Protein AF-0000000076639654 (afdb_homodimer)

Secondary structure (DSSP, 8-state):
-HHHHHHHHH-HHHHHHHHHHHHHHHHHTT-HHHHHHHHHHHHHHHHHHHSSHHHHHHHHHHHTS--PPPGGG-S-TTS--EEEE----B---TTS-HHHHB-HHHHHHHHHHHHHHHH-TT-EEEEE---SSTTSPPHHHHHHHHHHHTT--GGGEEEE----SHHHHHHHHHHHHB-TTTS-BSS-EEEE-BGGGHHHHHHHHHHTT---EE--B--SS-GGGGG-------HHHHHHHHHHHHHHHHHHHHHHHHHHH--/-HHHHHHHHH-HHHHHHHHHHHHHHHHHTT-HHHHHHHHHHHHHHHHHHHSSHHHHHHHHHHHTS--PPPGGG-S-TTS--EEEE----B---TTS-HHHHB-HHHHHHHHHHHHHHHH-TT-EEEEE---SSTTSPPHHHHHHHHHHHTT--GGGEEEE----SHHHHHHHHHHHHB-TTTS-BSS-EEEE-BGGGHHHHHHHHHHTT---EE--B--SS-GGGGG-------HHHHHHHHHHHHHHHHHHHHHHHHHHH--

Sequence (526 aa):
MVKVLIKFLIDPFNIFWIFLLIAMGAWFFKKSRLFRGLVVFVMVWFLIISTPFVPNLILNSLEDQYAPVYERELADQKARYHIIVLGGGHGFDSRLPANSLLSQKALGRLNEAIRLHRQLPNSKLVLSGFSSTEGQTTQAEMLQETALLLGVEREAILLQKEPGNTFEEAKMYSEGYGSASENKPQHPVILVTNASHMSRAVMTFREFGFDPIPSPTNFRLKGSWKHRWVGLPAIENIENLKVGVYEYVGIAWYNLLLSDIAIMVKVLIKFLIDPFNIFWIFLLIAMGAWFFKKSRLFRGLVVFVMVWFLIISTPFVPNLILNSLEDQYAPVYERELADQKARYHIIVLGGGHGFDSRLPANSLLSQKALGRLNEAIRLHRQLPNSKLVLSGFSSTEGQTTQAEMLQETALLLGVEREAILLQKEPGNTFEEAKMYSEGYGSASENKPQHPVILVTNASHMSRAVMTFREFGFDPIPSPTNFRLKGSWKHRWVGLPAIENIENLKVGVYEYVGIAWYNLLLSDIAI

Nearest PDB structures (foldseek):
  7ji4-assembly1_A  TM=5.018E-01  e=7.328E-01  Staphylococcus aureus subsp. aureus MRSA252
  6sw4-assembly1_A  TM=4.355E-01  e=7.328E-01  Geobacillus stearothermophilus
  8hha-assembly1_G  TM=2.227E-01  e=1.478E+00  Bacillus sp. PS3
  3ca8-assembly2_B  TM=6.156E-01  e=1.082E-04  Escherichia coli K-12
  7ji4-assembly1_A  TM=5.019E-01  e=7.183E-01  Staphylococcus aureus subsp. aureus MRSA252

Foldseek 3Di:
DVVVVVLQCLQLVNVLVVLVVVLVVCVVVVVVVSNVVSVVVSVVSLCCQQWQANLLVLLLVQLVPAAADDCVPDPDLAFAEEEEQEFDDFADDPVDALCVGHDPQSNFLLVSSVVSCVSRVNYAYEFEFEDPDPPDQTRQRSSLRVVVVVPDDPVRYHYHHPDHDLLSVLVVCQVPQQDPPPLEGPGAYEYEGASNQQVVNQVSNVVSVHRHHYGHTPDPQDDPSSVDNGDDGDPSSSVSNSSSSVNVVSSVVVCVVVVVVVD/DVVVVVLQCLQLVNVLVVLVVVLVVCVVVVVVVSNVVSVVVSVVSLCCQQWQANLLVLLLVQLVPAAADDCVPDPDLAFAEEEEQEFDDFADDPVDALCVGHDPQSNFLLVSSVVSCVSRVNYAYEFEFEDPDPPDQTRQRSSLRVVVVVPDDNVRYHYHHPDHDLLSVLVVCQVPQQDPPPLEGPGAYEYEGASNQQVVNQVSNVVSVHRHHYGHTPDPQDDPSSVDNGDDGDPSSSVSNSSSSVNVVSSVVVCVVVVVVVD

Radius of gyration: 24.53 Å; Cα contacts (8 Å, |Δi|>4): 934; chains: 2; bounding box: 77×70×52 Å

Structure (mmCIF, N/CA/C/O backbone):
data_AF-0000000076639654-model_v1
#
loop_
_entity.id
_entity.type
_entity.pdbx_description
1 polymer 'Uncharacterized SAM-binding protein YcdF, DUF218 family'
#
loop_
_atom_site.group_PDB
_atom_site.id
_atom_site.type_symbol
_atom_site.label_atom_id
_atom_site.label_alt_id
_atom_site.label_comp_id
_atom_site.label_asym_id
_atom_site.label_entity_id
_atom_site.label_seq_id
_atom_site.pdbx_PDB_ins_code
_atom_site.Cartn_x
_atom_site.Cartn_y
_atom_site.Cartn_z
_atom_site.occupancy
_atom_site.B_iso_or_equiv
_atom_site.auth_seq_id
_atom_site.auth_comp_id
_atom_site.auth_asym_id
_atom_site.auth_atom_id
_atom_site.pdbx_PDB_model_num
ATOM 1 N N . MET A 1 1 ? -15.57 -18.156 12.039 1 70.25 1 MET A N 1
ATOM 2 C CA . MET A 1 1 ? -14.906 -19.312 11.469 1 70.25 1 MET A CA 1
ATOM 3 C C . MET A 1 1 ? -15.367 -19.562 10.039 1 70.25 1 MET A C 1
ATOM 5 O O . MET A 1 1 ? -14.547 -19.703 9.133 1 70.25 1 MET A O 1
ATOM 9 N N . VAL A 1 2 ? -16.719 -19.406 9.875 1 76.62 2 VAL A N 1
ATOM 10 C CA . VAL A 1 2 ? -17.266 -19.641 8.539 1 76.62 2 VAL A CA 1
ATOM 11 C C . VAL A 1 2 ? -16.781 -18.562 7.582 1 76.62 2 VAL A C 1
ATOM 13 O O . VAL A 1 2 ? -16.375 -18.844 6.453 1 76.62 2 VAL A O 1
ATOM 16 N N . LYS A 1 3 ? -16.656 -17.375 8.039 1 80.12 3 LYS A N 1
ATOM 17 C CA . LYS A 1 3 ? -16.219 -16.25 7.207 1 80.12 3 LYS A CA 1
ATOM 18 C C . LYS A 1 3 ? -14.766 -16.438 6.758 1 80.12 3 LYS A C 1
ATOM 20 O O . LYS A 1 3 ? -14.43 -16.156 5.602 1 80.12 3 LYS A O 1
ATOM 25 N N . VAL A 1 4 ? -13.93 -16.984 7.57 1 82.81 4 VAL A N 1
ATOM 26 C CA . VAL A 1 4 ? -12.516 -17.172 7.277 1 82.81 4 VAL A CA 1
ATOM 27 C C . VAL A 1 4 ? -12.344 -18.25 6.215 1 82.81 4 VAL A C 1
ATOM 29 O O . VAL A 1 4 ? -11.539 -18.109 5.293 1 82.81 4 VAL A O 1
ATOM 32 N N . LEU A 1 5 ? -13.117 -19.25 6.371 1 87.81 5 LEU A N 1
ATOM 33 C CA . LEU A 1 5 ? -13.047 -20.344 5.418 1 87.81 5 LEU A CA 1
ATOM 34 C C . LEU A 1 5 ? -13.531 -19.906 4.043 1 87.81 5 LEU A C 1
ATOM 36 O O . LEU A 1 5 ? -12.922 -20.25 3.027 1 87.81 5 LEU A O 1
ATOM 40 N N . ILE A 1 6 ? -14.633 -19.156 4.043 1 88.75 6 ILE A N 1
ATOM 41 C CA . ILE A 1 6 ? -15.172 -18.656 2.781 1 88.75 6 ILE A CA 1
ATOM 42 C C . ILE A 1 6 ? -14.148 -17.75 2.105 1 88.75 6 ILE A C 1
ATOM 44 O O . ILE A 1 6 ? -13.883 -17.891 0.908 1 88.75 6 ILE A O 1
ATOM 48 N N . LYS A 1 7 ? -13.586 -16.922 2.9 1 89.75 7 LYS A N 1
ATOM 49 C CA . LYS A 1 7 ? -12.578 -16 2.373 1 89.75 7 LYS A CA 1
ATOM 50 C C . LYS A 1 7 ? -11.398 -16.766 1.783 1 89.75 7 LYS A C 1
ATOM 52 O O . LYS A 1 7 ? -10.875 -16.406 0.729 1 89.75 7 LYS A O 1
ATOM 57 N N . PHE A 1 8 ? -11.047 -17.844 2.428 1 93.44 8 PHE A N 1
ATOM 58 C CA . PHE A 1 8 ? -9.93 -18.656 1.972 1 93.44 8 PHE A CA 1
ATOM 59 C C . PHE A 1 8 ? -10.258 -19.328 0.646 1 93.44 8 PHE A C 1
ATOM 61 O O . PHE A 1 8 ? -9.445 -19.328 -0.276 1 93.44 8 PHE A O 1
ATOM 68 N N . LEU A 1 9 ? -11.469 -19.781 0.495 1 93.62 9 LEU A N 1
ATOM 69 C CA . LEU A 1 9 ? -11.859 -20.609 -0.65 1 93.62 9 LEU A CA 1
ATOM 70 C C . LEU A 1 9 ? -12.148 -19.734 -1.866 1 93.62 9 LEU A C 1
ATOM 72 O O . LEU A 1 9 ? -11.984 -20.172 -3.006 1 93.62 9 LEU A O 1
ATOM 76 N N . ILE A 1 10 ? -12.516 -18.484 -1.608 1 95.25 10 ILE A N 1
ATOM 77 C CA . ILE A 1 10 ? -12.898 -17.641 -2.738 1 95.25 10 ILE A CA 1
ATOM 78 C C . ILE A 1 10 ? -11.68 -16.875 -3.254 1 95.25 10 ILE A C 1
ATOM 80 O O . ILE A 1 10 ? -11.734 -16.25 -4.316 1 95.25 10 ILE A O 1
ATOM 84 N N . ASP A 1 11 ? -10.602 -16.906 -2.492 1 97.25 11 ASP A N 1
ATOM 85 C CA . ASP A 1 11 ? -9.375 -16.234 -2.891 1 97.25 11 ASP A CA 1
ATOM 86 C C . ASP A 1 11 ? -8.812 -16.828 -4.18 1 97.25 11 ASP A C 1
ATOM 88 O O . ASP A 1 11 ? -8.453 -18.016 -4.215 1 97.25 11 ASP A O 1
ATOM 92 N N . PRO A 1 12 ? -8.711 -15.984 -5.246 1 98 12 PRO A N 1
ATOM 93 C CA . PRO A 1 12 ? -8.258 -16.516 -6.535 1 98 12 PRO A CA 1
ATOM 94 C C . PRO A 1 12 ? -6.883 -17.172 -6.457 1 98 12 PRO A C 1
ATOM 96 O O . PRO A 1 12 ? -6.625 -18.156 -7.156 1 98 12 PRO A O 1
ATOM 99 N N . PHE A 1 13 ? -6.043 -16.656 -5.656 1 97.88 13 PHE A N 1
ATOM 100 C CA . PHE A 1 13 ? -4.707 -17.219 -5.504 1 97.88 13 PHE A CA 1
ATOM 101 C C . PHE A 1 13 ? -4.77 -18.594 -4.824 1 97.88 13 PHE A C 1
ATOM 103 O O . PHE A 1 13 ? -4.035 -19.516 -5.195 1 97.88 13 PHE A O 1
ATOM 110 N N . ASN A 1 14 ? -5.656 -18.734 -3.834 1 97.19 14 ASN A N 1
ATOM 111 C CA . ASN A 1 14 ? -5.797 -20 -3.143 1 97.19 14 ASN A CA 1
ATOM 112 C C . ASN A 1 14 ? -6.379 -21.078 -4.059 1 97.19 14 ASN A C 1
ATOM 114 O O . ASN A 1 14 ? -5.969 -22.234 -4 1 97.19 14 ASN A O 1
ATOM 118 N N . ILE A 1 15 ? -7.367 -20.688 -4.891 1 97.56 15 ILE A N 1
ATOM 119 C CA . ILE A 1 15 ? -7.918 -21.625 -5.859 1 97.56 15 ILE A CA 1
ATOM 120 C C . ILE A 1 15 ? -6.809 -22.156 -6.762 1 97.56 15 ILE A C 1
ATOM 122 O O . ILE A 1 15 ? -6.719 -23.359 -7.008 1 97.56 15 ILE A O 1
ATOM 126 N N . PHE A 1 16 ? -5.961 -21.25 -7.164 1 96.25 16 PHE A N 1
ATOM 127 C CA . PHE A 1 16 ? -4.859 -21.609 -8.047 1 96.25 16 PHE A CA 1
ATOM 128 C C . PHE A 1 16 ? -3.959 -22.656 -7.398 1 96.25 16 PHE A C 1
ATOM 130 O O . PHE A 1 16 ? -3.736 -23.734 -7.957 1 96.25 16 PHE A O 1
ATOM 137 N N . TRP A 1 17 ? -3.424 -22.375 -6.156 1 93.69 17 TRP A N 1
ATOM 138 C CA . TRP A 1 17 ? -2.404 -23.266 -5.617 1 93.69 17 TRP A CA 1
ATOM 139 C C . TRP A 1 17 ? -3.031 -24.547 -5.09 1 93.69 17 TRP A C 1
ATOM 141 O O . TRP A 1 17 ? -2.4 -25.609 -5.109 1 93.69 17 TRP A O 1
ATOM 151 N N . ILE A 1 18 ? -4.316 -24.547 -4.664 1 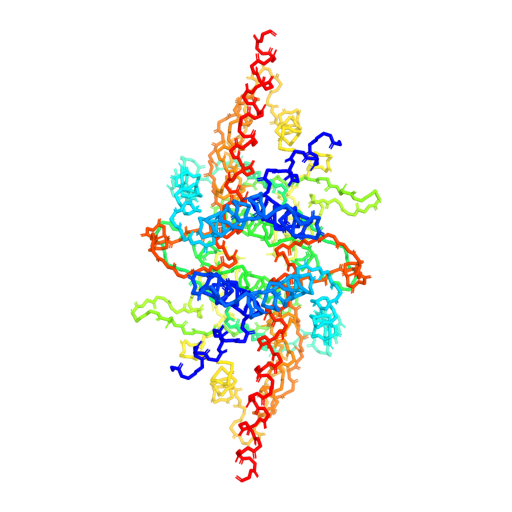95.75 18 ILE A N 1
ATOM 152 C CA . ILE A 1 18 ? -5.012 -25.75 -4.223 1 95.75 18 ILE A CA 1
ATOM 153 C C . ILE A 1 18 ? -5.137 -26.719 -5.387 1 95.75 18 ILE A C 1
ATOM 155 O O . ILE A 1 18 ? -4.809 -27.906 -5.254 1 95.75 18 ILE A O 1
ATOM 159 N N . PHE A 1 19 ? -5.535 -26.25 -6.57 1 95.81 19 PHE A N 1
ATOM 160 C CA . PHE A 1 19 ? -5.703 -27.125 -7.727 1 95.81 19 PHE A CA 1
ATOM 161 C C . PHE A 1 19 ? -4.352 -27.562 -8.281 1 95.81 19 PHE A C 1
ATOM 163 O O . PHE A 1 19 ? -4.227 -28.641 -8.852 1 95.81 19 PHE A O 1
ATOM 170 N N . LEU A 1 20 ? -3.379 -26.688 -8.102 1 93.25 20 LEU A N 1
ATOM 171 C CA . LEU A 1 20 ? -2.023 -27.094 -8.453 1 93.25 20 LEU A CA 1
ATOM 172 C C . LEU A 1 20 ? -1.572 -28.266 -7.605 1 93.25 20 LEU A C 1
ATOM 174 O O . LEU A 1 20 ? -1.014 -29.234 -8.133 1 93.25 20 LEU A O 1
ATOM 178 N N . LEU A 1 21 ? -1.871 -28.234 -6.316 1 92.12 21 LEU A N 1
ATOM 179 C CA . LEU A 1 21 ? -1.499 -29.312 -5.406 1 92.12 21 LEU A CA 1
ATOM 180 C C . LEU A 1 21 ? -2.297 -30.578 -5.707 1 92.12 21 LEU A C 1
ATOM 182 O O . LEU A 1 21 ? -1.758 -31.688 -5.656 1 92.12 21 LEU A O 1
ATOM 186 N N . ILE A 1 22 ? -3.588 -30.422 -6.016 1 95.19 22 ILE A N 1
ATOM 187 C CA . ILE A 1 22 ? -4.422 -31.547 -6.383 1 95.19 22 ILE A CA 1
ATOM 188 C C . ILE A 1 22 ? -3.877 -32.219 -7.648 1 95.19 22 ILE A C 1
ATOM 190 O O . ILE A 1 22 ? -3.848 -33.438 -7.758 1 95.19 22 ILE A O 1
ATOM 194 N N . ALA A 1 23 ? -3.449 -31.359 -8.555 1 93.12 23 ALA A N 1
ATOM 195 C CA . ALA A 1 23 ? -2.863 -31.891 -9.789 1 93.12 23 ALA A CA 1
ATOM 196 C C . ALA A 1 23 ? -1.609 -32.719 -9.492 1 93.12 23 ALA A C 1
ATOM 198 O O . ALA A 1 23 ? -1.413 -33.781 -10.07 1 93.12 23 ALA A O 1
ATOM 199 N N . MET A 1 24 ? -0.859 -32.219 -8.602 1 89.5 24 MET A N 1
ATOM 200 C CA . MET A 1 24 ? 0.346 -32.938 -8.219 1 89.5 24 MET A CA 1
ATOM 201 C C . MET A 1 24 ? -0.008 -34.281 -7.559 1 89.5 24 MET A C 1
ATOM 203 O O . MET A 1 24 ? 0.657 -35.281 -7.789 1 89.5 24 MET A O 1
ATOM 207 N N . GLY A 1 25 ? -0.989 -34.219 -6.742 1 91.94 25 GLY A N 1
ATOM 208 C CA . GLY A 1 25 ? -1.476 -35.469 -6.145 1 91.94 25 GLY A CA 1
ATOM 209 C C . GLY A 1 25 ? -1.945 -36.469 -7.172 1 91.94 25 GLY A C 1
ATOM 210 O O . GLY A 1 25 ? -1.617 -37.656 -7.078 1 91.94 25 GLY A O 1
ATOM 211 N N . ALA A 1 26 ? -2.684 -36 -8.141 1 92.94 26 ALA A N 1
ATOM 212 C CA . ALA A 1 26 ? -3.166 -36.875 -9.211 1 92.94 26 ALA A CA 1
ATOM 213 C C . ALA A 1 26 ? -2.006 -37.469 -9.984 1 92.94 26 ALA A C 1
ATOM 215 O O . ALA A 1 26 ? -2.072 -38.625 -10.398 1 92.94 26 ALA A O 1
ATOM 216 N N . TRP A 1 27 ? -1.043 -36.656 -10.156 1 87.06 27 TRP A N 1
ATOM 217 C CA . TRP A 1 27 ? 0.156 -37.156 -10.82 1 87.06 27 TRP A CA 1
ATOM 218 C C . TRP A 1 27 ? 0.809 -38.25 -9.992 1 87.06 27 TRP A C 1
ATOM 220 O O . TRP A 1 27 ? 1.211 -39.281 -10.539 1 87.06 27 TRP A O 1
ATOM 230 N N . PHE A 1 28 ? 0.884 -38.062 -8.711 1 87.56 28 PHE A N 1
ATOM 231 C CA . PHE A 1 28 ? 1.518 -39 -7.789 1 87.56 28 PHE A CA 1
ATOM 232 C C . PHE A 1 28 ? 0.763 -40.312 -7.766 1 87.56 28 PHE A C 1
ATOM 234 O O . PHE A 1 28 ? 1.373 -41.375 -7.676 1 87.56 28 PHE A O 1
ATOM 241 N N . PHE A 1 29 ? -0.495 -40.25 -7.902 1 92.31 29 PHE A N 1
ATOM 242 C CA . PHE A 1 29 ? -1.327 -41.469 -7.828 1 92.31 29 PHE A CA 1
ATOM 243 C C . PHE A 1 29 ? -1.58 -42.031 -9.219 1 92.31 29 PHE A C 1
ATOM 245 O O . PHE A 1 29 ? -2.432 -42.906 -9.391 1 92.31 29 PHE A O 1
ATOM 252 N N . LYS A 1 30 ? -0.958 -41.5 -10.195 1 90.06 30 LYS A N 1
ATOM 253 C CA . LYS A 1 30 ? -0.939 -42 -11.562 1 90.06 30 LYS A CA 1
ATOM 254 C C . LYS A 1 30 ? -2.318 -41.906 -12.211 1 90.06 30 LYS A C 1
ATOM 256 O O . LYS A 1 30 ? -2.738 -42.781 -12.945 1 90.06 30 LYS A O 1
ATOM 261 N N . LYS A 1 31 ? -3.041 -40.906 -11.75 1 92.38 31 LYS A N 1
ATOM 262 C CA . LYS A 1 31 ? -4.301 -40.562 -12.406 1 92.38 31 LYS A CA 1
ATOM 263 C C . LYS A 1 31 ? -4.082 -39.562 -13.547 1 92.38 31 LYS A C 1
ATOM 265 O O . LYS A 1 31 ? -4.426 -38.375 -13.422 1 92.38 31 LYS A O 1
ATOM 270 N N . SER A 1 32 ? -3.691 -40.094 -14.695 1 86.62 32 SER A N 1
ATOM 271 C CA . SER A 1 32 ? -3.121 -39.312 -15.773 1 86.62 32 SER A CA 1
ATOM 272 C C . SER A 1 32 ? -4.172 -38.375 -16.406 1 86.62 32 SER A C 1
ATOM 274 O O . SER A 1 32 ? -3.887 -37.219 -16.719 1 86.62 32 SER A O 1
ATOM 276 N N . ARG A 1 33 ? -5.402 -38.875 -16.594 1 90.5 33 ARG A N 1
ATOM 277 C CA . ARG A 1 33 ? -6.445 -38.062 -17.203 1 90.5 33 ARG A CA 1
ATOM 278 C C . ARG A 1 33 ? -6.832 -36.875 -16.297 1 90.5 33 ARG A C 1
ATOM 280 O O . ARG A 1 33 ? -6.988 -35.75 -16.766 1 90.5 33 ARG A O 1
ATOM 287 N N . LEU A 1 34 ? -6.965 -37.188 -15.031 1 93.5 34 LEU A N 1
ATOM 288 C CA . LEU A 1 34 ? -7.277 -36.156 -14.055 1 93.5 34 LEU A CA 1
ATOM 289 C C . LEU A 1 34 ? -6.145 -35.125 -13.961 1 93.5 34 LEU A C 1
ATOM 291 O O . LEU A 1 34 ? -6.395 -33.938 -13.898 1 93.5 34 LEU A O 1
ATOM 295 N N . PHE A 1 35 ? -4.953 -35.625 -13.961 1 91.75 35 PHE A N 1
ATOM 296 C CA . PHE A 1 35 ? -3.773 -34.781 -13.898 1 91.75 35 PHE A CA 1
ATOM 297 C C . PHE A 1 35 ? -3.754 -33.781 -15.062 1 91.75 35 PHE A C 1
ATOM 299 O O . PHE A 1 35 ? -3.619 -32.594 -14.859 1 91.75 35 PHE A O 1
ATOM 306 N N . ARG A 1 36 ? -3.928 -34.25 -16.219 1 87.75 36 ARG A N 1
ATOM 307 C CA . ARG A 1 36 ? -3.896 -33.406 -17.422 1 87.75 36 ARG A CA 1
ATOM 308 C C . ARG A 1 36 ? -4.996 -32.344 -17.375 1 87.75 36 ARG A C 1
ATOM 310 O O . ARG A 1 36 ? -4.754 -31.188 -17.703 1 87.75 36 ARG A O 1
ATOM 317 N N . GLY A 1 37 ? -6.199 -32.844 -17.031 1 92.88 37 GLY A N 1
ATOM 318 C CA . GLY A 1 37 ? -7.305 -31.891 -16.922 1 92.88 37 GLY A CA 1
ATOM 319 C C . GLY A 1 37 ? -7.055 -30.797 -15.898 1 92.88 37 GLY A C 1
ATOM 320 O O . GLY A 1 37 ? -7.352 -29.625 -16.156 1 92.88 37 GLY A O 1
ATOM 321 N N . LEU A 1 38 ? -6.504 -31.141 -14.773 1 94.62 38 LEU A N 1
ATOM 322 C CA . LEU A 1 38 ? -6.234 -30.203 -13.695 1 94.62 38 LEU A CA 1
ATOM 323 C C . LEU A 1 38 ? -5.133 -29.219 -14.094 1 94.62 38 LEU A C 1
ATOM 325 O O . LEU A 1 38 ? -5.195 -28.047 -13.742 1 94.62 38 LEU A O 1
ATOM 329 N N . VAL A 1 39 ? -4.156 -29.688 -14.758 1 89.75 39 VAL A N 1
ATOM 330 C CA . VAL A 1 39 ? -3.066 -28.828 -15.219 1 89.75 39 VAL A CA 1
ATOM 331 C C . VAL A 1 39 ? -3.609 -27.766 -16.188 1 89.75 39 VAL A C 1
ATOM 333 O O . VAL A 1 39 ? -3.254 -26.594 -16.094 1 89.75 39 VAL A O 1
ATOM 336 N N . VAL A 1 40 ? -4.449 -28.219 -17.125 1 91.38 40 VAL A N 1
ATOM 337 C CA . VAL A 1 40 ? -5.062 -27.281 -18.062 1 91.38 40 VAL A CA 1
ATOM 338 C C . VAL A 1 40 ? -5.887 -26.25 -17.281 1 91.38 40 VAL A C 1
ATOM 340 O O . VAL A 1 40 ? -5.809 -25.047 -17.562 1 91.38 40 VAL A O 1
ATOM 343 N N . PHE A 1 41 ? -6.617 -26.688 -16.312 1 95.44 41 PHE A N 1
ATOM 344 C CA . PHE A 1 41 ? -7.422 -25.797 -15.5 1 95.44 41 PHE A CA 1
ATOM 345 C C . PHE A 1 41 ? -6.539 -24.766 -14.789 1 95.44 41 PHE A C 1
ATOM 347 O O . PHE A 1 41 ? -6.832 -23.578 -14.805 1 95.44 41 PHE A O 1
ATOM 354 N N . VAL A 1 42 ? -5.477 -25.281 -14.18 1 94.38 42 VAL A N 1
ATOM 355 C CA . VAL A 1 42 ? -4.566 -24.438 -13.414 1 94.38 42 VAL A CA 1
ATOM 356 C C . VAL A 1 42 ? -3.922 -23.406 -14.336 1 94.38 42 VAL A C 1
ATOM 358 O O . VAL A 1 42 ? -3.799 -22.234 -13.969 1 94.38 42 VAL A O 1
ATOM 361 N N . MET A 1 43 ? -3.58 -23.766 -15.477 1 92.5 43 MET A N 1
ATOM 362 C CA . MET A 1 43 ? -2.938 -22.859 -16.422 1 92.5 43 MET A CA 1
ATOM 363 C C . MET A 1 43 ? -3.91 -21.781 -16.906 1 92.5 43 MET A C 1
ATOM 365 O O . MET A 1 43 ? -3.561 -20.609 -16.953 1 92.5 43 MET A O 1
ATOM 369 N N . VAL A 1 44 ? -5.086 -22.188 -17.266 1 96.25 44 VAL A N 1
ATOM 370 C CA . VAL A 1 44 ? -6.098 -21.25 -17.75 1 96.25 44 VAL A CA 1
ATOM 371 C C . VAL A 1 44 ? -6.48 -20.297 -16.609 1 96.25 44 VAL A C 1
ATOM 373 O O . VAL A 1 44 ? -6.57 -19.078 -16.828 1 96.25 44 VAL A O 1
ATOM 376 N N . TRP A 1 45 ? -6.684 -20.844 -15.422 1 97.62 45 TRP A N 1
ATOM 377 C CA . TRP A 1 45 ? -7.023 -20.047 -14.258 1 97.62 45 TRP A CA 1
ATOM 378 C C . TRP A 1 45 ? -5.914 -19.047 -13.945 1 97.62 45 TRP A C 1
ATOM 380 O O . TRP A 1 45 ? -6.18 -17.875 -13.68 1 97.62 45 TRP A O 1
ATOM 390 N N . PHE A 1 46 ? -4.715 -19.5 -14.055 1 96.12 46 PHE A N 1
ATOM 391 C CA . PHE A 1 46 ? -3.562 -18.641 -13.828 1 96.12 46 PHE A CA 1
ATOM 392 C C . PHE A 1 46 ? -3.572 -17.453 -14.789 1 96.12 46 PHE A C 1
ATOM 394 O O . PHE A 1 46 ? -3.383 -16.312 -14.367 1 96.12 46 PHE A O 1
ATOM 401 N N . LEU A 1 47 ? -3.783 -17.734 -16.031 1 96.56 47 LEU A N 1
ATOM 402 C CA . LEU A 1 47 ? -3.768 -16.688 -17.031 1 96.56 47 LEU A CA 1
ATOM 403 C C . LEU A 1 47 ? -4.898 -15.688 -16.797 1 96.56 47 LEU A C 1
ATOM 405 O O . LEU A 1 47 ? -4.707 -14.477 -16.938 1 96.56 47 LEU A O 1
ATOM 409 N N . ILE A 1 48 ? -5.988 -16.156 -16.375 1 97.88 48 ILE A N 1
ATOM 410 C CA . ILE A 1 48 ? -7.156 -15.312 -16.156 1 97.88 48 ILE A CA 1
ATOM 411 C C . ILE A 1 48 ? -6.898 -14.375 -14.977 1 97.88 48 ILE A C 1
ATOM 413 O O . ILE A 1 48 ? -7.148 -13.172 -15.07 1 97.88 48 ILE A O 1
ATOM 417 N N . ILE A 1 49 ? -6.301 -14.875 -13.898 1 98 49 ILE A N 1
ATOM 418 C CA . ILE A 1 49 ? -6.234 -14.086 -12.672 1 98 49 ILE A CA 1
ATOM 419 C C . ILE A 1 49 ? -4.98 -13.219 -12.688 1 98 49 ILE A C 1
ATOM 421 O O . ILE A 1 49 ? -4.895 -12.234 -11.945 1 98 49 ILE A O 1
ATOM 425 N N . SER A 1 50 ? -4.004 -13.555 -13.523 1 97.88 50 SER A N 1
ATOM 426 C CA . SER A 1 50 ? -2.721 -12.859 -13.453 1 97.88 50 SER A CA 1
ATOM 427 C C . SER A 1 50 ? -2.566 -11.859 -14.594 1 97.88 50 SER A C 1
ATOM 429 O O . SER A 1 50 ? -1.582 -11.125 -14.656 1 97.88 50 SER A O 1
ATOM 431 N N . THR A 1 51 ? -3.525 -11.797 -15.555 1 97.81 51 THR A N 1
ATOM 432 C CA . THR A 1 51 ? -3.521 -10.812 -16.625 1 97.81 51 THR A CA 1
ATOM 433 C C . THR A 1 51 ? -4.625 -9.773 -16.406 1 97.81 51 THR A C 1
ATOM 435 O O . THR A 1 51 ? -5.574 -10.023 -15.656 1 97.81 51 THR A O 1
ATOM 438 N N . PRO A 1 52 ? -4.559 -8.602 -16.969 1 97.31 52 PRO A N 1
ATOM 439 C CA . PRO A 1 52 ? -5.344 -7.441 -16.547 1 97.31 52 PRO A CA 1
ATOM 440 C C . PRO A 1 52 ? -6.824 -7.562 -16.906 1 97.31 52 PRO A C 1
ATOM 442 O O . PRO A 1 52 ? -7.672 -6.965 -16.234 1 97.31 52 PRO A O 1
ATOM 445 N N . PHE A 1 53 ? -7.238 -8.359 -17.828 1 97.31 53 PHE A N 1
ATOM 446 C CA . PHE A 1 53 ? -8.586 -8.273 -18.375 1 97.31 53 PHE A CA 1
ATOM 447 C C . PHE A 1 53 ? -9.633 -8.492 -17.297 1 97.31 53 PHE A C 1
ATOM 449 O O . PHE A 1 53 ? -10.344 -7.562 -16.922 1 97.31 53 PHE A O 1
ATOM 456 N N . VAL A 1 54 ? -9.695 -9.648 -16.703 1 98.12 54 VAL A N 1
ATOM 457 C CA . VAL A 1 54 ? -10.734 -9.984 -15.742 1 98.12 54 VAL A CA 1
ATOM 458 C C . VAL A 1 54 ? -10.523 -9.188 -14.461 1 98.12 54 VAL A C 1
ATOM 460 O O . VAL A 1 54 ? -11.445 -8.539 -13.961 1 98.12 54 VAL A O 1
ATOM 463 N N . PRO A 1 55 ? -9.297 -9.094 -13.906 1 98.19 55 PRO A N 1
ATOM 464 C CA . PRO A 1 55 ? -9.07 -8.312 -12.688 1 98.19 55 PRO A CA 1
ATOM 465 C C . PRO A 1 55 ? -9.484 -6.855 -12.844 1 98.19 55 PRO A C 1
ATOM 467 O O . PRO A 1 55 ? -10.18 -6.312 -11.977 1 98.19 55 PRO A O 1
ATOM 470 N N . ASN A 1 56 ? -9.109 -6.254 -13.922 1 97.56 56 ASN A N 1
ATOM 471 C CA . ASN A 1 56 ? -9.414 -4.836 -14.102 1 97.56 56 ASN A CA 1
ATOM 472 C C . ASN A 1 56 ? -10.906 -4.609 -14.344 1 97.56 56 ASN A C 1
ATOM 474 O O . ASN A 1 56 ? -11.461 -3.605 -13.898 1 97.56 56 ASN A O 1
ATOM 478 N N . LEU A 1 57 ? -11.492 -5.523 -15.07 1 97.19 57 LEU A N 1
ATOM 479 C CA . LEU A 1 57 ? -12.93 -5.418 -15.305 1 97.19 57 LEU A CA 1
ATOM 480 C C . LEU A 1 57 ? -13.703 -5.43 -13.984 1 97.19 57 LEU A C 1
ATOM 482 O O . LEU A 1 57 ? -14.555 -4.566 -13.75 1 97.19 57 LEU A O 1
ATOM 486 N N . ILE A 1 58 ? -13.352 -6.348 -13.148 1 97.81 58 ILE A N 1
ATOM 487 C CA . ILE A 1 58 ? -14.047 -6.516 -11.875 1 97.81 58 ILE A CA 1
ATOM 488 C C . ILE A 1 58 ? -13.727 -5.34 -10.961 1 97.81 58 ILE A C 1
ATOM 490 O O . ILE A 1 58 ? -14.625 -4.727 -10.383 1 97.81 58 ILE A O 1
ATOM 494 N N . LEU A 1 59 ? -12.5 -4.941 -10.82 1 98.12 59 LEU A N 1
ATOM 495 C CA . LEU A 1 59 ? -12.094 -3.881 -9.906 1 98.12 59 LEU A CA 1
ATOM 496 C C . LEU A 1 59 ? -12.617 -2.527 -10.375 1 98.12 59 LEU A C 1
ATOM 498 O O . LEU A 1 59 ? -13.062 -1.717 -9.562 1 98.12 59 LEU A O 1
ATOM 502 N N . ASN A 1 60 ? -12.562 -2.299 -11.648 1 96.94 60 ASN A N 1
ATOM 503 C CA . ASN A 1 60 ? -13.039 -1.034 -12.195 1 96.94 60 ASN A CA 1
ATOM 504 C C . ASN A 1 60 ? -14.523 -0.823 -11.914 1 96.94 60 ASN A C 1
ATOM 506 O O . ASN A 1 60 ? -14.961 0.304 -11.68 1 96.94 60 ASN A O 1
ATOM 510 N N . SER A 1 61 ? -15.273 -1.859 -11.992 1 97.19 61 SER A N 1
ATOM 511 C CA . SER A 1 61 ? -16.703 -1.76 -11.742 1 97.19 61 SER A CA 1
ATOM 512 C C . SER A 1 61 ? -16.984 -1.293 -10.312 1 97.19 61 SER A C 1
ATOM 514 O O . SER A 1 61 ? -18.062 -0.759 -10.031 1 97.19 61 SER A O 1
ATOM 516 N N . LEU A 1 62 ? -16.047 -1.465 -9.438 1 97.94 62 LEU A N 1
ATOM 517 C CA . LEU A 1 62 ? -16.172 -1.018 -8.055 1 97.94 62 LEU A CA 1
ATOM 518 C C . LEU A 1 62 ? -15.602 0.389 -7.879 1 97.94 62 LEU A C 1
ATOM 520 O O . LEU A 1 62 ? -16.266 1.261 -7.309 1 97.94 62 LEU A O 1
ATOM 524 N N . GLU A 1 63 ? -14.438 0.676 -8.477 1 97.88 63 GLU A N 1
ATOM 525 C CA . GLU A 1 63 ? -13.695 1.899 -8.195 1 97.88 63 GLU A CA 1
ATOM 526 C C . GLU A 1 63 ? -14.242 3.076 -9 1 97.88 63 GLU A C 1
ATOM 528 O O . GLU A 1 63 ? -13.945 4.234 -8.695 1 97.88 63 GLU A O 1
ATOM 533 N N . ASP A 1 64 ? -15.117 2.768 -9.969 1 95.38 64 ASP A N 1
ATOM 534 C CA . ASP A 1 64 ? -15.648 3.834 -10.82 1 95.38 64 ASP A CA 1
ATOM 535 C C . ASP A 1 64 ? -16.984 4.336 -10.305 1 95.38 64 ASP A C 1
ATOM 537 O O . ASP A 1 64 ? -17.578 5.254 -10.875 1 95.38 64 ASP A O 1
ATOM 541 N N . GLN A 1 65 ? -17.438 3.85 -9.25 1 96 65 GLN A N 1
ATOM 542 C CA . GLN A 1 65 ? -18.781 4.16 -8.766 1 96 65 GLN A CA 1
ATOM 543 C C . GLN A 1 65 ? -18.828 5.555 -8.141 1 96 65 GLN A C 1
ATOM 545 O O . GLN A 1 65 ? -19.828 6.262 -8.273 1 96 65 GLN A O 1
ATOM 550 N N . TYR A 1 66 ? -17.766 5.953 -7.449 1 96.12 66 TYR A N 1
ATOM 551 C CA . TYR A 1 66 ? -17.719 7.227 -6.738 1 96.12 66 TYR A CA 1
ATOM 552 C C . TYR A 1 66 ? -16.391 7.934 -6.969 1 96.12 66 TYR A C 1
ATOM 554 O O . TYR A 1 66 ? -15.359 7.289 -7.129 1 96.12 66 TYR A O 1
ATOM 562 N N . ALA A 1 67 ? -16.422 9.195 -6.992 1 93.5 67 ALA A N 1
ATOM 563 C CA . ALA A 1 67 ? -15.227 10.039 -7.059 1 93.5 67 ALA A CA 1
ATOM 564 C C . ALA A 1 67 ? -14.984 10.75 -5.73 1 93.5 67 ALA A C 1
ATOM 566 O O . ALA A 1 67 ? -15.922 10.977 -4.961 1 93.5 67 ALA A O 1
ATOM 567 N N . PRO A 1 68 ? -13.68 10.992 -5.48 1 94.19 68 PRO A N 1
ATOM 568 C CA . PRO A 1 68 ? -13.43 11.781 -4.273 1 94.19 68 PRO A CA 1
ATOM 569 C C . PRO A 1 68 ? -14.117 13.148 -4.312 1 94.19 68 PRO A C 1
ATOM 571 O O . PRO A 1 68 ? -14.211 13.766 -5.375 1 94.19 68 PRO A O 1
ATOM 574 N N . VAL A 1 69 ? -14.5 13.578 -3.104 1 91.62 69 VAL A N 1
ATOM 575 C CA . VAL A 1 69 ? -15.227 14.844 -3.039 1 91.62 69 VAL A CA 1
ATOM 576 C C . VAL A 1 69 ? -14.242 15.992 -2.844 1 91.62 69 VAL A C 1
ATOM 578 O O . VAL A 1 69 ? -13.25 15.859 -2.125 1 91.62 69 VAL A O 1
ATOM 581 N N . TYR A 1 70 ? -14.586 17.031 -3.592 1 87.31 70 TYR A N 1
ATOM 582 C CA . TYR A 1 70 ? -13.875 18.297 -3.4 1 87.31 70 TYR A CA 1
ATOM 583 C C . TYR A 1 70 ? -14.727 19.281 -2.613 1 87.31 70 TYR A C 1
ATOM 585 O O . TYR A 1 70 ? -15.961 19.266 -2.713 1 87.31 70 TYR A O 1
ATOM 593 N N . GLU A 1 71 ? -13.992 20.047 -1.812 1 83.12 71 GLU A N 1
ATOM 594 C CA . GLU A 1 71 ? -14.688 20.984 -0.933 1 83.12 71 GLU A CA 1
ATOM 595 C C . GLU A 1 71 ? -15.633 21.891 -1.722 1 83.12 71 GLU A C 1
ATOM 597 O O . GLU A 1 71 ? -16.719 22.219 -1.25 1 83.12 71 GLU A O 1
ATOM 602 N N . ARG A 1 72 ? -15.25 22.203 -2.906 1 81.06 72 ARG A N 1
ATOM 603 C CA . ARG A 1 72 ? -16.031 23.125 -3.727 1 81.06 72 ARG A CA 1
ATOM 604 C C . ARG A 1 72 ? -17.375 22.5 -4.129 1 81.06 72 ARG A C 1
ATOM 606 O O . ARG A 1 72 ? -18.297 23.219 -4.539 1 81.06 72 ARG A O 1
ATOM 613 N N . GLU A 1 73 ? -17.469 21.219 -3.951 1 84.62 73 GLU A N 1
ATOM 614 C CA . GLU A 1 73 ? -18.672 20.5 -4.371 1 84.62 73 GLU A CA 1
ATOM 615 C C . GLU A 1 73 ? -19.672 20.391 -3.223 1 84.62 73 GLU A C 1
ATOM 617 O O . GLU A 1 73 ? -20.812 20 -3.432 1 84.62 73 GLU A O 1
ATOM 622 N N . LEU A 1 74 ? -19.141 20.844 -2.053 1 86 74 LEU A N 1
ATOM 623 C CA . LEU A 1 74 ? -19.984 20.703 -0.873 1 86 74 LEU A CA 1
ATOM 624 C C . LEU A 1 74 ? -20.969 21.859 -0.774 1 86 74 LEU A C 1
ATOM 626 O O . LEU A 1 74 ? -20.625 23 -1.087 1 86 74 LEU A O 1
ATOM 630 N N . ALA A 1 75 ? -22.156 21.609 -0.4 1 82 75 ALA A N 1
ATOM 631 C CA . ALA A 1 75 ? -23.25 22.594 -0.357 1 82 75 ALA A CA 1
ATOM 632 C C . ALA A 1 75 ? -22.922 23.719 0.624 1 82 75 ALA A C 1
ATOM 634 O O . ALA A 1 75 ? -23.172 24.891 0.336 1 82 75 ALA A O 1
ATOM 635 N N . ASP A 1 76 ? -22.531 23.375 1.779 1 87.12 76 ASP A N 1
ATOM 636 C CA . ASP A 1 76 ? -22.188 24.328 2.838 1 87.12 76 ASP A CA 1
ATOM 637 C C . ASP A 1 76 ? -20.812 24.016 3.434 1 87.12 76 ASP A C 1
ATOM 639 O O . ASP A 1 76 ? -20.688 23.109 4.258 1 87.12 76 ASP A O 1
ATOM 643 N N . GLN A 1 77 ? -19.906 24.828 3.08 1 86.12 77 GLN A N 1
ATOM 644 C CA . GLN A 1 77 ? -18.531 24.594 3.506 1 86.12 77 GLN A CA 1
ATOM 645 C C . GLN A 1 77 ? -18.328 24.969 4.973 1 86.12 77 GLN A C 1
ATOM 647 O O . GLN A 1 77 ? -17.328 24.609 5.586 1 86.12 77 GLN A O 1
ATOM 652 N N . LYS A 1 78 ? -19.359 25.625 5.523 1 87.94 78 LYS A N 1
ATOM 653 C CA . LYS A 1 78 ? -19.25 26.062 6.91 1 87.94 78 LYS A CA 1
ATOM 654 C C . LYS A 1 78 ? -19.953 25.094 7.852 1 87.94 78 LYS A C 1
ATOM 656 O O . LYS A 1 78 ? -19.844 25.219 9.07 1 87.94 78 LYS A O 1
ATOM 661 N N . ALA A 1 79 ? -20.625 24.172 7.223 1 89.62 79 ALA A N 1
ATOM 662 C CA . ALA A 1 79 ? -21.328 23.188 8.039 1 89.62 79 ALA A CA 1
ATOM 663 C C . ALA A 1 79 ? -20.344 22.328 8.844 1 89.62 79 ALA A C 1
ATOM 665 O O . ALA A 1 79 ? -19.172 22.203 8.469 1 89.62 79 ALA A O 1
ATOM 666 N N . ARG A 1 80 ? -20.859 21.781 9.906 1 92.94 80 ARG A N 1
ATOM 667 C CA . ARG A 1 80 ? -20.047 20.891 10.742 1 92.94 80 ARG A CA 1
ATOM 668 C C . ARG A 1 80 ? -20.109 19.453 10.227 1 92.94 80 ARG A C 1
ATOM 670 O O . ARG A 1 80 ? -20.828 18.625 10.789 1 92.94 80 ARG A O 1
ATOM 677 N N . TYR A 1 81 ? -19.25 19.219 9.305 1 94.69 81 TYR A N 1
ATOM 678 C CA . TYR A 1 81 ? -19.219 17.875 8.719 1 94.69 81 TYR A CA 1
ATOM 679 C C . TYR A 1 81 ? -18.547 16.891 9.672 1 94.69 81 TYR A C 1
ATOM 681 O O . TYR A 1 81 ? -17.578 17.234 10.359 1 94.69 81 TYR A O 1
ATOM 689 N N . HIS A 1 82 ? -19.109 15.742 9.727 1 96.5 82 HIS A N 1
ATOM 690 C CA . HIS A 1 82 ? -18.391 14.594 10.266 1 96.5 82 HIS A CA 1
ATOM 691 C C . HIS A 1 82 ? -17.734 13.781 9.148 1 96.5 82 HIS A C 1
ATOM 693 O O . HIS A 1 82 ? -18.438 13.25 8.273 1 96.5 82 HIS A O 1
ATOM 699 N N . ILE A 1 83 ? -16.453 13.766 9.156 1 97.75 83 ILE A N 1
ATOM 700 C CA . ILE A 1 83 ? -15.695 12.961 8.211 1 97.75 83 ILE A CA 1
ATOM 701 C C . ILE A 1 83 ? -15.383 11.602 8.828 1 97.75 83 ILE A C 1
ATOM 703 O O . ILE A 1 83 ? -14.5 11.484 9.68 1 97.75 83 ILE A O 1
ATOM 707 N N . ILE A 1 84 ? -16.094 10.586 8.406 1 98.06 84 ILE A N 1
ATOM 708 C CA . ILE A 1 84 ? -15.953 9.242 8.969 1 98.06 84 ILE A CA 1
ATOM 709 C C . ILE A 1 84 ? -14.859 8.492 8.219 1 98.06 84 ILE A C 1
ATOM 711 O O . ILE A 1 84 ? -14.938 8.32 6.996 1 98.06 84 ILE A O 1
ATOM 715 N N . VAL A 1 85 ? -13.859 8.055 8.93 1 98.75 85 VAL A N 1
ATOM 716 C CA . VAL A 1 85 ? -12.766 7.254 8.391 1 98.75 85 VAL A CA 1
ATOM 717 C C . VAL A 1 85 ? -12.922 5.801 8.828 1 98.75 85 VAL A C 1
ATOM 719 O O . VAL A 1 85 ? -12.742 5.477 10 1 98.75 85 VAL A O 1
ATOM 722 N N . LEU A 1 86 ? -13.219 4.984 7.871 1 98 86 LEU A N 1
ATOM 723 C CA . LEU A 1 86 ? -13.367 3.572 8.203 1 98 86 LEU A CA 1
ATOM 724 C C . LEU A 1 86 ? -12.016 2.924 8.461 1 98 86 LEU A C 1
ATOM 726 O O . LEU A 1 86 ? -11 3.342 7.895 1 98 86 LEU A O 1
ATOM 730 N N . GLY A 1 87 ? -12.016 1.884 9.281 1 95.44 87 GLY A N 1
ATOM 731 C CA . GLY A 1 87 ? -10.781 1.188 9.617 1 95.44 87 GLY A CA 1
ATOM 732 C C . GLY A 1 87 ? -10.094 0.57 8.414 1 95.44 87 GLY A C 1
ATOM 733 O O . GLY A 1 87 ? -10.727 0.353 7.379 1 95.44 87 GLY A O 1
ATOM 734 N N . GLY A 1 88 ? -8.836 0.282 8.547 1 94.75 88 GLY A N 1
ATOM 735 C CA . GLY A 1 88 ? -8.062 -0.286 7.453 1 94.75 88 GLY A CA 1
ATOM 736 C C . GLY A 1 88 ? -6.926 -1.175 7.926 1 94.75 88 GLY A C 1
ATOM 737 O O . GLY A 1 88 ? -6.141 -1.673 7.117 1 94.75 88 GLY A O 1
ATOM 738 N N . GLY A 1 89 ? -6.777 -1.299 9.18 1 94.44 89 GLY A N 1
ATOM 739 C CA . GLY A 1 89 ? -5.785 -2.203 9.742 1 94.44 89 GLY A CA 1
ATOM 740 C C . GLY A 1 89 ? -4.527 -1.496 10.203 1 94.44 89 GLY A C 1
ATOM 741 O O . GLY A 1 89 ? -4.207 -0.407 9.727 1 94.44 89 GLY A O 1
ATOM 742 N N . HIS A 1 90 ? -3.842 -2.098 11.141 1 95.25 90 HIS A N 1
ATOM 743 C CA . HIS A 1 90 ? -2.549 -1.633 11.633 1 95.25 90 HIS A CA 1
ATOM 744 C C . HIS A 1 90 ? -1.741 -2.781 12.227 1 95.25 90 HIS A C 1
ATOM 746 O O . HIS A 1 90 ? -2.289 -3.85 12.516 1 95.25 90 HIS A O 1
ATOM 752 N N . GLY A 1 91 ? -0.429 -2.562 12.289 1 93 91 GLY A N 1
ATOM 753 C CA . GLY A 1 91 ? 0.454 -3.512 12.945 1 93 91 GLY A CA 1
ATOM 754 C C . GLY A 1 91 ? 0.877 -3.07 14.336 1 93 91 GLY A C 1
ATOM 755 O O . GLY A 1 91 ? 0.474 -2.004 14.805 1 93 91 GLY A O 1
ATOM 756 N N . PHE A 1 92 ? 1.605 -3.988 14.945 1 92.62 92 PHE A N 1
ATOM 757 C CA . PHE A 1 92 ? 2.176 -3.707 16.25 1 92.62 92 PHE A CA 1
ATOM 758 C C . PHE A 1 92 ? 3.689 -3.896 16.234 1 92.62 92 PHE A C 1
ATOM 760 O O . PHE A 1 92 ? 4.184 -4.93 15.789 1 92.62 92 PHE A O 1
ATOM 767 N N . ASP A 1 93 ? 4.336 -2.908 16.625 1 93.69 93 ASP A N 1
ATOM 768 C CA . ASP A 1 93 ? 5.789 -2.861 16.719 1 93.69 93 ASP A CA 1
ATOM 769 C C . ASP A 1 93 ? 6.25 -1.662 17.547 1 93.69 93 ASP A C 1
ATOM 771 O O . ASP A 1 93 ? 6.078 -0.513 17.125 1 93.69 93 ASP A O 1
ATOM 775 N N . SER A 1 94 ? 6.875 -1.907 18.672 1 90.81 94 SER A N 1
ATOM 776 C CA . SER A 1 94 ? 7.215 -0.84 19.609 1 90.81 94 SER A CA 1
ATOM 777 C C . SER A 1 94 ? 8.289 0.079 19.031 1 90.81 94 SER A C 1
ATOM 779 O O . SER A 1 94 ? 8.484 1.195 19.516 1 90.81 94 SER A O 1
ATOM 781 N N . ARG A 1 95 ? 8.922 -0.369 18.031 1 91.88 95 ARG A N 1
ATOM 782 C CA . ARG A 1 95 ? 10.016 0.408 17.469 1 91.88 95 ARG A CA 1
ATOM 783 C C . ARG A 1 95 ? 9.492 1.441 16.469 1 91.88 95 ARG A C 1
ATOM 785 O O . ARG A 1 95 ? 10.219 2.363 16.094 1 91.88 95 ARG A O 1
ATOM 792 N N . LEU A 1 96 ? 8.297 1.368 16.031 1 96.62 96 LEU A N 1
ATOM 793 C CA . LEU A 1 96 ? 7.793 2.16 14.914 1 96.62 96 LEU A CA 1
ATOM 794 C C . LEU A 1 96 ? 6.793 3.207 15.391 1 96.62 96 LEU A C 1
ATOM 796 O O . LEU A 1 96 ? 5.988 2.938 16.281 1 96.62 96 LEU A O 1
ATOM 800 N N . PRO A 1 97 ? 6.871 4.391 14.82 1 96.44 97 PRO A N 1
ATOM 801 C CA . PRO A 1 97 ? 5.844 5.391 15.117 1 96.44 97 PRO A CA 1
ATOM 802 C C . PRO A 1 97 ? 4.477 5.023 14.547 1 96.44 97 PRO A C 1
ATOM 804 O O . PRO A 1 97 ? 4.383 4.152 13.68 1 96.44 97 PRO A O 1
ATOM 807 N N . ALA A 1 98 ? 3.445 5.703 14.977 1 96.81 98 ALA A N 1
ATOM 808 C CA . ALA A 1 98 ? 2.059 5.371 14.656 1 96.81 98 ALA A CA 1
ATOM 809 C C . ALA A 1 98 ? 1.818 5.383 13.156 1 96.81 98 ALA A C 1
ATOM 811 O O . ALA A 1 98 ? 1.132 4.512 12.617 1 96.81 98 ALA A O 1
ATOM 812 N N . ASN A 1 99 ? 2.367 6.383 12.461 1 96.81 99 ASN A N 1
ATOM 813 C CA . ASN A 1 99 ? 2.158 6.488 11.023 1 96.81 99 ASN A CA 1
ATOM 814 C C . ASN A 1 99 ? 2.744 5.289 10.281 1 96.81 99 ASN A C 1
ATOM 816 O O . ASN A 1 99 ? 2.25 4.906 9.219 1 96.81 99 ASN A O 1
ATOM 820 N N . SER A 1 100 ? 3.752 4.648 10.867 1 96.81 100 SER A N 1
ATOM 821 C CA . SER A 1 100 ? 4.383 3.488 10.25 1 96.81 100 SER A CA 1
ATOM 822 C C . SER A 1 100 ? 3.686 2.195 10.656 1 96.81 100 SER A C 1
ATOM 824 O O . SER A 1 100 ? 3.947 1.136 10.086 1 96.81 100 SER A O 1
ATOM 826 N N . LEU A 1 101 ? 2.873 2.32 11.641 1 96.75 101 LEU A N 1
ATOM 827 C CA . LEU A 1 101 ? 2.154 1.137 12.102 1 96.75 101 LEU A CA 1
ATOM 828 C C . LEU A 1 101 ? 0.837 0.975 11.352 1 96.75 101 LEU A C 1
ATOM 830 O O . LEU A 1 101 ? 0.312 -0.136 11.242 1 96.75 101 LEU A O 1
ATOM 834 N N . LEU A 1 102 ? 0.297 2.076 10.805 1 97.31 102 LEU A N 1
ATOM 835 C CA . LEU A 1 102 ? -0.907 1.986 9.992 1 97.31 102 LEU A CA 1
ATOM 836 C C . LEU A 1 102 ? -0.641 1.191 8.719 1 97.31 102 LEU A C 1
ATOM 838 O O . LEU A 1 102 ? 0.43 1.313 8.117 1 97.31 102 LEU A O 1
ATOM 842 N N . SER A 1 103 ? -1.65 0.372 8.352 1 96.75 103 SER A N 1
ATOM 843 C CA . SER A 1 103 ? -1.581 -0.199 7.008 1 96.75 103 SER A CA 1
ATOM 844 C C . SER A 1 103 ? -1.583 0.892 5.941 1 96.75 103 SER A C 1
ATOM 846 O O . SER A 1 103 ? -1.968 2.031 6.211 1 96.75 103 SER A O 1
ATOM 848 N N . GLN A 1 104 ? -1.19 0.528 4.824 1 96.56 104 GLN A N 1
ATOM 849 C CA . GLN A 1 104 ? -1.213 1.478 3.717 1 96.56 104 GLN A CA 1
ATOM 850 C C . GLN A 1 104 ? -2.635 1.944 3.422 1 96.56 104 GLN A C 1
ATOM 852 O O . GLN A 1 104 ? -2.854 3.105 3.072 1 96.56 104 GLN A O 1
ATOM 857 N N . LYS A 1 105 ? -3.564 1.036 3.555 1 97 105 LYS A N 1
ATOM 858 C CA . LYS A 1 105 ? -4.973 1.38 3.371 1 97 105 LYS A CA 1
ATOM 859 C C . LYS A 1 105 ? -5.418 2.424 4.391 1 97 105 LYS A C 1
ATOM 861 O O . LYS A 1 105 ? -6.008 3.443 4.023 1 97 105 LYS A O 1
ATOM 866 N N . ALA A 1 106 ? -5.074 2.139 5.602 1 98.12 106 ALA A N 1
ATOM 867 C CA . ALA A 1 106 ? -5.484 3.031 6.684 1 98.12 106 ALA A CA 1
ATOM 868 C C . ALA A 1 106 ? -4.82 4.398 6.543 1 98.12 106 ALA A C 1
ATOM 870 O O . ALA A 1 106 ? -5.457 5.43 6.785 1 98.12 106 ALA A O 1
ATOM 871 N N . LEU A 1 107 ? -3.609 4.379 6.18 1 98.5 107 LEU A N 1
ATOM 872 C CA . LEU A 1 107 ? -2.885 5.633 6.016 1 98.5 107 LEU A CA 1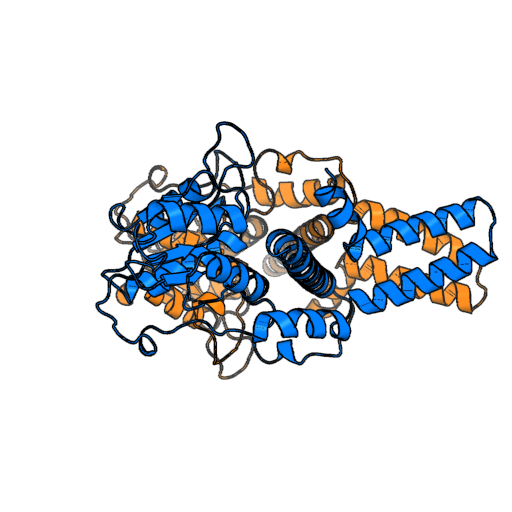
ATOM 873 C C . LEU A 1 107 ? -3.49 6.469 4.895 1 98.5 107 LEU A C 1
ATOM 875 O O . LEU A 1 107 ? -3.643 7.684 5.031 1 98.5 107 LEU A O 1
ATOM 879 N N . GLY A 1 108 ? -3.789 5.824 3.801 1 98.5 108 GLY A N 1
ATOM 880 C CA . GLY A 1 108 ? -4.438 6.527 2.705 1 98.5 108 GLY A CA 1
ATOM 881 C C . GLY A 1 108 ? -5.781 7.117 3.086 1 98.5 108 GLY A C 1
ATOM 882 O O . GLY A 1 108 ? -6.105 8.242 2.695 1 98.5 108 GLY A O 1
ATOM 883 N N . ARG A 1 109 ? -6.539 6.379 3.824 1 98.62 109 ARG A N 1
ATOM 884 C CA . ARG A 1 109 ? -7.84 6.863 4.285 1 98.62 109 ARG A CA 1
ATOM 885 C C . ARG A 1 109 ? -7.68 8.078 5.188 1 98.62 109 ARG A C 1
ATOM 887 O O . ARG A 1 109 ? -8.398 9.07 5.031 1 98.62 109 ARG A O 1
ATOM 894 N N . LEU A 1 110 ? -6.719 7.965 6.07 1 98.75 110 LEU A N 1
ATOM 895 C CA . LEU A 1 110 ? -6.492 9.07 6.988 1 98.75 110 LEU A CA 1
ATOM 896 C C . LEU A 1 110 ? -6.027 10.312 6.238 1 98.75 110 LEU A C 1
ATOM 898 O O . LEU A 1 110 ? -6.465 11.43 6.539 1 98.75 110 LEU A O 1
ATOM 902 N N . ASN A 1 111 ? -5.164 10.133 5.301 1 98.56 111 ASN A N 1
ATOM 903 C CA . ASN A 1 111 ? -4.672 11.258 4.512 1 98.56 111 ASN A CA 1
ATOM 904 C C . ASN A 1 111 ? -5.805 11.945 3.76 1 98.56 111 ASN A C 1
ATOM 906 O O . ASN A 1 111 ? -5.855 13.18 3.699 1 98.56 111 ASN A O 1
ATOM 910 N N . GLU A 1 112 ? -6.676 11.18 3.201 1 98.5 112 GLU A N 1
ATOM 911 C CA . GLU A 1 112 ? -7.84 11.75 2.529 1 98.5 112 GLU A CA 1
ATOM 912 C C . GLU A 1 112 ? -8.711 12.539 3.504 1 98.5 112 GLU A C 1
ATOM 914 O O . GLU A 1 112 ? -9.18 13.633 3.176 1 98.5 112 GLU A O 1
ATOM 919 N N . ALA A 1 113 ? -8.898 12.055 4.645 1 98.62 113 ALA A N 1
ATOM 920 C CA . ALA A 1 113 ? -9.688 12.727 5.668 1 98.62 113 ALA A CA 1
ATOM 921 C C . ALA A 1 113 ? -9.039 14.039 6.094 1 98.62 113 ALA A C 1
ATOM 923 O O . ALA A 1 113 ? -9.719 15.047 6.285 1 98.62 113 ALA A O 1
ATOM 924 N N . ILE A 1 114 ? -7.727 14.016 6.238 1 98.38 114 ILE A N 1
ATOM 925 C CA . ILE A 1 114 ? -7 15.211 6.656 1 98.38 114 ILE A CA 1
ATOM 926 C C . ILE A 1 114 ? -7.07 16.266 5.555 1 98.38 114 ILE A C 1
ATOM 928 O O . ILE A 1 114 ? -7.25 17.453 5.836 1 98.38 114 ILE A O 1
ATOM 932 N N . ARG A 1 115 ? -6.91 15.812 4.301 1 97.5 115 ARG A N 1
ATOM 933 C CA . ARG A 1 115 ? -7.082 16.734 3.182 1 97.5 115 ARG A CA 1
ATOM 934 C C . ARG A 1 115 ? -8.422 17.469 3.277 1 97.5 115 ARG A C 1
ATOM 936 O O . ARG A 1 115 ? -8.469 18.688 3.191 1 97.5 115 ARG A O 1
ATOM 943 N N . LEU A 1 116 ? -9.492 16.734 3.506 1 97.69 116 LEU A N 1
ATOM 944 C CA . LEU A 1 116 ? -10.836 17.297 3.592 1 97.69 116 LEU A CA 1
ATOM 945 C C . LEU A 1 116 ? -10.977 18.188 4.824 1 97.69 116 LEU A C 1
ATOM 947 O O . LEU A 1 116 ? -11.523 19.297 4.742 1 97.69 116 LEU A O 1
ATOM 951 N N . HIS A 1 117 ? -10.469 17.75 5.922 1 97.5 117 HIS A N 1
ATOM 952 C CA . HIS A 1 117 ? -10.562 18.469 7.188 1 97.5 117 HIS A CA 1
ATOM 953 C C . HIS A 1 117 ? -9.906 19.844 7.086 1 97.5 117 HIS A C 1
ATOM 955 O O . HIS A 1 117 ? -10.422 20.812 7.637 1 97.5 117 HIS A O 1
ATOM 961 N N . ARG A 1 118 ? -8.836 19.906 6.41 1 96 118 ARG A N 1
ATOM 962 C CA . ARG A 1 118 ? -8.109 21.156 6.27 1 96 118 ARG A CA 1
ATOM 963 C C . ARG A 1 118 ? -8.883 22.156 5.41 1 96 118 ARG A C 1
ATOM 965 O O . ARG A 1 118 ? -8.703 23.359 5.539 1 96 118 ARG A O 1
ATOM 972 N N . GLN A 1 119 ? -9.734 21.625 4.562 1 94.25 119 GLN A N 1
ATOM 973 C CA . GLN A 1 119 ? -10.555 22.469 3.701 1 94.25 119 GLN A CA 1
ATOM 974 C C . GLN A 1 119 ? -11.914 22.766 4.34 1 94.25 119 GLN A C 1
ATOM 976 O O . GLN A 1 119 ? -12.656 23.625 3.865 1 94.25 119 GLN A O 1
ATOM 981 N N . LEU A 1 120 ? -12.242 22.016 5.406 1 95.56 120 LEU A N 1
ATOM 982 C CA . LEU A 1 120 ? -13.477 22.156 6.172 1 95.56 120 LEU A CA 1
ATOM 983 C C . LEU A 1 120 ? -13.172 22.375 7.652 1 95.56 120 LEU A C 1
ATOM 985 O O . LEU A 1 120 ? -13.367 21.484 8.469 1 95.56 120 LEU A O 1
ATOM 989 N N . PRO A 1 121 ? -12.859 23.594 8.031 1 90.06 121 PRO A N 1
ATOM 990 C CA . PRO A 1 121 ? -12.266 23.844 9.352 1 90.06 121 PRO A CA 1
ATOM 991 C C . PRO A 1 121 ? -13.211 23.484 10.5 1 90.06 121 PRO A C 1
ATOM 993 O O . PRO A 1 121 ? -12.75 23.219 11.617 1 90.06 121 PRO A O 1
ATOM 996 N N . ASN A 1 122 ? -14.539 23.438 10.258 1 94.44 122 ASN A N 1
ATOM 997 C CA . ASN A 1 122 ? -15.477 23.125 11.336 1 94.44 122 ASN A CA 1
ATOM 998 C C . ASN A 1 122 ? -15.766 21.625 11.414 1 94.44 122 ASN A C 1
ATOM 1000 O O . ASN A 1 122 ? -16.547 21.188 12.258 1 94.44 122 ASN A O 1
ATOM 1004 N N . SER A 1 123 ? -15.055 20.891 10.602 1 96.44 123 SER A N 1
ATOM 1005 C CA . SER A 1 123 ? -15.344 19.453 10.531 1 96.44 123 SER A CA 1
ATOM 1006 C C . SER A 1 123 ? -14.703 18.703 11.695 1 96.44 123 SER A C 1
ATOM 1008 O O . SER A 1 123 ? -13.805 19.234 12.359 1 96.44 123 SER A O 1
ATOM 1010 N N . LYS A 1 124 ? -15.242 17.531 11.961 1 97.19 124 LYS A N 1
ATOM 1011 C CA . LYS A 1 124 ? -14.664 16.562 12.891 1 97.19 124 LYS A CA 1
ATOM 1012 C C . LYS A 1 124 ? -14.312 15.258 12.18 1 97.19 124 LYS A C 1
ATOM 1014 O O . LYS A 1 124 ? -15.062 14.789 11.328 1 97.19 124 LYS A O 1
ATOM 1019 N N . LEU A 1 125 ? -13.164 14.742 12.562 1 98.19 125 LEU A N 1
ATOM 1020 C CA . LEU A 1 125 ? -12.805 13.406 12.109 1 98.19 125 LEU A CA 1
ATOM 1021 C C . LEU A 1 125 ? -13.391 12.344 13.031 1 98.19 125 LEU A C 1
ATOM 1023 O O . LEU A 1 125 ? -13.188 12.383 14.242 1 98.19 125 LEU A O 1
ATOM 1027 N N . VAL A 1 126 ? -14.156 11.453 12.5 1 97.94 126 VAL A N 1
ATOM 1028 C CA . VAL A 1 126 ? -14.648 10.297 13.234 1 97.94 126 VAL A CA 1
ATOM 1029 C C . VAL A 1 126 ? -13.844 9.062 12.852 1 97.94 126 VAL A C 1
ATOM 1031 O O . VAL A 1 126 ? -14.062 8.477 11.789 1 97.94 126 VAL A O 1
ATOM 1034 N N . LEU A 1 127 ? -12.922 8.695 13.711 1 98.5 127 LEU A N 1
ATOM 1035 C CA . LEU A 1 127 ? -12.008 7.594 13.445 1 98.5 127 LEU A CA 1
ATOM 1036 C C . LEU A 1 127 ? -12.516 6.305 14.078 1 98.5 127 LEU A C 1
ATOM 1038 O O . LEU A 1 127 ? -12.93 6.297 15.242 1 98.5 127 LEU A O 1
ATOM 1042 N N . SER A 1 128 ? -12.445 5.234 13.258 1 96.44 128 SER A N 1
ATOM 1043 C CA . SER A 1 128 ? -13.148 4.039 13.711 1 96.44 128 SER A CA 1
ATOM 1044 C C . SER A 1 128 ? -12.281 2.797 13.562 1 96.44 128 SER A C 1
ATOM 1046 O O . SER A 1 128 ? -11.391 2.754 12.703 1 96.44 128 SER A O 1
ATOM 1048 N N . GLY A 1 129 ? -12.586 1.796 14.445 1 93.62 129 GLY A N 1
ATOM 1049 C CA . GLY A 1 129 ? -11.992 0.473 14.32 1 93.62 129 GLY A CA 1
ATOM 1050 C C . GLY A 1 129 ? -11.453 -0.068 15.625 1 93.62 129 GLY A C 1
ATOM 1051 O O . GLY A 1 129 ? -10.898 0.683 16.438 1 93.62 129 GLY A O 1
ATOM 1052 N N . PHE A 1 130 ? -11.539 -1.318 15.727 1 89.06 130 PHE A N 1
ATOM 1053 C CA . PHE A 1 130 ? -11.117 -1.991 16.953 1 89.06 130 PHE A CA 1
ATOM 1054 C C . PHE A 1 130 ? -9.703 -2.541 16.797 1 89.06 130 PHE A C 1
ATOM 1056 O O . PHE A 1 130 ? -9.047 -2.307 15.781 1 89.06 130 PHE A O 1
ATOM 1063 N N . SER A 1 131 ? -9.258 -3.166 17.891 1 85.19 131 SER A N 1
ATOM 1064 C CA . SER A 1 131 ? -8.008 -3.912 17.859 1 85.19 131 SER A CA 1
ATOM 1065 C C . SER A 1 131 ? -8.258 -5.406 17.672 1 85.19 131 SER A C 1
ATOM 1067 O O . SER A 1 131 ? -9.125 -5.977 18.344 1 85.19 131 SER A O 1
ATOM 1069 N N . SER A 1 132 ? -7.527 -5.938 16.75 1 78.94 132 SER A N 1
ATOM 1070 C CA . SER A 1 132 ? -7.645 -7.383 16.594 1 78.94 132 SER A CA 1
ATOM 1071 C C . SER A 1 132 ? -6.926 -8.125 17.719 1 78.94 132 SER A C 1
ATOM 1073 O O . SER A 1 132 ? -7.094 -9.336 17.875 1 78.94 132 SER A O 1
ATOM 1075 N N . THR A 1 133 ? -6.102 -7.449 18.438 1 79.38 133 THR A N 1
ATOM 1076 C CA . THR A 1 133 ? -5.367 -8.016 19.562 1 79.38 133 THR A CA 1
ATOM 1077 C C . THR A 1 133 ? -5.828 -7.391 20.875 1 79.38 133 THR A C 1
ATOM 1079 O O . THR A 1 133 ? -5.766 -6.172 21.047 1 79.38 133 THR A O 1
ATOM 1082 N N . GLU A 1 134 ? -6.184 -8.258 21.734 1 76.44 134 GLU A N 1
ATOM 1083 C CA . GLU A 1 134 ? -6.715 -7.797 23.016 1 76.44 134 GLU A CA 1
ATOM 1084 C C . GLU A 1 134 ? -5.676 -6.973 23.766 1 76.44 134 GLU A C 1
ATOM 1086 O O . GLU A 1 134 ? -4.504 -7.352 23.844 1 76.44 134 GLU A O 1
ATOM 1091 N N . GLY A 1 135 ? -6.129 -5.84 24.312 1 74.56 135 GLY A N 1
ATOM 1092 C CA . GLY A 1 135 ? -5.281 -5.023 25.172 1 74.56 135 GLY A CA 1
ATOM 1093 C C . GLY A 1 135 ? -4.352 -4.113 24.391 1 74.56 135 GLY A C 1
ATOM 1094 O O . GLY A 1 135 ? -3.592 -3.34 24.984 1 74.56 135 GLY A O 1
ATOM 1095 N N . GLN A 1 136 ? -4.457 -4.199 23.156 1 86.5 136 GLN A N 1
ATOM 1096 C CA . GLN A 1 136 ? -3.572 -3.371 22.344 1 86.5 136 GLN A CA 1
ATOM 1097 C C . GLN A 1 136 ? -4.312 -2.154 21.781 1 86.5 136 GLN A C 1
ATOM 1099 O O . GLN A 1 136 ? -5.539 -2.088 21.844 1 86.5 136 GLN A O 1
ATOM 1104 N N . THR A 1 137 ? -3.545 -1.208 21.359 1 93.5 137 THR A N 1
ATOM 1105 C CA . THR A 1 137 ? -4.074 0.015 20.766 1 93.5 137 THR A CA 1
ATOM 1106 C C . THR A 1 137 ? -5.059 -0.309 19.641 1 93.5 137 THR A C 1
ATOM 1108 O O . THR A 1 137 ? -4.789 -1.178 18.812 1 93.5 137 THR A O 1
ATOM 1111 N N . THR A 1 138 ? -6.234 0.282 19.688 1 96.25 138 THR A N 1
ATOM 1112 C CA . THR A 1 138 ? -7.25 0.054 18.672 1 96.25 138 THR A CA 1
ATOM 1113 C C . THR A 1 138 ? -6.895 0.787 17.375 1 96.25 138 THR A C 1
ATOM 1115 O O . THR A 1 138 ? -6.012 1.647 17.375 1 96.25 138 THR A O 1
ATOM 1118 N N . GLN A 1 139 ? -7.559 0.365 16.328 1 96.44 139 GLN A N 1
ATOM 1119 C CA . GLN A 1 139 ? -7.41 1.052 15.047 1 96.44 139 GLN A CA 1
ATOM 1120 C C . GLN A 1 139 ? -7.762 2.531 15.172 1 96.44 139 GLN A C 1
ATOM 1122 O O . GLN A 1 139 ? -7.047 3.391 14.656 1 96.44 139 GLN A O 1
ATOM 1127 N N . ALA A 1 140 ? -8.867 2.834 15.844 1 97.88 140 ALA A N 1
ATOM 1128 C CA . ALA A 1 140 ? -9.297 4.215 16.047 1 97.88 140 ALA A CA 1
ATOM 1129 C C . ALA A 1 140 ? -8.219 5.027 16.766 1 97.88 140 ALA A C 1
ATOM 1131 O O . ALA A 1 140 ? -7.906 6.148 16.344 1 97.88 140 ALA A O 1
ATOM 1132 N N . GLU A 1 141 ? -7.641 4.488 17.75 1 97.69 141 GLU A N 1
ATOM 1133 C CA . GLU A 1 141 ? -6.598 5.164 18.516 1 97.69 141 GLU A CA 1
ATOM 1134 C C . GLU A 1 141 ? -5.332 5.352 17.672 1 97.69 141 GLU A C 1
ATOM 1136 O O . GLU A 1 141 ? -4.664 6.379 17.781 1 97.69 141 GLU A O 1
ATOM 1141 N N . MET A 1 142 ? -4.984 4.34 16.922 1 97.62 142 MET A N 1
ATOM 1142 C CA . MET A 1 142 ? -3.814 4.434 16.062 1 97.62 142 MET A CA 1
ATOM 1143 C C . MET A 1 142 ? -4 5.535 15.016 1 97.62 142 MET A C 1
ATOM 1145 O O . MET A 1 142 ? -3.066 6.289 14.734 1 97.62 142 MET A O 1
ATOM 1149 N N . LEU A 1 143 ? -5.18 5.57 14.469 1 98.62 143 LEU A N 1
ATOM 1150 C CA . LEU A 1 143 ? -5.508 6.645 13.539 1 98.62 143 LEU A CA 1
ATOM 1151 C C . LEU A 1 143 ? -5.395 8.008 14.219 1 98.62 143 LEU A C 1
ATOM 1153 O O . LEU A 1 143 ? -4.852 8.953 13.641 1 98.62 143 LEU A O 1
ATOM 1157 N N . GLN A 1 144 ? -5.891 8.109 15.422 1 98.56 144 GLN A N 1
ATOM 1158 C CA . GLN A 1 144 ? -5.812 9.359 16.172 1 98.56 144 GLN A CA 1
ATOM 1159 C C . GLN A 1 144 ? -4.359 9.773 16.391 1 98.56 144 GLN A C 1
ATOM 1161 O O . GLN A 1 144 ? -3.996 10.93 16.141 1 98.56 144 GLN A O 1
ATOM 1166 N N . GLU A 1 145 ? -3.576 8.836 16.875 1 98.12 145 GLU A N 1
ATOM 1167 C CA . GLU A 1 145 ? -2.172 9.141 17.125 1 98.12 145 GLU A CA 1
ATOM 1168 C C . GLU A 1 145 ? -1.481 9.641 15.859 1 98.12 145 GLU A C 1
ATOM 1170 O O . GLU A 1 145 ? -0.703 10.594 15.906 1 98.12 145 GLU A O 1
ATOM 1175 N N . THR A 1 146 ? -1.767 8.992 14.797 1 98.44 146 THR A N 1
ATOM 1176 C CA . THR A 1 146 ? -1.173 9.391 13.531 1 98.44 146 THR A CA 1
ATOM 1177 C C . THR A 1 146 ? -1.674 10.766 13.109 1 98.44 146 THR A C 1
ATOM 1179 O O . THR A 1 146 ? -0.891 11.609 12.664 1 98.44 146 THR A O 1
ATOM 1182 N N . ALA A 1 147 ? -2.965 10.992 13.219 1 98.62 147 ALA A N 1
ATOM 1183 C CA . ALA A 1 147 ? -3.539 12.289 12.883 1 98.62 147 ALA A CA 1
ATOM 1184 C C . ALA A 1 147 ? -2.883 13.406 13.695 1 98.62 147 ALA A C 1
ATOM 1186 O O . ALA A 1 147 ? -2.576 14.469 13.156 1 98.62 147 ALA A O 1
ATOM 1187 N N . LEU A 1 148 ? -2.672 13.164 14.945 1 98.12 148 LEU A N 1
ATOM 1188 C CA . LEU A 1 148 ? -2.018 14.141 15.812 1 98.12 148 LEU A CA 1
ATOM 1189 C C . LEU A 1 148 ? -0.597 14.422 15.336 1 98.12 148 LEU A C 1
ATOM 1191 O O . LEU A 1 148 ? -0.176 15.578 15.281 1 98.12 148 LEU A O 1
ATOM 1195 N N . LEU A 1 149 ? 0.085 13.352 14.961 1 95.94 149 LEU A N 1
ATOM 1196 C CA . LEU A 1 149 ? 1.445 13.492 14.445 1 95.94 149 LEU A CA 1
ATOM 1197 C C . LEU A 1 149 ? 1.467 14.336 13.18 1 95.94 149 LEU A C 1
ATOM 1199 O O . LEU A 1 149 ? 2.461 15.008 12.891 1 95.94 149 LEU A O 1
ATOM 1203 N N . LEU A 1 150 ? 0.349 14.32 12.508 1 96.75 150 LEU A N 1
ATOM 1204 C CA . LEU A 1 150 ? 0.289 15.023 11.234 1 96.75 150 LEU A CA 1
ATOM 1205 C C . LEU A 1 150 ? -0.369 16.391 11.398 1 96.75 150 LEU A C 1
ATOM 1207 O O . LEU A 1 150 ? -0.622 17.094 10.406 1 96.75 150 LEU A O 1
ATOM 1211 N N . GLY A 1 151 ? -0.79 16.766 12.57 1 95.56 151 GLY A N 1
ATOM 1212 C CA . GLY A 1 151 ? -1.124 18.156 12.836 1 95.56 151 GLY A CA 1
ATOM 1213 C C . GLY A 1 151 ? -2.604 18.375 13.086 1 95.56 151 GLY A C 1
ATOM 1214 O O . GLY A 1 151 ? -3.055 19.516 13.211 1 95.56 151 GLY A O 1
ATOM 1215 N N . VAL A 1 152 ? -3.367 17.344 13.172 1 97.94 152 VAL A N 1
ATOM 1216 C CA . VAL A 1 152 ? -4.781 17.484 13.5 1 97.94 152 VAL A CA 1
ATOM 1217 C C . VAL A 1 152 ? -4.941 17.734 14.992 1 97.94 152 VAL A C 1
ATOM 1219 O O . VAL A 1 152 ? -4.281 17.094 15.812 1 97.94 152 VAL A O 1
ATOM 1222 N N . GLU A 1 153 ? -5.762 18.672 15.367 1 97.69 153 GLU A N 1
ATOM 1223 C CA . GLU A 1 153 ? -5.996 18.984 16.781 1 97.69 153 GLU A CA 1
ATOM 1224 C C . GLU A 1 153 ? -6.836 17.906 17.438 1 97.69 153 GLU A C 1
ATOM 1226 O O . GLU A 1 153 ? -7.777 17.375 16.844 1 97.69 153 GLU A O 1
ATOM 1231 N N . ARG A 1 154 ? -6.547 17.625 18.625 1 97.88 154 ARG A N 1
ATOM 1232 C CA . ARG A 1 154 ? -7.219 16.578 19.375 1 97.88 154 ARG A CA 1
ATOM 1233 C C . ARG A 1 154 ? -8.719 16.828 19.469 1 97.88 154 ARG A C 1
ATOM 1235 O O . ARG A 1 154 ? -9.523 15.898 19.375 1 97.88 154 ARG A O 1
ATOM 1242 N N . GLU A 1 155 ? -9.133 18.078 19.594 1 97.38 155 GLU A N 1
ATOM 1243 C CA . GLU A 1 155 ? -10.531 18.453 19.766 1 97.38 155 GLU A CA 1
ATOM 1244 C C . GLU A 1 155 ? -11.336 18.188 18.5 1 97.38 155 GLU A C 1
ATOM 1246 O O . GLU A 1 155 ? -12.562 18.141 18.531 1 97.38 155 GLU A O 1
ATOM 1251 N N . ALA A 1 156 ? -10.648 18.016 17.391 1 97.94 156 ALA A N 1
ATOM 1252 C CA . ALA A 1 156 ? -11.32 17.797 16.125 1 97.94 156 ALA A CA 1
ATOM 1253 C C . ALA A 1 156 ? -11.531 16.312 15.867 1 97.94 156 ALA A C 1
ATOM 1255 O O . ALA A 1 156 ? -12.023 15.914 14.805 1 97.94 156 ALA A O 1
ATOM 1256 N N . ILE A 1 157 ? -11.242 15.445 16.859 1 98.19 157 ILE A N 1
ATOM 1257 C CA . ILE A 1 157 ? -11.258 14.008 16.609 1 98.19 157 ILE A CA 1
ATOM 1258 C C . ILE A 1 157 ? -12.266 13.328 17.531 1 98.19 157 ILE A C 1
ATOM 1260 O O . ILE A 1 157 ? -12.289 13.594 18.734 1 98.19 157 ILE A O 1
ATOM 1264 N N . LEU A 1 158 ? -13.102 12.578 16.984 1 97.38 158 LEU A N 1
ATOM 1265 C CA . LEU A 1 158 ? -14.008 11.672 17.688 1 97.38 158 LEU A CA 1
ATOM 1266 C C . LEU A 1 158 ? -13.617 10.219 17.438 1 97.38 158 LEU A C 1
ATOM 1268 O O . LEU A 1 158 ? -13.227 9.859 16.312 1 97.38 158 LEU A O 1
ATOM 1272 N N . LEU A 1 159 ? -13.789 9.344 18.469 1 97.31 159 LEU A N 1
ATOM 1273 C CA . LEU A 1 159 ? -13.312 7.973 18.344 1 97.31 159 LEU A CA 1
ATOM 1274 C C . LEU A 1 159 ? -14.461 6.98 18.5 1 97.31 159 LEU A C 1
ATOM 1276 O O . LEU A 1 159 ? -15.336 7.168 19.359 1 97.31 159 LEU A O 1
ATOM 1280 N N . GLN A 1 160 ? -14.453 6.008 17.641 1 96.5 160 GLN A N 1
ATOM 1281 C CA . GLN A 1 160 ? -15.234 4.785 17.781 1 96.5 160 GLN A CA 1
ATOM 1282 C C . GLN A 1 160 ? -14.336 3.561 17.859 1 96.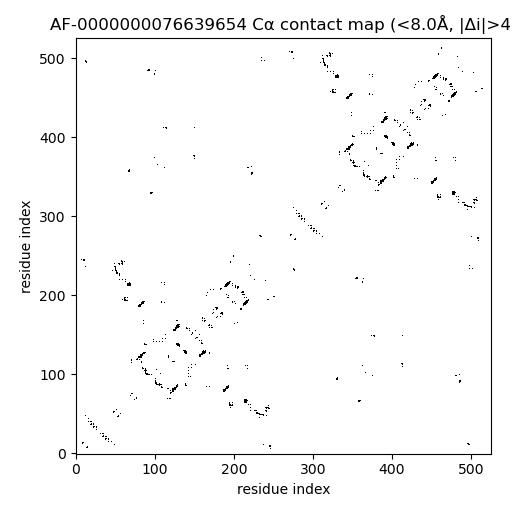5 160 GLN A C 1
ATOM 1284 O O . GLN A 1 160 ? -13.984 2.965 16.844 1 96.5 160 GLN A O 1
ATOM 1289 N N . LYS A 1 161 ? -14.133 3.002 19.047 1 95.88 161 LYS A N 1
ATOM 1290 C CA . LYS A 1 161 ? -13.031 2.074 19.297 1 95.88 161 LYS A CA 1
ATOM 1291 C C . LYS A 1 161 ? -13.508 0.627 19.219 1 95.88 161 LYS A C 1
ATOM 1293 O O . LYS A 1 161 ? -12.695 -0.293 19.109 1 95.88 161 LYS A O 1
ATOM 1298 N N . GLU A 1 162 ? -14.766 0.356 19.156 1 93.75 162 GLU A N 1
ATOM 1299 C CA . GLU A 1 162 ? -15.273 -0.987 19.422 1 93.75 162 GLU A CA 1
ATOM 1300 C C . GLU A 1 162 ? -15.562 -1.728 18.109 1 93.75 162 GLU A C 1
ATOM 1302 O O . GLU A 1 162 ? -15.445 -2.953 18.047 1 93.75 162 GLU A O 1
ATOM 1307 N N . PRO A 1 163 ? -15.969 -0.989 17.078 1 94.75 163 PRO A N 1
ATOM 1308 C CA . PRO A 1 163 ? -16.453 -1.699 15.898 1 94.75 163 PRO A CA 1
ATOM 1309 C C . PRO A 1 163 ? -15.391 -2.584 15.258 1 94.75 163 PRO A C 1
ATOM 1311 O O . PRO A 1 163 ? -14.25 -2.148 15.07 1 94.75 163 PRO A O 1
ATOM 1314 N N . GLY A 1 164 ? -15.836 -3.832 14.898 1 92.62 164 GLY A N 1
ATOM 1315 C CA . GLY A 1 164 ? -14.938 -4.785 14.266 1 92.62 164 GLY A CA 1
ATOM 1316 C C . GLY A 1 164 ? -15.234 -5 12.797 1 92.62 164 GLY A C 1
ATOM 1317 O O . GLY A 1 164 ? -14.57 -5.797 12.133 1 92.62 164 GLY A O 1
ATOM 1318 N N . ASN A 1 165 ? -16.312 -4.418 12.312 1 91.94 165 ASN A N 1
ATOM 1319 C CA . ASN A 1 165 ? -16.688 -4.461 10.898 1 91.94 165 ASN A CA 1
ATOM 1320 C C . ASN A 1 165 ? -17.484 -3.23 10.492 1 91.94 165 ASN A C 1
ATOM 1322 O O . ASN A 1 165 ? -17.797 -2.383 11.336 1 91.94 165 ASN A O 1
ATOM 1326 N N . THR A 1 166 ? -17.766 -3.092 9.242 1 93.38 166 THR A N 1
ATOM 1327 C CA . THR A 1 166 ? -18.375 -1.886 8.703 1 93.38 166 THR A CA 1
ATOM 1328 C C . THR A 1 166 ? -19.781 -1.704 9.25 1 93.38 166 THR A C 1
ATOM 1330 O O . THR A 1 166 ? -20.219 -0.58 9.508 1 93.38 166 THR A O 1
ATOM 1333 N N . PHE A 1 167 ? -20.469 -2.762 9.406 1 91.94 167 PHE A N 1
ATOM 1334 C CA . PHE A 1 167 ? -21.828 -2.705 9.961 1 91.94 167 PHE A CA 1
ATOM 1335 C C . PHE A 1 167 ? -21.797 -2.123 11.367 1 91.94 167 PHE A C 1
ATOM 1337 O O . PHE A 1 167 ? -22.578 -1.213 11.68 1 91.94 167 PHE A O 1
ATOM 1344 N N . GLU A 1 168 ? -20.922 -2.625 12.172 1 93.81 168 GLU A N 1
ATOM 1345 C CA . GLU A 1 168 ? -20.781 -2.141 13.539 1 93.81 168 GLU A CA 1
ATOM 1346 C C . GLU A 1 168 ? -20.328 -0.684 13.562 1 93.81 168 GLU A C 1
ATOM 1348 O O . GLU A 1 168 ? -20.719 0.075 14.453 1 93.81 168 GLU A O 1
ATOM 1353 N N . GLU A 1 169 ? -19.516 -0.289 12.625 1 94.81 169 GLU A N 1
ATOM 1354 C CA . GLU A 1 169 ? -19.078 1.104 12.523 1 94.81 169 GLU A CA 1
ATOM 1355 C C . GLU A 1 169 ? -20.266 2.027 12.266 1 94.81 169 GLU A C 1
ATOM 1357 O O . GLU A 1 169 ? -20.422 3.047 12.945 1 94.81 169 GLU A O 1
ATOM 1362 N N . ALA A 1 170 ? -21.094 1.645 11.328 1 93.69 170 ALA A N 1
ATOM 1363 C CA . ALA A 1 170 ? -22.266 2.432 11 1 93.69 170 ALA A CA 1
ATOM 1364 C C . ALA A 1 170 ? -23.25 2.469 12.172 1 93.69 170 ALA A C 1
ATOM 1366 O O . ALA A 1 170 ? -23.797 3.523 12.5 1 93.69 170 ALA A O 1
ATOM 1367 N N . LYS A 1 171 ? -23.406 1.363 12.781 1 93 171 LYS A N 1
ATOM 1368 C CA . LYS A 1 171 ? -24.312 1.261 13.922 1 93 171 LYS A CA 1
ATOM 1369 C C . LYS A 1 171 ? -23.859 2.158 15.062 1 93 171 LYS A C 1
ATOM 1371 O O . LYS A 1 171 ? -24.656 2.924 15.617 1 93 171 LYS A O 1
ATOM 1376 N N . MET A 1 172 ? -22.609 2.055 15.375 1 93.94 172 MET A N 1
ATOM 1377 C CA . MET A 1 172 ? -22.094 2.854 16.484 1 93.94 172 MET A CA 1
ATOM 1378 C C . MET A 1 172 ? -22.188 4.344 16.172 1 93.94 172 MET A C 1
ATOM 1380 O O . MET A 1 172 ? -22.516 5.141 17.062 1 93.94 172 MET A O 1
ATOM 1384 N N . TYR A 1 173 ? -21.906 4.66 14.953 1 93.88 173 TYR A N 1
ATOM 1385 C CA . TYR A 1 173 ? -22.047 6.059 14.57 1 93.88 173 TYR A CA 1
ATOM 1386 C C . TYR A 1 173 ? -23.484 6.52 14.734 1 93.88 173 TYR A C 1
ATOM 1388 O O . TYR A 1 173 ? -23.75 7.594 15.281 1 93.88 173 TYR A O 1
ATOM 1396 N N . SER A 1 174 ? -24.375 5.754 14.281 1 90.62 174 SER A N 1
ATOM 1397 C CA . SER A 1 174 ? -25.797 6.082 14.375 1 90.62 174 SER A CA 1
ATOM 1398 C C . SER A 1 174 ? -26.234 6.254 15.828 1 90.62 174 SER A C 1
ATOM 1400 O O . SER A 1 174 ? -26.984 7.176 16.156 1 90.62 174 SER A O 1
ATOM 1402 N N . GLU A 1 175 ? -25.766 5.477 16.672 1 89.62 175 GLU A N 1
ATOM 1403 C CA . GLU A 1 175 ? -26.141 5.496 18.078 1 89.62 175 GLU A CA 1
ATOM 1404 C C . GLU A 1 175 ? -25.516 6.691 18.797 1 89.62 175 GLU A C 1
ATOM 1406 O O . GLU A 1 175 ? -26.125 7.254 19.719 1 89.62 175 GLU A O 1
ATOM 1411 N N . GLY A 1 176 ? -24.344 7.043 18.359 1 86.69 176 GLY A N 1
ATOM 1412 C CA . GLY A 1 176 ? -23.609 8.094 19.047 1 86.69 176 GLY A CA 1
ATOM 1413 C C . GLY A 1 176 ? -23.891 9.477 18.5 1 86.69 176 GLY A C 1
ATOM 1414 O O . GLY A 1 176 ? -23.906 10.461 19.25 1 86.69 176 GLY A O 1
ATOM 1415 N N . TYR A 1 177 ? -24.016 9.531 17.25 1 80.5 177 TYR A N 1
ATOM 1416 C CA . TYR A 1 177 ? -24.047 10.859 16.641 1 80.5 177 TYR A CA 1
ATOM 1417 C C . TYR A 1 177 ? -25.281 11.031 15.766 1 80.5 177 TYR A C 1
ATOM 1419 O O . TYR A 1 177 ? -25.438 12.055 15.102 1 80.5 177 TYR A O 1
ATOM 1427 N N . GLY A 1 178 ? -26.078 9.969 15.688 1 66.62 178 GLY A N 1
ATOM 1428 C CA . GLY A 1 178 ? -27.344 10.039 14.977 1 66.62 178 GLY A CA 1
ATOM 1429 C C . GLY A 1 178 ? -28.438 10.688 15.797 1 66.62 178 GLY A C 1
ATOM 1430 O O . GLY A 1 178 ? -28.328 10.82 17.016 1 66.62 178 GLY A O 1
ATOM 1431 N N . SER A 1 179 ? -29.219 11.695 15.227 1 59.75 179 SER A N 1
ATOM 1432 C CA . SER A 1 179 ? -30.328 12.32 15.945 1 59.75 179 SER A CA 1
ATOM 1433 C C . SER A 1 179 ? -31.312 11.273 16.453 1 59.75 179 SER A C 1
ATOM 1435 O O . SER A 1 179 ? -31.5 10.227 15.836 1 59.75 179 SER A O 1
ATOM 1437 N N . ALA A 1 180 ? -31.531 11.25 17.859 1 49.84 180 ALA A N 1
ATOM 1438 C CA . ALA A 1 180 ? -32.469 10.422 18.609 1 49.84 180 ALA A CA 1
ATOM 1439 C C . ALA A 1 180 ? -33.75 10.164 17.797 1 49.84 180 ALA A C 1
ATOM 1441 O O . ALA A 1 180 ? -34.25 9.039 17.766 1 49.84 180 ALA A O 1
ATOM 1442 N N . SER A 1 181 ? -34.5 11.266 17.453 1 48.28 181 SER A N 1
ATOM 1443 C CA . SER A 1 181 ? -35.906 11.141 17.094 1 48.28 181 SER A CA 1
ATOM 1444 C C . SER A 1 181 ? -36.062 10.555 15.695 1 48.28 181 SER A C 1
ATOM 1446 O O . SER A 1 181 ? -37.094 9.898 15.398 1 48.28 181 SER A O 1
ATOM 1448 N N . GLU A 1 182 ? -35.219 11.094 14.648 1 49.59 182 GLU A N 1
ATOM 1449 C CA . GLU A 1 182 ? -35.594 10.773 13.273 1 49.59 182 GLU A CA 1
ATOM 1450 C C . GLU A 1 182 ? -34.438 10.078 12.531 1 49.59 182 GLU A C 1
ATOM 1452 O O . GLU A 1 182 ? -34.531 9.852 11.328 1 49.59 182 GLU A O 1
ATOM 1457 N N . ASN A 1 183 ? -33.625 9.367 13.156 1 49.34 183 ASN A N 1
ATOM 1458 C CA . ASN A 1 183 ? -32.562 8.617 12.477 1 49.34 183 ASN A CA 1
ATOM 1459 C C . ASN A 1 183 ? -31.812 9.492 11.477 1 49.34 183 ASN A C 1
ATOM 1461 O O . ASN A 1 183 ? -31.484 9.039 10.375 1 49.34 183 ASN A O 1
ATOM 1465 N N . LYS A 1 184 ? -31.969 10.82 11.523 1 57.97 184 LYS A N 1
ATOM 1466 C CA . LYS A 1 184 ? -31.25 11.68 10.594 1 57.97 184 LYS A CA 1
ATOM 1467 C C . LYS A 1 184 ? -29.969 12.242 11.234 1 57.97 184 LYS A C 1
ATOM 1469 O O . LYS A 1 184 ? -29.938 12.477 12.438 1 57.97 184 LYS A O 1
ATOM 1474 N N . PRO A 1 185 ? -28.875 12.266 10.406 1 60.38 185 PRO A N 1
ATOM 1475 C CA . PRO A 1 185 ? -27.625 12.805 10.977 1 60.38 185 PRO A CA 1
ATOM 1476 C C . PRO A 1 185 ? -27.75 14.266 11.406 1 60.38 185 PRO A C 1
ATOM 1478 O O . PRO A 1 185 ? -28.453 15.039 10.742 1 60.38 185 PRO A O 1
ATOM 1481 N N . GLN A 1 186 ? -27.328 14.562 12.594 1 73.12 186 GLN A N 1
ATOM 1482 C CA . GLN A 1 186 ? -27.266 15.938 13.078 1 73.12 186 GLN A CA 1
ATOM 1483 C C . GLN A 1 186 ? -26.297 16.766 12.234 1 73.12 186 GLN A C 1
ATOM 1485 O O . GLN A 1 186 ? -26.422 18 12.18 1 73.12 186 GLN A O 1
ATOM 1490 N N . HIS A 1 187 ? -25.438 16.047 11.523 1 85.25 187 HIS A N 1
ATOM 1491 C CA . HIS A 1 187 ? -24.391 16.672 10.719 1 85.25 187 HIS A CA 1
ATOM 1492 C C . HIS A 1 187 ? -24.281 16 9.352 1 85.25 187 HIS A C 1
ATOM 1494 O O . HIS A 1 187 ? -24.531 14.805 9.219 1 85.25 187 HIS A O 1
ATOM 1500 N N . PRO A 1 188 ? -24.047 16.828 8.398 1 90.94 188 PRO A N 1
ATOM 1501 C CA . PRO A 1 188 ? -23.703 16.141 7.148 1 90.94 188 PRO A CA 1
ATOM 1502 C C . PRO A 1 188 ? -22.469 15.242 7.281 1 90.94 188 PRO A C 1
ATOM 1504 O O . PRO A 1 188 ? -21.547 15.57 8.016 1 90.94 188 PRO A O 1
ATOM 1507 N N . VAL A 1 189 ? -22.516 14.141 6.531 1 94.25 189 VAL A N 1
ATOM 1508 C CA . VAL A 1 189 ? -21.5 13.102 6.734 1 94.25 189 VAL A CA 1
ATOM 1509 C C . VAL A 1 189 ? -20.719 12.891 5.441 1 94.25 189 VAL A C 1
ATOM 1511 O O . VAL A 1 189 ? -21.297 12.758 4.363 1 94.25 189 VAL A O 1
ATOM 1514 N N . ILE A 1 190 ? -19.391 12.922 5.547 1 97.19 190 ILE A N 1
ATOM 1515 C CA . ILE A 1 190 ? -18.5 12.477 4.488 1 97.19 190 ILE A CA 1
ATOM 1516 C C . ILE A 1 190 ? -17.891 11.125 4.863 1 97.19 190 ILE A C 1
ATOM 1518 O O . ILE A 1 190 ? -17.375 10.953 5.977 1 97.19 190 ILE A O 1
ATOM 1522 N N . LEU A 1 191 ? -17.984 10.164 3.988 1 98.19 191 LEU A N 1
ATOM 1523 C CA . LEU A 1 191 ? -17.484 8.812 4.234 1 98.19 191 LEU A CA 1
ATOM 1524 C C . LEU A 1 191 ? -16.188 8.562 3.477 1 98.19 191 LEU A C 1
ATOM 1526 O O . LEU A 1 191 ? -16.141 8.688 2.25 1 98.19 191 LEU A O 1
ATOM 1530 N N . VAL A 1 192 ? -15.141 8.211 4.242 1 98.75 192 VAL A N 1
ATOM 1531 C CA . VAL A 1 192 ? -13.828 8 3.639 1 98.75 192 VAL A CA 1
ATOM 1532 C C . VAL A 1 192 ? -13.414 6.543 3.795 1 98.75 192 VAL A C 1
ATOM 1534 O O . VAL A 1 192 ? -13.297 6.039 4.914 1 98.75 192 VAL A O 1
ATOM 1537 N N . THR A 1 193 ? -13.141 5.883 2.736 1 98.62 193 THR A N 1
ATOM 1538 C CA . THR A 1 193 ? -12.602 4.527 2.676 1 98.62 193 THR A CA 1
ATOM 1539 C C . THR A 1 193 ? -12.016 4.242 1.299 1 98.62 193 THR A C 1
ATOM 1541 O O . THR A 1 193 ? -11.938 5.133 0.452 1 98.62 193 THR A O 1
ATOM 1544 N N . ASN A 1 194 ? -11.516 3.047 1.099 1 98.56 194 ASN A N 1
ATOM 1545 C CA . ASN A 1 194 ? -10.977 2.674 -0.204 1 98.56 194 ASN A CA 1
ATOM 1546 C C . ASN A 1 194 ? -12.039 2.738 -1.293 1 98.56 194 ASN A C 1
ATOM 1548 O O . ASN A 1 194 ? -13.195 2.389 -1.054 1 98.56 194 ASN A O 1
ATOM 1552 N N . ALA A 1 195 ? -11.602 3.059 -2.484 1 98.56 195 ALA A N 1
ATOM 1553 C CA . ALA A 1 195 ? -12.508 3.156 -3.625 1 98.56 195 ALA A CA 1
ATOM 1554 C C . ALA A 1 195 ? -13.242 1.837 -3.859 1 98.56 195 ALA A C 1
ATOM 1556 O O . ALA A 1 195 ? -14.438 1.826 -4.133 1 98.56 195 ALA A O 1
ATOM 1557 N N . SER A 1 196 ? -12.57 0.738 -3.701 1 98.44 196 SER A N 1
ATOM 1558 C CA . SER A 1 196 ? -13.156 -0.577 -3.943 1 98.44 196 SER A CA 1
ATOM 1559 C C . SER A 1 196 ? -14.211 -0.917 -2.891 1 98.44 196 SER A C 1
ATOM 1561 O O . SER A 1 196 ? -15.117 -1.704 -3.148 1 98.44 196 SER A O 1
ATOM 1563 N N . HIS A 1 197 ? -14.07 -0.343 -1.708 1 98.31 197 HIS A N 1
ATOM 1564 C CA . HIS A 1 197 ? -14.922 -0.662 -0.563 1 98.31 197 HIS A CA 1
ATOM 1565 C C . HIS A 1 197 ? -16.094 0.306 -0.458 1 98.31 197 HIS A C 1
ATOM 1567 O O . HIS A 1 197 ? -17.016 0.08 0.319 1 98.31 197 HIS A O 1
ATOM 1573 N N . MET A 1 198 ? -16.125 1.378 -1.215 1 98.5 198 MET A N 1
ATOM 1574 C CA . MET A 1 198 ? -17 2.518 -1.001 1 98.5 198 MET A CA 1
ATOM 1575 C C . MET A 1 198 ? -18.453 2.127 -1.245 1 98.5 198 MET A C 1
ATOM 1577 O O . MET A 1 198 ? -19.344 2.541 -0.501 1 98.5 198 MET A O 1
ATOM 1581 N N . SER A 1 199 ? -18.703 1.294 -2.273 1 97.25 199 SER A N 1
ATOM 1582 C CA . SER A 1 199 ? -20.078 0.897 -2.58 1 97.25 199 SER A CA 1
ATOM 1583 C C . SER A 1 199 ? -20.719 0.163 -1.405 1 97.25 199 SER A C 1
ATOM 1585 O O . SER A 1 199 ? -21.828 0.488 -0.996 1 97.25 199 SER A O 1
ATOM 1587 N N . ARG A 1 200 ? -20.031 -0.75 -0.866 1 96.31 200 ARG A N 1
ATOM 1588 C CA . ARG A 1 200 ? -20.547 -1.521 0.259 1 96.31 200 ARG A CA 1
ATOM 1589 C C . ARG A 1 200 ? -20.688 -0.646 1.5 1 96.31 200 ARG A C 1
ATOM 1591 O O . ARG A 1 200 ? -21.656 -0.797 2.262 1 96.31 200 ARG A O 1
ATOM 1598 N N . ALA A 1 201 ? -19.734 0.234 1.694 1 97.12 201 ALA A N 1
ATOM 1599 C CA . ALA A 1 201 ? -19.781 1.136 2.842 1 97.12 201 ALA A CA 1
ATOM 1600 C C . ALA A 1 201 ? -21 2.053 2.771 1 97.12 201 ALA A C 1
ATOM 1602 O O . ALA A 1 201 ? -21.734 2.199 3.752 1 97.12 201 ALA A O 1
ATOM 1603 N N . VAL A 1 202 ? -21.203 2.67 1.616 1 96.5 202 VAL A N 1
ATOM 1604 C CA . VAL A 1 202 ? -22.344 3.559 1.418 1 96.5 202 VAL A CA 1
ATOM 1605 C C . VAL A 1 202 ? -23.641 2.789 1.65 1 96.5 202 VAL A C 1
ATOM 1607 O O . VAL A 1 202 ? -24.531 3.264 2.359 1 96.5 202 VAL A O 1
ATOM 1610 N N . MET A 1 203 ? -23.734 1.61 1.098 1 94.56 203 MET A N 1
ATOM 1611 C CA . MET A 1 203 ? -24.906 0.76 1.282 1 94.56 203 MET A CA 1
ATOM 1612 C C . MET A 1 203 ? -25.156 0.505 2.764 1 94.56 203 MET A C 1
ATOM 1614 O O . MET A 1 203 ? -26.297 0.58 3.221 1 94.56 203 MET A O 1
ATOM 1618 N N . THR A 1 204 ? -24.156 0.248 3.518 1 93.75 204 THR A N 1
ATOM 1619 C CA . THR A 1 204 ? -24.281 -0.066 4.938 1 93.75 204 THR A CA 1
ATOM 1620 C C . THR A 1 204 ? -24.766 1.148 5.723 1 93.75 204 THR A C 1
ATOM 1622 O O . THR A 1 204 ? -25.688 1.041 6.535 1 93.75 204 THR A O 1
ATOM 1625 N N . PHE A 1 205 ? -24.188 2.303 5.48 1 93.69 205 PHE A N 1
ATOM 1626 C CA . PHE A 1 205 ? -24.562 3.51 6.207 1 93.69 205 PHE A CA 1
ATOM 1627 C C . PHE A 1 205 ? -25.984 3.936 5.863 1 93.69 205 PHE A C 1
ATOM 1629 O O . PHE A 1 205 ? -26.688 4.484 6.707 1 93.69 205 PHE A O 1
ATOM 1636 N N . ARG A 1 206 ? -26.375 3.709 4.652 1 91.62 206 ARG A N 1
ATOM 1637 C CA . ARG A 1 206 ? -27.734 4.031 4.238 1 91.62 206 ARG A CA 1
ATOM 1638 C C . ARG A 1 206 ? -28.75 3.174 4.988 1 91.62 206 ARG A C 1
ATOM 1640 O O . ARG A 1 206 ? -29.875 3.621 5.258 1 91.62 206 ARG A O 1
ATOM 1647 N N . GLU A 1 207 ? -28.391 2.018 5.352 1 88.75 207 GLU A N 1
ATOM 1648 C CA . GLU A 1 207 ? -29.25 1.136 6.125 1 88.75 207 GLU A CA 1
ATOM 1649 C C . GLU A 1 207 ? -29.562 1.729 7.496 1 88.75 207 GLU A C 1
ATOM 1651 O O . GLU A 1 207 ? -30.594 1.402 8.102 1 88.75 207 GLU A O 1
ATOM 1656 N N . PHE A 1 208 ? -28.75 2.555 7.949 1 88.75 208 PHE A N 1
ATOM 1657 C CA . PHE A 1 208 ? -28.938 3.176 9.25 1 88.75 208 PHE A CA 1
ATOM 1658 C C . PHE A 1 208 ? -29.5 4.586 9.102 1 88.75 208 PHE A C 1
ATOM 1660 O O . PHE A 1 208 ? -29.469 5.375 10.047 1 88.75 208 PHE A O 1
ATOM 1667 N N . GLY A 1 209 ? -29.922 4.973 7.855 1 86.25 209 GLY A N 1
ATOM 1668 C CA . GLY A 1 209 ? -30.641 6.211 7.613 1 86.25 209 GLY A CA 1
ATOM 1669 C C . GLY A 1 209 ? -29.734 7.355 7.199 1 86.25 209 GLY A C 1
ATOM 1670 O O . GLY A 1 209 ? -30.188 8.5 7.086 1 86.25 209 GLY A O 1
ATOM 1671 N N . PHE A 1 210 ? -28.5 6.992 6.934 1 89.19 210 PHE A N 1
ATOM 1672 C CA . PHE A 1 210 ? -27.562 8.039 6.523 1 89.19 210 PHE A CA 1
ATOM 1673 C C . PHE A 1 210 ? -27.422 8.078 5.008 1 89.19 210 PHE A C 1
ATOM 1675 O O . PHE A 1 210 ? -27.672 7.074 4.332 1 89.19 210 PHE A O 1
ATOM 1682 N N . ASP A 1 211 ? -27.172 9.25 4.496 1 90.25 211 ASP A N 1
ATOM 1683 C CA . ASP A 1 211 ? -26.812 9.43 3.094 1 90.25 211 ASP A CA 1
ATOM 1684 C C . ASP A 1 211 ? -25.469 10.133 2.961 1 90.25 211 ASP A C 1
ATOM 1686 O O . ASP A 1 211 ? -25.406 11.297 2.555 1 90.25 211 ASP A O 1
ATOM 1690 N N . PRO A 1 212 ? -24.469 9.406 3.266 1 95.06 212 PRO A N 1
ATOM 1691 C CA . PRO A 1 212 ? -23.156 10.047 3.326 1 95.06 212 PRO A CA 1
ATOM 1692 C C . PRO A 1 212 ? -22.656 10.5 1.957 1 95.06 212 PRO A C 1
ATOM 1694 O O . PRO A 1 212 ? -23.031 9.93 0.934 1 95.06 212 PRO A O 1
ATOM 1697 N N . ILE A 1 213 ? -21.906 11.562 1.9 1 96.56 213 ILE A N 1
ATOM 1698 C CA . ILE A 1 213 ? -21.141 11.977 0.735 1 96.56 213 ILE A CA 1
ATOM 1699 C C . ILE A 1 213 ? -19.859 11.141 0.634 1 96.56 213 ILE A C 1
ATOM 1701 O O . ILE A 1 213 ? -18.969 11.266 1.467 1 96.56 213 ILE A O 1
ATOM 1705 N N . PRO A 1 214 ? -19.781 10.273 -0.352 1 98 214 PRO A N 1
ATOM 1706 C CA . PRO A 1 214 ? -18.609 9.406 -0.463 1 98 214 PRO A CA 1
ATOM 1707 C C . PRO A 1 214 ? -17.359 10.172 -0.877 1 98 214 PRO A C 1
ATOM 1709 O O . PRO A 1 214 ? -17.422 11.078 -1.71 1 98 214 PRO A O 1
ATOM 1712 N N . SER A 1 215 ? -16.25 9.898 -0.321 1 98.44 215 SER A N 1
ATOM 1713 C CA . SER A 1 215 ? -14.922 10.359 -0.738 1 98.44 215 SER A CA 1
ATOM 1714 C C . SER A 1 215 ? -13.922 9.211 -0.754 1 98.44 215 SER A C 1
ATOM 1716 O O . SER A 1 215 ? -13.078 9.102 0.143 1 98.44 215 SER A O 1
ATOM 1718 N N . PRO A 1 216 ? -13.93 8.445 -1.825 1 98.56 216 PRO A N 1
ATOM 1719 C CA . PRO A 1 216 ? -13.047 7.285 -1.934 1 98.56 216 PRO A CA 1
ATOM 1720 C C . PRO A 1 216 ? -11.578 7.672 -2.09 1 98.56 216 PRO A C 1
ATOM 1722 O O . PRO A 1 216 ? -11.273 8.758 -2.588 1 98.56 216 PRO A O 1
ATOM 1725 N N . THR A 1 217 ? -10.68 6.797 -1.619 1 98.25 217 THR A N 1
ATOM 1726 C CA . THR A 1 217 ? -9.234 6.918 -1.774 1 98.25 217 THR A CA 1
ATOM 1727 C C . THR A 1 217 ? -8.609 5.562 -2.088 1 98.25 217 THR A C 1
ATOM 1729 O O . THR A 1 217 ? -9.32 4.598 -2.383 1 98.25 217 THR A O 1
ATOM 1732 N N . ASN A 1 218 ? -7.262 5.508 -2.172 1 98 218 ASN A N 1
ATOM 1733 C CA . ASN A 1 218 ? -6.52 4.277 -2.432 1 98 218 ASN A CA 1
ATOM 1734 C C . ASN A 1 218 ? -7.008 3.588 -3.701 1 98 218 ASN A C 1
ATOM 1736 O O . ASN A 1 218 ? -7.227 2.375 -3.711 1 98 218 ASN A O 1
ATOM 1740 N N . PHE A 1 219 ? -7.234 4.379 -4.715 1 97.88 219 PHE A N 1
ATOM 1741 C CA . PHE A 1 219 ? -7.527 3.777 -6.012 1 97.88 219 PHE A CA 1
ATOM 1742 C C . PHE A 1 219 ? -6.367 2.91 -6.484 1 97.88 219 PHE A C 1
ATOM 1744 O O . PHE A 1 219 ? -5.215 3.344 -6.469 1 97.88 219 PHE A O 1
ATOM 1751 N N . ARG A 1 220 ? -6.672 1.715 -6.922 1 96.75 220 ARG A N 1
ATOM 1752 C CA . ARG A 1 220 ? -5.656 0.828 -7.473 1 96.75 220 ARG A CA 1
ATOM 1753 C C . ARG A 1 220 ? -5.488 1.052 -8.969 1 96.75 220 ARG A C 1
ATOM 1755 O O . ARG A 1 220 ? -4.375 0.975 -9.492 1 96.75 220 ARG A O 1
ATOM 1762 N N . LEU A 1 221 ? -6.613 1.303 -9.625 1 96 221 LEU A N 1
ATOM 1763 C CA . LEU A 1 221 ? -6.598 1.603 -11.047 1 96 221 LEU A CA 1
ATOM 1764 C C . LEU A 1 221 ? -6.758 3.1 -11.289 1 96 221 LEU A C 1
ATOM 1766 O O . LEU A 1 221 ? -7.789 3.684 -10.945 1 96 221 LEU A O 1
ATOM 1770 N N . LYS A 1 222 ? -5.742 3.691 -11.891 1 93.19 222 LYS A N 1
ATOM 1771 C CA . LYS A 1 222 ? -5.746 5.129 -12.133 1 93.19 222 LY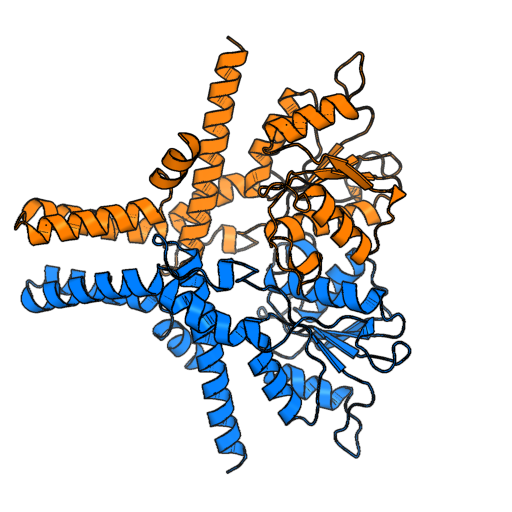S A CA 1
ATOM 1772 C C . LYS A 1 222 ? -5.547 5.438 -13.617 1 93.19 222 LYS A C 1
ATOM 1774 O O . LYS A 1 222 ? -4.742 4.785 -14.289 1 93.19 222 LYS A O 1
ATOM 1779 N N . GLY A 1 223 ? -6.277 6.359 -14.094 1 90.56 223 GLY A N 1
ATOM 1780 C CA . GLY A 1 223 ? -6.09 6.855 -15.453 1 90.56 223 GLY A CA 1
ATOM 1781 C C . GLY A 1 223 ? -6.184 5.766 -16.5 1 90.56 223 GLY A C 1
ATOM 1782 O O . GLY A 1 223 ? -7.16 5.016 -16.547 1 90.56 223 GLY A O 1
ATOM 1783 N N . SER A 1 224 ? -5.047 5.641 -17.266 1 82.38 224 SER A N 1
ATOM 1784 C CA . SER A 1 224 ? -5.027 4.73 -18.406 1 82.38 224 SER A CA 1
ATOM 1785 C C . SER A 1 224 ? -5.039 3.273 -17.953 1 82.38 224 SER A C 1
ATOM 1787 O O . SER A 1 224 ? -5.398 2.381 -18.719 1 82.38 224 SER A O 1
ATOM 1789 N N . TRP A 1 225 ? -4.727 3.08 -16.781 1 84.81 225 TRP A N 1
ATOM 1790 C CA . TRP A 1 225 ? -4.66 1.713 -16.281 1 84.81 225 TRP A CA 1
ATOM 1791 C C . TRP A 1 225 ? -6.059 1.121 -16.125 1 84.81 225 TRP A C 1
ATOM 1793 O O . TRP A 1 225 ? -6.223 -0.1 -16.078 1 84.81 225 TRP A O 1
ATOM 1803 N N . LYS A 1 226 ? -7.02 1.972 -16.078 1 84.75 226 LYS A N 1
ATOM 1804 C CA . LYS A 1 226 ? -8.406 1.538 -15.953 1 84.75 226 LYS A CA 1
ATOM 1805 C C . LYS A 1 226 ? -8.859 0.779 -17.203 1 84.75 226 LYS A C 1
ATOM 1807 O O . LYS A 1 226 ? -9.742 -0.078 -17.125 1 84.75 226 LYS A O 1
ATOM 1812 N N . HIS A 1 227 ? -8.125 1.131 -18.297 1 84.19 227 HIS A N 1
ATOM 1813 C CA . HIS A 1 227 ? -8.57 0.54 -19.547 1 84.19 227 HIS A CA 1
ATOM 1814 C C . HIS A 1 227 ? -7.484 -0.335 -20.172 1 84.19 227 HIS A C 1
ATOM 1816 O O . HIS A 1 227 ? -7.48 -0.573 -21.375 1 84.19 227 HIS A O 1
ATOM 1822 N N . ARG A 1 228 ? -6.59 -0.688 -19.312 1 87.44 228 ARG A N 1
ATOM 1823 C CA . ARG A 1 228 ? -5.598 -1.654 -19.766 1 87.44 228 ARG A CA 1
ATOM 1824 C C . ARG A 1 228 ? -6.145 -3.076 -19.703 1 87.44 228 ARG A C 1
ATOM 1826 O O . ARG A 1 228 ? -6.336 -3.621 -18.609 1 87.44 228 ARG A O 1
ATOM 1833 N N . TRP A 1 229 ? -6.289 -3.666 -20.906 1 91.38 229 TRP A N 1
ATOM 1834 C CA . TRP A 1 229 ? -6.965 -4.957 -20.938 1 91.38 229 TRP A CA 1
ATOM 1835 C C . TRP A 1 229 ? -5.992 -6.066 -21.328 1 91.38 229 TRP A C 1
ATOM 1837 O O . TRP A 1 229 ? -6.289 -7.25 -21.156 1 91.38 229 TRP A O 1
ATOM 1847 N N . VAL A 1 230 ? -4.879 -5.625 -21.859 1 93.88 230 VAL A N 1
ATOM 1848 C CA . VAL A 1 230 ? -3.881 -6.594 -22.297 1 93.88 230 VAL A CA 1
ATOM 1849 C C . VAL A 1 230 ? -2.566 -6.355 -21.562 1 93.88 230 VAL A C 1
ATOM 1851 O O . VAL A 1 230 ? -2.186 -5.211 -21.312 1 93.88 230 VAL A O 1
ATOM 1854 N N . GLY A 1 231 ? -1.899 -7.422 -21.172 1 94.31 231 GLY A N 1
ATOM 1855 C CA . GLY A 1 231 ? -0.616 -7.332 -20.5 1 94.31 231 GLY A CA 1
ATOM 1856 C C . GLY A 1 231 ? -0.075 -8.68 -20.062 1 94.31 231 GLY A C 1
ATOM 1857 O O . GLY A 1 231 ? -0.791 -9.68 -20.094 1 94.31 231 GLY A O 1
ATOM 1858 N N . LEU A 1 232 ? 1.152 -8.711 -19.625 1 94.94 232 LEU A N 1
ATOM 1859 C CA . LEU A 1 232 ? 1.791 -9.922 -19.109 1 94.94 232 LEU A CA 1
ATOM 1860 C C . LEU A 1 232 ? 1.3 -10.25 -17.719 1 94.94 232 LEU A C 1
ATOM 1862 O O . LEU A 1 232 ? 0.788 -9.375 -17 1 94.94 232 LEU A O 1
ATOM 1866 N N . PRO A 1 233 ? 1.424 -11.492 -17.312 1 96.88 233 PRO A N 1
ATOM 1867 C CA . PRO A 1 233 ? 1.068 -11.867 -15.938 1 96.88 233 PRO A CA 1
ATOM 1868 C C . PRO A 1 233 ? 1.814 -11.047 -14.891 1 96.88 233 PRO A C 1
ATOM 1870 O O . PRO A 1 233 ? 3.006 -10.773 -15.047 1 96.88 233 PRO A O 1
ATOM 1873 N N . ALA A 1 234 ? 1.046 -10.625 -13.906 1 96.5 234 ALA A N 1
ATOM 1874 C CA . ALA A 1 234 ? 1.628 -9.836 -12.82 1 96.5 234 ALA A CA 1
ATOM 1875 C C . ALA A 1 234 ? 0.909 -10.109 -11.5 1 96.5 234 ALA A C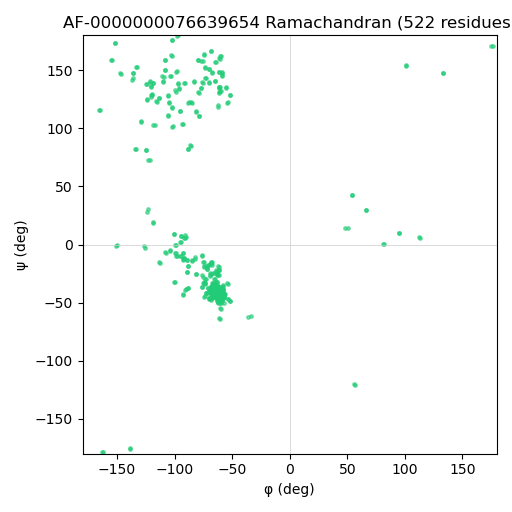 1
ATOM 1877 O O . ALA A 1 234 ? -0.302 -10.344 -11.484 1 96.5 234 ALA A O 1
ATOM 1878 N N . ILE A 1 235 ? 1.661 -10.031 -10.469 1 96.56 235 ILE A N 1
ATOM 1879 C CA . ILE A 1 235 ? 1.119 -10.297 -9.141 1 96.56 235 ILE A CA 1
ATOM 1880 C C . ILE A 1 235 ? 0.039 -9.273 -8.805 1 96.56 235 ILE A C 1
ATOM 1882 O O . ILE A 1 235 ? -0.946 -9.594 -8.141 1 96.56 235 ILE A O 1
ATOM 1886 N N . GLU A 1 236 ? 0.205 -8.055 -9.25 1 95.94 236 GLU A N 1
ATOM 1887 C CA . GLU A 1 236 ? -0.734 -6.969 -8.992 1 95.94 236 GLU A CA 1
ATOM 1888 C C . GLU A 1 236 ? -2.133 -7.312 -9.492 1 95.94 236 GLU A C 1
ATOM 1890 O O . GLU A 1 236 ? -3.131 -6.938 -8.875 1 95.94 236 GLU A O 1
ATOM 1895 N N . ASN A 1 237 ? -2.168 -7.957 -10.609 1 97.88 237 ASN A N 1
ATOM 1896 C CA . ASN A 1 237 ? -3.459 -8.352 -11.164 1 97.88 237 ASN A CA 1
ATOM 1897 C C . ASN A 1 237 ? -4.18 -9.344 -10.258 1 97.88 237 ASN A C 1
ATOM 1899 O O . ASN A 1 237 ? -5.398 -9.273 -10.094 1 97.88 237 ASN A O 1
ATOM 1903 N N . ILE A 1 238 ? -3.43 -10.242 -9.703 1 98.19 238 ILE A N 1
ATOM 1904 C CA . ILE A 1 238 ? -4.02 -11.219 -8.797 1 98.19 238 ILE A CA 1
ATOM 1905 C C . ILE A 1 238 ? -4.586 -10.508 -7.566 1 98.19 238 ILE A C 1
ATOM 1907 O O . ILE A 1 238 ? -5.699 -10.812 -7.125 1 98.19 238 ILE A O 1
ATOM 1911 N N . GLU A 1 239 ? -3.891 -9.555 -7.09 1 97.5 239 GLU A N 1
ATOM 1912 C CA . GLU A 1 239 ? -4.348 -8.773 -5.945 1 97.5 239 GLU A CA 1
ATOM 1913 C C . GLU A 1 239 ? -5.598 -7.969 -6.285 1 97.5 239 GLU A C 1
ATOM 1915 O O . GLU A 1 239 ? -6.523 -7.875 -5.477 1 97.5 239 GLU A O 1
ATOM 1920 N N . ASN A 1 240 ? -5.551 -7.371 -7.449 1 98.06 240 ASN A N 1
ATOM 1921 C CA . ASN A 1 240 ? -6.711 -6.609 -7.891 1 98.06 240 ASN A CA 1
ATOM 1922 C C . ASN A 1 240 ? -7.969 -7.473 -7.922 1 98.06 240 ASN A C 1
ATOM 1924 O O . ASN A 1 240 ? -9.031 -7.047 -7.457 1 98.06 240 ASN A O 1
ATOM 1928 N N . LEU A 1 241 ? -7.797 -8.617 -8.445 1 98.38 241 LEU A N 1
ATOM 1929 C CA . LEU A 1 241 ? -8.938 -9.523 -8.508 1 98.38 241 LEU A CA 1
ATOM 1930 C C . LEU A 1 241 ? -9.383 -9.93 -7.105 1 98.38 241 LEU A C 1
ATOM 1932 O O . LEU A 1 241 ? -10.578 -9.992 -6.824 1 98.38 241 LEU A O 1
ATOM 1936 N N . LYS A 1 242 ? -8.445 -10.242 -6.277 1 98 242 LYS A N 1
ATOM 1937 C CA . LYS A 1 242 ? -8.758 -10.617 -4.902 1 98 242 LYS A CA 1
ATOM 1938 C C . LYS A 1 242 ? -9.609 -9.547 -4.219 1 98 242 LYS A C 1
ATOM 1940 O O . LYS A 1 242 ? -10.633 -9.852 -3.611 1 98 242 LYS A O 1
ATOM 1945 N N . VAL A 1 243 ? -9.219 -8.305 -4.355 1 97.75 243 VAL A N 1
ATOM 1946 C CA . VAL A 1 243 ? -9.93 -7.18 -3.76 1 97.75 243 VAL A CA 1
ATOM 1947 C C . VAL A 1 243 ? -11.352 -7.121 -4.316 1 97.75 243 VAL A C 1
ATOM 1949 O O . VAL A 1 243 ? -12.32 -6.996 -3.557 1 97.75 243 VAL A O 1
ATOM 1952 N N . GLY A 1 244 ? -11.438 -7.223 -5.602 1 98.12 244 GLY A N 1
ATOM 1953 C CA . GLY A 1 244 ? -12.742 -7.172 -6.234 1 98.12 244 GLY A CA 1
ATOM 1954 C C . GLY A 1 244 ? -13.672 -8.289 -5.781 1 98.12 244 GLY A C 1
ATOM 1955 O O . GLY A 1 244 ? -14.828 -8.039 -5.434 1 98.12 244 GLY A O 1
ATOM 1956 N N . VAL A 1 245 ? -13.18 -9.492 -5.801 1 97.69 245 VAL A N 1
ATOM 1957 C CA . VAL A 1 245 ? -13.969 -10.656 -5.422 1 97.69 245 VAL A CA 1
ATOM 1958 C C . VAL A 1 245 ? -14.438 -10.523 -3.973 1 97.69 245 VAL A C 1
ATOM 1960 O O . VAL A 1 245 ? -15.609 -10.758 -3.668 1 97.69 245 VAL A O 1
ATOM 1963 N N . TYR A 1 246 ? -13.594 -10.102 -3.111 1 96 246 TYR A N 1
ATOM 1964 C CA . TYR A 1 246 ? -13.938 -9.945 -1.702 1 96 246 TYR A CA 1
ATOM 1965 C C . TYR A 1 246 ? -15.047 -8.914 -1.522 1 96 246 TYR A C 1
ATOM 1967 O O . TYR A 1 246 ? -15.961 -9.117 -0.723 1 96 246 TYR A O 1
ATOM 1975 N N . GLU A 1 247 ? -14.961 -7.848 -2.227 1 96.81 247 GLU A N 1
ATOM 1976 C CA . GLU A 1 247 ? -15.969 -6.797 -2.092 1 96.81 247 GLU A CA 1
ATOM 1977 C C . GLU A 1 247 ? -17.312 -7.25 -2.646 1 96.81 247 GLU A C 1
ATOM 1979 O O . GLU A 1 247 ? -18.359 -6.984 -2.047 1 96.81 247 GLU A O 1
ATOM 1984 N N . TYR A 1 248 ? -17.281 -7.945 -3.764 1 96.81 248 TYR A N 1
ATOM 1985 C CA . TYR A 1 248 ? -18.547 -8.414 -4.324 1 96.81 248 TYR A CA 1
ATOM 1986 C C . TYR A 1 248 ? -19.172 -9.477 -3.439 1 96.81 248 TYR A C 1
ATOM 1988 O O . TYR A 1 248 ? -20.406 -9.523 -3.289 1 96.81 248 TYR A O 1
ATOM 1996 N N . VAL A 1 249 ? -18.406 -10.32 -2.891 1 94.94 249 VAL A N 1
ATOM 1997 C CA . VAL A 1 249 ? -18.922 -11.305 -1.942 1 94.94 249 VAL A CA 1
ATOM 1998 C C . VAL A 1 249 ? -19.484 -10.594 -0.718 1 94.94 249 VAL A C 1
ATOM 2000 O O . VAL A 1 249 ? -20.547 -10.969 -0.202 1 94.94 249 VAL A O 1
ATOM 2003 N N . GLY A 1 250 ? -18.75 -9.508 -0.265 1 92.75 250 GLY A N 1
ATOM 2004 C CA . GLY A 1 250 ? -19.266 -8.695 0.826 1 92.75 250 GLY A CA 1
ATOM 2005 C C . GLY A 1 250 ? -20.609 -8.055 0.512 1 92.75 250 GLY A C 1
ATOM 2006 O O . GLY A 1 250 ? -21.516 -8.062 1.346 1 92.75 250 GLY A O 1
ATOM 2007 N N . ILE A 1 251 ? -20.766 -7.555 -0.659 1 94.12 251 ILE A N 1
ATOM 2008 C CA . ILE A 1 251 ? -22.016 -6.938 -1.101 1 94.12 251 ILE A CA 1
ATOM 2009 C C . ILE A 1 251 ? -23.125 -7.988 -1.138 1 94.12 251 ILE A C 1
ATOM 2011 O O . ILE A 1 251 ? -24.234 -7.746 -0.658 1 94.12 251 ILE A O 1
ATOM 2015 N N . ALA A 1 252 ? -22.781 -9.156 -1.629 1 92.81 252 ALA A N 1
ATOM 2016 C CA . ALA A 1 252 ? -23.75 -10.242 -1.704 1 92.81 252 ALA A CA 1
ATOM 2017 C C . ALA A 1 252 ? -24.188 -10.688 -0.311 1 92.81 252 ALA A C 1
ATOM 2019 O O . ALA A 1 252 ? -25.375 -10.93 -0.07 1 92.81 252 ALA A O 1
ATOM 2020 N N . TRP A 1 253 ? -23.219 -10.812 0.537 1 86.94 253 TRP A N 1
ATOM 2021 C CA . TRP A 1 253 ? -23.5 -11.219 1.914 1 86.94 253 TRP A CA 1
ATOM 2022 C C . TRP A 1 253 ? -24.406 -10.211 2.607 1 86.94 253 TRP A C 1
ATOM 2024 O O . TRP A 1 253 ? -25.328 -10.594 3.328 1 86.94 253 TRP A O 1
ATOM 2034 N N . TYR A 1 254 ? -24.141 -8.961 2.422 1 84.69 254 TYR A N 1
ATOM 2035 C CA . TYR A 1 254 ? -24.938 -7.895 3.021 1 84.69 254 TYR A CA 1
ATOM 2036 C C . TYR A 1 254 ? -26.359 -7.91 2.488 1 84.69 254 TYR A C 1
ATOM 2038 O O . TYR A 1 254 ? -27.312 -7.789 3.258 1 84.69 254 TYR A O 1
ATOM 2046 N N . ASN A 1 255 ? -26.5 -8.125 1.237 1 86.62 255 ASN A N 1
ATOM 2047 C CA . ASN A 1 255 ? -27.828 -8.18 0.633 1 86.62 255 ASN A CA 1
ATOM 2048 C C . ASN A 1 255 ? -28.625 -9.383 1.128 1 86.62 255 ASN A C 1
ATOM 2050 O O . ASN A 1 255 ? -29.844 -9.297 1.306 1 86.62 255 ASN A O 1
ATOM 2054 N N . LEU A 1 256 ? -27.906 -10.43 1.372 1 84.31 256 LEU A N 1
ATOM 2055 C CA . LEU A 1 256 ? -28.578 -11.625 1.883 1 84.31 256 LEU A CA 1
ATOM 2056 C C . LEU A 1 256 ? -29 -11.43 3.334 1 84.31 256 LEU A C 1
ATOM 2058 O O . LEU A 1 256 ? -30.078 -11.867 3.729 1 84.31 256 LEU A O 1
ATOM 2062 N N . LEU A 1 257 ? -28.094 -10.82 4.102 1 74.25 257 LEU A N 1
ATOM 2063 C CA . LEU A 1 257 ? -28.391 -10.578 5.508 1 74.25 257 LEU A CA 1
ATOM 2064 C C . LEU A 1 257 ? -29.516 -9.547 5.652 1 74.25 257 LEU A C 1
ATOM 2066 O O . LEU A 1 257 ? -30.375 -9.68 6.527 1 74.25 257 LEU A O 1
ATOM 2070 N N . LEU A 1 258 ? -29.391 -8.57 4.863 1 67.44 258 LEU A N 1
ATOM 2071 C CA . LEU A 1 258 ? -30.422 -7.535 4.93 1 67.44 258 LEU A CA 1
ATOM 2072 C C . LEU A 1 258 ? -31.75 -8.062 4.414 1 67.44 258 LEU A C 1
ATOM 2074 O O . LEU A 1 258 ? -32.812 -7.625 4.867 1 67.44 258 LEU A O 1
ATOM 2078 N N . SER A 1 259 ? -31.641 -8.859 3.443 1 62.47 259 SER A N 1
ATOM 2079 C CA . SER A 1 259 ? -32.875 -9.484 2.975 1 62.47 259 SER A CA 1
ATOM 2080 C C . SER A 1 259 ? -33.5 -10.359 4.059 1 62.47 259 SER A C 1
ATOM 2082 O O . SER A 1 259 ? -34.719 -10.484 4.133 1 62.47 259 SER A O 1
ATOM 2084 N N . ASP A 1 260 ? -32.625 -10.891 4.801 1 55.97 260 ASP A N 1
ATOM 2085 C CA . ASP A 1 260 ? -33.156 -11.719 5.875 1 55.97 260 ASP A CA 1
ATOM 2086 C C . ASP A 1 260 ? -33.75 -10.867 6.996 1 55.97 260 ASP A C 1
ATOM 2088 O O . ASP A 1 260 ? -34.719 -11.258 7.637 1 55.97 260 ASP A O 1
ATOM 2092 N N . ILE A 1 261 ? -33.188 -9.664 7.246 1 44.47 261 ILE A N 1
ATOM 2093 C CA . ILE A 1 261 ? -33.719 -8.773 8.266 1 44.47 261 ILE A CA 1
ATOM 2094 C C . ILE A 1 261 ? -35 -8.141 7.773 1 44.47 261 ILE A C 1
ATOM 2096 O O . ILE A 1 261 ? -35.906 -7.863 8.57 1 44.47 261 ILE A O 1
ATOM 2100 N N . ALA A 1 262 ? -35.125 -7.895 6.523 1 42.41 262 ALA A N 1
ATOM 2101 C CA . ALA A 1 262 ? -36.375 -7.348 5.965 1 42.41 262 ALA A CA 1
ATOM 2102 C C . ALA A 1 262 ? -37.469 -8.414 5.906 1 42.41 262 ALA A C 1
ATOM 2104 O O . ALA A 1 262 ? -38.625 -8.102 5.641 1 42.41 262 ALA A O 1
ATOM 2105 N N . ILE A 1 263 ? -37.062 -9.547 5.965 1 32.41 263 ILE A N 1
ATOM 2106 C CA . ILE A 1 263 ? -38.062 -10.594 6.078 1 32.41 263 ILE A CA 1
ATOM 2107 C C . ILE A 1 263 ? -38.406 -10.82 7.547 1 32.41 263 ILE A C 1
ATOM 2109 O O . ILE A 1 263 ? -37.531 -10.93 8.391 1 32.41 263 ILE A O 1
ATOM 2113 N N . MET B 1 1 ? 16.984 -0.538 -21.266 1 70.5 1 MET B N 1
ATOM 2114 C CA . MET B 1 1 ? 16.438 -1.769 -21.828 1 70.5 1 MET B CA 1
ATOM 2115 C C . MET B 1 1 ? 16.984 -2.992 -21.094 1 70.5 1 MET B C 1
ATOM 2117 O O . MET B 1 1 ? 16.203 -3.854 -20.672 1 70.5 1 MET B O 1
ATOM 2121 N N . VAL B 1 2 ? 18.328 -2.914 -20.844 1 76.25 2 VAL B N 1
ATOM 2122 C CA . VAL B 1 2 ? 18.938 -4.051 -20.156 1 76.25 2 VAL B CA 1
ATOM 2123 C C . VAL B 1 2 ? 18.406 -4.156 -18.734 1 76.25 2 VAL B C 1
ATOM 2125 O O . VAL B 1 2 ? 18.078 -5.25 -18.266 1 76.25 2 VAL B O 1
ATOM 2128 N N . LYS B 1 3 ? 18.141 -3.096 -18.109 1 80.12 3 LYS B N 1
ATOM 2129 C CA . LYS B 1 3 ? 17.656 -3.08 -16.734 1 80.12 3 LYS B CA 1
ATOM 2130 C C . LYS B 1 3 ? 16.25 -3.664 -16.656 1 80.12 3 LYS B C 1
ATOM 2132 O O . LYS B 1 3 ? 15.93 -4.41 -15.727 1 80.12 3 LYS B O 1
ATOM 2137 N N . VAL B 1 4 ? 15.43 -3.445 -17.625 1 82.75 4 VAL B N 1
ATOM 2138 C CA . VAL B 1 4 ? 14.047 -3.91 -17.641 1 82.75 4 VAL B CA 1
ATOM 2139 C C . VAL B 1 4 ? 14.016 -5.426 -17.812 1 82.75 4 VAL B C 1
ATOM 2141 O O . VAL B 1 4 ? 13.234 -6.117 -17.141 1 82.75 4 VAL B O 1
ATOM 2144 N N . LEU B 1 5 ? 14.859 -5.859 -18.656 1 87.69 5 LEU B N 1
ATOM 2145 C CA . LEU B 1 5 ? 14.93 -7.297 -18.906 1 87.69 5 LEU B CA 1
ATOM 2146 C C . LEU B 1 5 ? 15.43 -8.047 -17.672 1 87.69 5 LEU B C 1
ATOM 2148 O O . LEU B 1 5 ? 14.891 -9.094 -17.328 1 87.69 5 LEU B O 1
ATOM 2152 N N . ILE B 1 6 ? 16.453 -7.48 -17.047 1 88.75 6 ILE B N 1
ATOM 2153 C CA . ILE B 1 6 ? 17 -8.102 -15.844 1 88.75 6 ILE B CA 1
ATOM 2154 C C . ILE B 1 6 ? 15.93 -8.148 -14.75 1 88.75 6 ILE B C 1
ATOM 2156 O O . ILE B 1 6 ? 15.727 -9.18 -14.109 1 88.75 6 ILE B O 1
ATOM 2160 N N . LYS B 1 7 ? 15.273 -7.055 -14.625 1 89.69 7 LYS B N 1
ATOM 2161 C CA . LYS B 1 7 ? 14.211 -6.98 -13.625 1 89.69 7 LYS B CA 1
ATOM 2162 C C . LYS B 1 7 ? 13.125 -8.016 -13.898 1 89.69 7 LYS B C 1
ATOM 2164 O O . LYS B 1 7 ? 12.617 -8.648 -12.969 1 89.69 7 LYS B O 1
ATOM 2169 N N . PHE B 1 8 ? 12.844 -8.227 -15.148 1 93.62 8 PHE B N 1
ATOM 2170 C CA . PHE B 1 8 ? 11.82 -9.188 -15.539 1 93.62 8 PHE B CA 1
ATOM 2171 C C . PHE B 1 8 ? 12.266 -10.609 -15.219 1 93.62 8 PHE B C 1
ATOM 2173 O O . PHE B 1 8 ? 11.492 -11.398 -14.664 1 93.62 8 PHE B O 1
ATOM 2180 N N . LEU B 1 9 ? 13.508 -10.906 -15.422 1 93.69 9 LEU B N 1
ATOM 2181 C CA . LEU B 1 9 ? 14.008 -12.273 -15.312 1 93.69 9 LEU B CA 1
ATOM 2182 C C . LEU B 1 9 ? 14.266 -12.641 -13.859 1 93.69 9 LEU B C 1
ATOM 2184 O O . LEU B 1 9 ? 14.195 -13.812 -13.492 1 93.69 9 LEU B O 1
ATOM 2188 N N . ILE B 1 10 ? 14.516 -11.625 -13.039 1 95.31 10 ILE B N 1
ATOM 2189 C CA . ILE B 1 10 ? 14.875 -11.938 -11.656 1 95.31 10 ILE B CA 1
ATOM 2190 C C . ILE B 1 10 ? 13.617 -11.961 -10.789 1 95.31 10 ILE B C 1
ATOM 2192 O O . ILE B 1 10 ? 13.664 -12.383 -9.633 1 95.31 10 ILE B O 1
ATOM 2196 N N . ASP B 1 11 ? 12.523 -11.484 -11.336 1 97.25 11 ASP B N 1
ATOM 2197 C CA . ASP B 1 11 ? 11.258 -11.477 -10.609 1 97.25 11 ASP B CA 1
ATOM 2198 C C . ASP B 1 11 ? 10.805 -12.898 -10.281 1 97.25 11 ASP B C 1
ATOM 2200 O O . ASP B 1 11 ? 10.555 -13.695 -11.188 1 97.25 11 ASP B O 1
ATOM 2204 N N . PRO B 1 12 ? 10.664 -13.188 -8.961 1 98 12 PRO B N 1
ATOM 2205 C CA . PRO B 1 12 ? 10.312 -14.555 -8.57 1 98 12 PRO B CA 1
ATOM 2206 C C . PRO B 1 12 ? 9 -15.031 -9.188 1 98 12 PRO B C 1
ATOM 2208 O O . PRO B 1 12 ? 8.852 -16.203 -9.516 1 98 12 PRO B O 1
ATOM 2211 N N . PHE B 1 13 ? 8.086 -14.164 -9.328 1 97.88 13 PHE B N 1
ATOM 2212 C CA . PHE B 1 13 ? 6.797 -14.516 -9.922 1 97.88 13 PHE B CA 1
ATOM 2213 C C . PHE B 1 13 ? 6.953 -14.844 -11.398 1 97.88 13 PHE B C 1
ATOM 2215 O O . PHE B 1 13 ? 6.316 -15.766 -11.906 1 97.88 13 PHE B O 1
ATOM 2222 N N . ASN B 1 14 ? 7.805 -14.086 -12.094 1 97.19 14 ASN B N 1
ATOM 2223 C CA . ASN B 1 14 ? 8.031 -14.336 -13.516 1 97.19 14 ASN B CA 1
ATOM 2224 C C . ASN B 1 14 ? 8.742 -15.664 -13.742 1 97.19 14 ASN B C 1
ATOM 2226 O O . ASN B 1 14 ? 8.43 -16.391 -14.695 1 97.19 14 ASN B O 1
ATOM 2230 N N . ILE B 1 15 ? 9.727 -15.977 -12.867 1 97.56 15 ILE B N 1
ATOM 2231 C CA . ILE B 1 15 ? 10.398 -17.266 -12.961 1 97.56 15 ILE B CA 1
ATOM 2232 C C . ILE B 1 15 ? 9.375 -18.391 -12.844 1 97.56 15 ILE B C 1
ATOM 2234 O O . ILE B 1 15 ? 9.398 -19.344 -13.625 1 97.56 15 ILE B O 1
ATOM 2238 N N . PHE B 1 16 ? 8.469 -18.219 -11.93 1 96.31 16 PHE B N 1
ATOM 2239 C CA . PHE B 1 16 ? 7.441 -19.234 -11.695 1 96.31 16 PHE B CA 1
ATOM 2240 C C . PHE B 1 16 ? 6.605 -19.453 -12.953 1 96.31 16 PHE B C 1
ATOM 2242 O O . PHE B 1 16 ? 6.5 -20.578 -13.438 1 96.31 16 PHE B O 1
ATOM 2249 N N . TRP B 1 17 ? 5.996 -18.359 -13.531 1 93.69 17 TRP B N 1
ATOM 2250 C CA . TRP B 1 17 ? 5.035 -18.578 -14.609 1 93.69 17 TRP B CA 1
ATOM 2251 C C . TRP B 1 17 ? 5.75 -18.938 -15.914 1 93.69 17 TRP B C 1
ATOM 2253 O O . TRP B 1 17 ? 5.211 -19.672 -16.75 1 93.69 17 TRP B O 1
ATOM 2263 N N . ILE B 1 18 ? 7.012 -18.484 -16.125 1 95.75 18 ILE B N 1
ATOM 2264 C CA . ILE B 1 18 ? 7.785 -18.844 -17.312 1 95.75 18 ILE B CA 1
ATOM 2265 C C . ILE B 1 18 ? 8.047 -20.344 -17.328 1 95.75 18 ILE B C 1
ATOM 2267 O O . ILE B 1 18 ? 7.809 -21.016 -18.344 1 95.75 18 ILE B O 1
ATOM 2271 N N . PHE B 1 19 ? 8.445 -20.938 -16.203 1 95.81 19 PHE B N 1
ATOM 2272 C CA . PHE B 1 19 ? 8.734 -22.359 -16.141 1 95.81 19 PHE B CA 1
ATOM 2273 C C . PHE B 1 19 ? 7.449 -23.172 -16.172 1 95.81 19 PHE B C 1
ATOM 2275 O O . PHE B 1 19 ? 7.441 -24.312 -16.672 1 95.81 19 PHE B O 1
ATOM 2282 N N . LEU B 1 20 ? 6.395 -22.578 -15.648 1 93.25 20 LEU B N 1
ATOM 2283 C CA . LEU B 1 20 ? 5.094 -23.219 -15.797 1 93.25 20 LEU B CA 1
ATOM 2284 C C . LEU B 1 20 ? 4.715 -23.344 -17.266 1 93.25 20 LEU B C 1
ATOM 2286 O O . LEU B 1 20 ? 4.266 -24.406 -17.703 1 93.25 20 LEU B O 1
ATOM 2290 N N . LEU B 1 21 ? 4.961 -22.297 -18.031 1 92.06 21 LEU B N 1
ATOM 2291 C CA . LEU B 1 21 ? 4.641 -22.312 -19.469 1 92.06 21 LEU B CA 1
ATOM 2292 C C . LEU B 1 21 ? 5.559 -23.266 -20.219 1 92.06 21 LEU B C 1
ATOM 2294 O O . LEU B 1 21 ? 5.113 -23.969 -21.141 1 92.06 21 LEU B O 1
ATOM 2298 N N . ILE B 1 22 ? 6.848 -23.281 -19.859 1 95.12 22 ILE B N 1
ATOM 2299 C CA . ILE B 1 22 ? 7.793 -24.219 -20.469 1 95.12 22 ILE B CA 1
ATOM 2300 C C . ILE B 1 22 ? 7.359 -25.656 -20.203 1 95.12 22 ILE B C 1
ATOM 2302 O O . ILE B 1 22 ? 7.438 -26.516 -21.078 1 95.12 22 ILE B O 1
ATOM 2306 N N . ALA B 1 23 ? 6.891 -25.859 -18.984 1 93.12 23 ALA B N 1
ATOM 2307 C CA . ALA B 1 23 ? 6.402 -27.188 -18.641 1 93.12 23 ALA B CA 1
ATOM 2308 C C . ALA B 1 23 ? 5.211 -27.578 -19.516 1 93.12 23 ALA B C 1
ATOM 2310 O O . ALA B 1 23 ? 5.129 -28.719 -19.984 1 93.12 23 ALA B O 1
ATOM 2311 N N . MET B 1 24 ? 4.387 -26.656 -19.719 1 89.56 24 MET B N 1
ATOM 2312 C CA . MET B 1 24 ? 3.234 -26.922 -20.578 1 89.56 24 MET B CA 1
ATOM 2313 C C . MET B 1 24 ? 3.674 -27.219 -22.016 1 89.56 24 MET B C 1
ATOM 2315 O O . MET B 1 24 ? 3.105 -28.078 -22.672 1 89.56 24 MET B O 1
ATOM 2319 N N . GLY B 1 25 ? 4.609 -26.484 -22.453 1 91.88 25 GLY B N 1
ATOM 2320 C CA . GLY B 1 25 ? 5.176 -26.75 -23.766 1 91.88 25 GLY B CA 1
ATOM 2321 C C . GLY B 1 25 ? 5.77 -28.141 -23.891 1 91.88 25 GLY B C 1
ATOM 2322 O O . GLY B 1 25 ? 5.543 -28.844 -24.875 1 91.88 25 GLY B O 1
ATOM 2323 N N . ALA B 1 26 ? 6.504 -28.516 -22.859 1 92.94 26 ALA B N 1
ATOM 2324 C CA . ALA B 1 26 ? 7.105 -29.844 -22.844 1 92.94 26 ALA B CA 1
ATOM 2325 C C . ALA B 1 26 ? 6.031 -30.922 -22.875 1 92.94 26 ALA B C 1
ATOM 2327 O O . ALA B 1 26 ? 6.219 -31.969 -23.5 1 92.94 26 ALA B O 1
ATOM 2328 N N . TRP B 1 27 ? 5 -30.625 -22.156 1 87 27 TRP B N 1
ATOM 2329 C CA . TRP B 1 27 ? 3.875 -31.547 -22.188 1 87 27 TRP B CA 1
ATOM 2330 C C . TRP B 1 27 ? 3.289 -31.672 -23.578 1 87 27 TRP B C 1
ATOM 2332 O O . TRP B 1 27 ? 2.998 -32.781 -24.047 1 87 27 TRP B O 1
ATOM 2342 N N . PHE B 1 28 ? 3.145 -30.562 -24.25 1 87.69 28 PHE B N 1
ATOM 2343 C CA . PHE B 1 28 ? 2.561 -30.5 -25.578 1 87.69 28 PHE B CA 1
ATOM 2344 C C . PHE B 1 28 ? 3.426 -31.234 -26.594 1 87.69 28 PHE B C 1
ATOM 2346 O O . PHE B 1 28 ? 2.908 -31.891 -27.5 1 87.69 28 PHE B O 1
ATOM 2353 N N . PHE B 1 29 ? 4.691 -31.203 -26.406 1 92.31 29 PHE B N 1
ATOM 2354 C CA . PHE B 1 29 ? 5.621 -31.828 -27.344 1 92.31 29 PHE B CA 1
ATOM 2355 C C . PHE B 1 29 ? 5.98 -33.219 -26.906 1 92.31 29 PHE B C 1
ATOM 2357 O O . PHE B 1 29 ? 6.914 -33.844 -27.438 1 92.31 29 PHE B O 1
ATOM 2364 N N . LYS B 1 30 ? 5.348 -33.719 -25.906 1 90.12 30 LYS B N 1
ATOM 2365 C CA . LYS B 1 30 ? 5.434 -35.094 -25.438 1 90.12 30 LYS B CA 1
ATOM 2366 C C . LYS B 1 30 ? 6.824 -35.406 -24.891 1 90.12 30 LYS B C 1
ATOM 2368 O O . LYS B 1 30 ? 7.352 -36.5 -25.125 1 90.12 30 LYS B O 1
ATOM 2373 N N . LYS B 1 31 ? 7.434 -34.344 -24.375 1 92.5 31 LYS B N 1
ATOM 2374 C CA . LYS B 1 31 ? 8.688 -34.531 -23.656 1 92.5 31 LYS B CA 1
ATOM 2375 C C . LYS B 1 31 ? 8.43 -34.812 -22.172 1 92.5 31 LYS B C 1
ATOM 2377 O O . LYS B 1 31 ? 8.656 -33.969 -21.328 1 92.5 31 LYS B O 1
ATOM 2382 N N . SER B 1 32 ? 8.125 -36.062 -21.875 1 86.75 32 SER B N 1
ATOM 2383 C CA . SER B 1 32 ? 7.531 -36.438 -20.594 1 86.75 32 SER B CA 1
ATOM 2384 C C . SER B 1 32 ? 8.523 -36.281 -19.453 1 86.75 32 SER B C 1
ATOM 2386 O O . SER B 1 32 ? 8.156 -35.812 -18.359 1 86.75 32 SER B O 1
ATOM 2388 N N . ARG B 1 33 ? 9.797 -36.625 -19.656 1 90.69 33 ARG B N 1
ATOM 2389 C CA . ARG B 1 33 ? 10.797 -36.5 -18.594 1 90.69 33 ARG B CA 1
ATOM 2390 C C . ARG B 1 33 ? 11.039 -35.031 -18.234 1 90.69 33 ARG B C 1
ATOM 2392 O O . ARG B 1 33 ? 11.125 -34.688 -17.062 1 90.69 33 ARG B O 1
ATOM 2399 N N . LEU B 1 34 ? 11.148 -34.25 -19.266 1 93.5 34 LEU B N 1
ATOM 2400 C CA . LEU B 1 34 ? 11.336 -32.812 -19.062 1 93.5 34 LEU B CA 1
ATOM 2401 C C . LEU B 1 34 ? 10.117 -32.188 -18.375 1 93.5 34 LEU B C 1
ATOM 2403 O O . LEU B 1 34 ? 10.258 -31.359 -17.469 1 93.5 34 LEU B O 1
ATOM 2407 N N . PHE B 1 35 ? 8.969 -32.594 -18.812 1 91.69 35 PHE B N 1
ATOM 2408 C CA . PHE B 1 35 ? 7.723 -32.094 -18.25 1 91.69 35 PHE B CA 1
ATOM 2409 C C . PHE B 1 35 ? 7.664 -32.406 -16.75 1 91.69 35 PHE B C 1
ATOM 2411 O O . PHE B 1 35 ? 7.422 -31.484 -15.945 1 91.69 35 PHE B O 1
ATOM 2418 N N . ARG B 1 36 ? 7.922 -33.562 -16.375 1 87.81 36 ARG B N 1
ATOM 2419 C CA . ARG B 1 36 ? 7.867 -33.969 -14.969 1 87.81 36 ARG B CA 1
ATOM 2420 C C . ARG B 1 36 ? 8.867 -33.188 -14.125 1 87.81 36 ARG B C 1
ATOM 2422 O O . ARG B 1 36 ? 8.539 -32.719 -13.031 1 87.81 36 ARG B O 1
ATOM 2429 N N . GLY B 1 37 ? 10.102 -33.094 -14.664 1 92.75 37 GLY B N 1
ATOM 2430 C CA . GLY B 1 37 ? 11.109 -32.344 -13.953 1 92.75 37 GLY B CA 1
ATOM 2431 C C . GLY B 1 37 ? 10.727 -30.875 -13.758 1 92.75 37 GLY B C 1
ATOM 2432 O O . GLY B 1 37 ? 10.93 -30.312 -12.68 1 92.75 37 GLY B O 1
ATOM 2433 N N . LEU B 1 38 ? 10.164 -30.281 -14.766 1 94.56 38 LEU B N 1
ATOM 2434 C CA . LEU B 1 38 ? 9.766 -28.875 -14.727 1 94.56 38 LEU B CA 1
ATOM 2435 C C . LEU B 1 38 ? 8.609 -28.656 -13.766 1 94.56 38 LEU B C 1
ATOM 2437 O O . LEU B 1 38 ? 8.547 -27.641 -13.062 1 94.56 38 LEU B O 1
ATOM 2441 N N . VAL B 1 39 ? 7.699 -29.547 -13.734 1 89.69 39 VAL B N 1
ATOM 2442 C CA . VAL B 1 39 ? 6.562 -29.453 -12.82 1 89.69 39 VAL B CA 1
ATOM 2443 C C . VAL B 1 39 ? 7.047 -29.5 -11.375 1 89.69 39 VAL B C 1
ATOM 2445 O O . VAL B 1 39 ? 6.59 -28.719 -10.539 1 89.69 39 VAL B O 1
ATOM 2448 N N . VAL B 1 40 ? 7.965 -30.438 -11.102 1 91.44 40 VAL B N 1
ATOM 2449 C CA . VAL B 1 40 ? 8.531 -30.516 -9.758 1 91.44 40 VAL B CA 1
ATOM 2450 C C . VAL B 1 40 ? 9.234 -29.203 -9.414 1 91.44 40 VAL B C 1
ATOM 2452 O O . VAL B 1 40 ? 9.062 -28.672 -8.312 1 91.44 40 VAL B O 1
ATOM 2455 N N . PHE B 1 41 ? 9.961 -28.672 -10.336 1 95.38 41 PHE B N 1
ATOM 2456 C CA . PHE B 1 41 ? 10.648 -27.391 -10.125 1 95.38 41 PHE B CA 1
ATOM 2457 C C . PHE B 1 41 ? 9.648 -26.281 -9.82 1 95.38 41 PHE B C 1
ATOM 2459 O O . PHE B 1 41 ? 9.836 -25.516 -8.867 1 95.38 41 PHE B O 1
ATOM 2466 N N . VAL B 1 42 ? 8.609 -26.219 -10.648 1 94.38 42 VAL B N 1
ATOM 2467 C CA . VAL B 1 42 ? 7.602 -25.172 -10.516 1 94.38 42 VAL B CA 1
ATOM 2468 C C . VAL B 1 42 ? 6.91 -25.297 -9.164 1 94.38 42 VAL B C 1
ATOM 2470 O O . VAL B 1 42 ? 6.676 -24.281 -8.492 1 94.38 42 VAL B O 1
ATOM 2473 N N . MET B 1 43 ? 6.648 -26.438 -8.734 1 92.56 43 MET B N 1
ATOM 2474 C CA . MET B 1 43 ? 5.969 -26.656 -7.457 1 92.56 43 MET B CA 1
ATOM 2475 C C . MET B 1 43 ? 6.863 -26.266 -6.289 1 92.56 43 MET B C 1
ATOM 2477 O O . MET B 1 43 ? 6.418 -25.609 -5.355 1 92.56 43 MET B O 1
ATOM 2481 N N . VAL B 1 44 ? 8.078 -26.703 -6.312 1 96.25 44 VAL B N 1
ATOM 2482 C CA . VAL B 1 44 ? 9.023 -26.391 -5.246 1 96.25 44 VAL B CA 1
ATOM 2483 C C . VAL B 1 44 ? 9.281 -24.891 -5.203 1 96.25 44 VAL B C 1
ATOM 2485 O O . VAL B 1 44 ? 9.273 -24.281 -4.129 1 96.25 44 VAL B O 1
ATOM 2488 N N . TRP B 1 45 ? 9.484 -24.297 -6.379 1 97.62 45 TRP B N 1
ATOM 2489 C CA . TRP B 1 45 ? 9.711 -22.859 -6.473 1 97.62 45 TRP B CA 1
ATOM 2490 C C . TRP B 1 45 ? 8.508 -22.078 -5.945 1 97.62 45 TRP B C 1
ATOM 2492 O O . TRP B 1 45 ? 8.664 -21.125 -5.191 1 97.62 45 TRP B O 1
ATOM 2502 N N . PHE B 1 46 ? 7.355 -22.578 -6.277 1 96.19 46 PHE B N 1
ATOM 2503 C CA . PHE B 1 46 ? 6.125 -21.953 -5.805 1 96.19 46 PHE B CA 1
ATOM 2504 C C . PHE B 1 46 ? 6.074 -21.953 -4.281 1 96.19 46 PHE B C 1
ATOM 2506 O O . PHE B 1 46 ? 5.766 -20.922 -3.664 1 96.19 46 PHE B O 1
ATOM 2513 N N . LEU B 1 47 ? 6.355 -23.062 -3.703 1 96.69 47 LEU B N 1
ATOM 2514 C CA . LEU B 1 47 ? 6.289 -23.188 -2.25 1 96.69 47 LEU B CA 1
ATOM 2515 C C . LEU B 1 47 ? 7.316 -22.281 -1.579 1 96.69 47 LEU B C 1
ATOM 2517 O O . LEU B 1 47 ? 7.027 -21.656 -0.562 1 96.69 47 LEU B O 1
ATOM 2521 N N . ILE B 1 48 ? 8.43 -22.156 -2.168 1 97.94 48 ILE B N 1
ATOM 2522 C CA . ILE B 1 48 ? 9.516 -21.344 -1.606 1 97.94 48 ILE B CA 1
ATOM 2523 C C . ILE B 1 48 ? 9.125 -19.875 -1.628 1 97.94 48 ILE B C 1
ATOM 2525 O O . ILE B 1 48 ? 9.273 -19.172 -0.625 1 97.94 48 ILE B O 1
ATOM 2529 N N . ILE B 1 49 ? 8.531 -19.406 -2.725 1 98.06 49 ILE B N 1
ATOM 2530 C CA . ILE B 1 49 ? 8.344 -17.969 -2.891 1 98.06 49 ILE B CA 1
ATOM 2531 C C . ILE B 1 49 ? 7.023 -17.531 -2.264 1 98.06 49 ILE B C 1
ATOM 2533 O O . ILE B 1 49 ? 6.82 -16.359 -1.966 1 98.06 49 ILE B O 1
ATOM 2537 N N . SER B 1 50 ? 6.113 -18.484 -2.031 1 97.88 50 SER B N 1
ATOM 2538 C CA . SER B 1 50 ? 4.773 -18.109 -1.596 1 97.88 50 SER B CA 1
ATOM 2539 C C . SER B 1 50 ? 4.578 -18.375 -0.108 1 97.88 50 SER B C 1
ATOM 2541 O O . SER B 1 50 ? 3.537 -18.047 0.46 1 97.88 50 SER B O 1
ATOM 2543 N N . THR B 1 51 ? 5.562 -19 0.577 1 97.88 51 THR B N 1
ATOM 2544 C CA . THR B 1 51 ? 5.516 -19.203 2.02 1 97.88 51 THR B CA 1
ATOM 2545 C C . THR B 1 51 ? 6.512 -18.297 2.729 1 97.88 51 THR B C 1
ATOM 2547 O O . THR B 1 51 ? 7.449 -17.797 2.107 1 97.88 51 THR B O 1
ATOM 2550 N N . PRO B 1 52 ? 6.371 -18 3.998 1 97.38 52 PRO B N 1
ATOM 2551 C CA . PRO B 1 52 ? 7.027 -16.875 4.664 1 97.38 52 PRO B CA 1
ATOM 2552 C C . PRO B 1 52 ? 8.531 -17.094 4.852 1 97.38 52 PRO B C 1
ATOM 2554 O O . PRO B 1 52 ? 9.289 -16.125 4.93 1 97.38 52 PRO B O 1
ATOM 2557 N N . PHE B 1 53 ? 9.055 -18.281 4.832 1 97.31 53 PHE B N 1
ATOM 2558 C CA . PHE B 1 53 ? 10.406 -18.531 5.309 1 97.31 53 PHE B CA 1
ATOM 2559 C C . PHE B 1 53 ? 11.422 -17.75 4.496 1 97.31 53 PHE B C 1
ATOM 2561 O O . PHE B 1 53 ? 12.039 -16.797 5.004 1 97.31 53 PHE B O 1
ATOM 2568 N N . VAL B 1 54 ? 11.562 -18 3.24 1 98.12 54 VAL B N 1
ATOM 2569 C CA . VAL B 1 54 ? 12.586 -17.375 2.412 1 98.12 54 VAL B CA 1
ATOM 2570 C C . VAL B 1 54 ? 12.25 -15.898 2.207 1 98.12 54 VAL B C 1
ATOM 2572 O O . VAL B 1 54 ? 13.102 -15.031 2.432 1 98.12 54 VAL B O 1
ATOM 2575 N N . PRO B 1 55 ? 11.008 -15.531 1.883 1 98.19 55 PRO B N 1
ATOM 2576 C CA . PRO B 1 55 ? 10.664 -14.117 1.708 1 98.19 55 PRO B CA 1
ATOM 2577 C C . PRO B 1 55 ? 10.953 -13.281 2.951 1 98.19 55 PRO B C 1
ATOM 2579 O O . PRO B 1 55 ? 11.562 -12.211 2.85 1 98.19 55 PRO B O 1
ATOM 2582 N N . ASN B 1 56 ? 10.578 -13.766 4.082 1 97.62 56 ASN B N 1
ATOM 2583 C CA . ASN B 1 56 ? 10.766 -12.992 5.305 1 97.62 56 ASN B CA 1
ATOM 2584 C C . ASN B 1 56 ? 12.242 -12.906 5.688 1 97.62 56 ASN B C 1
ATOM 2586 O O . ASN B 1 56 ? 12.688 -11.883 6.207 1 97.62 56 ASN B O 1
ATOM 2590 N N . LEU B 1 57 ? 12.938 -13.984 5.465 1 97.25 57 LEU B N 1
ATOM 2591 C CA . LEU B 1 57 ? 14.367 -13.977 5.754 1 97.25 57 LEU B CA 1
ATOM 2592 C C . LEU B 1 57 ? 15.078 -12.898 4.941 1 97.25 57 LEU B C 1
ATOM 2594 O O . LEU B 1 57 ? 15.844 -12.102 5.496 1 97.25 57 LEU B O 1
ATOM 2598 N N . ILE B 1 58 ? 14.781 -12.867 3.697 1 97.81 58 ILE B N 1
ATOM 2599 C CA . ILE B 1 58 ? 15.43 -11.93 2.789 1 97.81 58 ILE B CA 1
ATOM 2600 C C . ILE B 1 58 ? 14.969 -10.5 3.104 1 97.81 58 ILE B C 1
ATOM 2602 O O . ILE B 1 58 ? 15.797 -9.602 3.25 1 97.81 58 ILE B O 1
ATOM 2606 N N . LEU B 1 59 ? 13.719 -10.258 3.271 1 98.19 59 LEU B N 1
ATOM 2607 C CA . LEU B 1 59 ? 13.18 -8.914 3.496 1 98.19 59 LEU B CA 1
ATOM 2608 C C . LEU B 1 59 ? 13.609 -8.383 4.859 1 98.19 59 LEU B C 1
ATOM 2610 O O . LEU B 1 59 ? 13.953 -7.203 4.988 1 98.19 59 LEU B O 1
ATOM 2614 N N . ASN B 1 60 ? 13.586 -9.227 5.832 1 97 60 ASN B N 1
ATOM 2615 C CA . ASN B 1 60 ? 13.969 -8.82 7.18 1 97 60 ASN B CA 1
ATOM 2616 C C . ASN B 1 60 ? 15.414 -8.336 7.227 1 97 60 ASN B C 1
ATOM 2618 O O . ASN B 1 60 ? 15.742 -7.406 7.965 1 97 60 ASN B O 1
ATOM 2622 N N . SER B 1 61 ? 16.25 -8.977 6.508 1 97.25 61 SER B N 1
ATOM 2623 C CA . SER B 1 61 ? 17.656 -8.602 6.488 1 97.25 61 SER B CA 1
ATOM 2624 C C . SER B 1 61 ? 17.844 -7.18 5.965 1 97.25 61 SER B C 1
ATOM 2626 O O . SER B 1 61 ? 18.844 -6.531 6.25 1 97.25 61 SER B O 1
ATOM 2628 N N . LEU B 1 62 ? 16.875 -6.688 5.227 1 98 62 LEU B N 1
ATOM 2629 C CA . LEU B 1 62 ? 16.922 -5.328 4.703 1 98 62 LEU B CA 1
ATOM 2630 C C . LEU B 1 62 ? 16.219 -4.359 5.66 1 98 62 LEU B C 1
ATOM 2632 O O . LEU B 1 62 ? 16.781 -3.311 5.996 1 98 62 LEU B O 1
ATOM 2636 N N . GLU B 1 63 ? 15.07 -4.738 6.215 1 97.94 63 GLU B N 1
ATOM 2637 C CA . GLU B 1 63 ? 14.211 -3.82 6.957 1 97.94 63 GLU B CA 1
ATOM 2638 C C . GLU B 1 63 ? 14.695 -3.656 8.398 1 97.94 63 GLU B C 1
ATOM 2640 O O . GLU B 1 63 ? 14.289 -2.719 9.086 1 97.94 63 GLU B O 1
ATOM 2645 N N . ASP B 1 64 ? 15.617 -4.523 8.812 1 95.5 64 ASP B N 1
ATOM 2646 C CA . ASP B 1 64 ? 16.094 -4.469 10.195 1 95.5 64 ASP B CA 1
ATOM 2647 C C . ASP B 1 64 ? 17.359 -3.639 10.305 1 95.5 64 ASP B C 1
ATOM 2649 O O . ASP B 1 64 ? 17.906 -3.461 11.398 1 95.5 64 ASP B O 1
ATOM 2653 N N . GLN B 1 65 ? 17.812 -3.09 9.281 1 96.12 65 GLN B N 1
ATOM 2654 C CA . GLN B 1 65 ? 19.109 -2.406 9.266 1 96.12 65 GLN B CA 1
ATOM 2655 C C . GLN B 1 65 ? 19.016 -1.046 9.953 1 96.12 65 GLN B C 1
ATOM 2657 O O . GLN B 1 65 ? 19.953 -0.613 10.617 1 96.12 65 GLN B O 1
ATOM 2662 N N . TYR B 1 66 ? 17.891 -0.344 9.781 1 96.25 66 TYR B N 1
ATOM 2663 C CA . TYR B 1 66 ? 17.703 1.001 10.32 1 96.25 66 TYR B CA 1
ATOM 2664 C C . TYR B 1 66 ? 16.328 1.152 10.953 1 96.25 66 TYR B C 1
ATOM 2666 O O . TYR B 1 66 ? 15.367 0.526 10.516 1 96.25 66 TYR B O 1
ATOM 2674 N N . ALA B 1 67 ? 16.25 1.931 11.945 1 93.62 67 ALA B N 1
ATOM 2675 C CA . ALA B 1 67 ? 14.992 2.301 12.586 1 93.62 67 ALA B CA 1
ATOM 2676 C C . ALA B 1 67 ? 14.633 3.752 12.289 1 93.62 67 ALA B C 1
ATOM 2678 O O . ALA B 1 67 ? 15.508 4.574 12.016 1 93.62 67 ALA B O 1
ATOM 2679 N N . PRO B 1 68 ? 13.297 3.98 12.266 1 94.31 68 PRO B N 1
ATOM 2680 C CA . PRO B 1 68 ? 12.93 5.391 12.102 1 94.31 68 PRO B CA 1
ATOM 2681 C C . PRO B 1 68 ? 13.5 6.273 13.211 1 94.31 68 PRO B C 1
ATOM 2683 O O . PRO B 1 68 ? 13.594 5.844 14.367 1 94.31 68 PRO B O 1
ATOM 2686 N N . VAL B 1 69 ? 13.781 7.512 12.797 1 91.81 69 VAL B N 1
ATOM 2687 C CA . VAL B 1 69 ? 14.398 8.414 13.766 1 91.81 69 VAL B CA 1
ATOM 2688 C C . VAL B 1 69 ? 13.312 9.203 14.492 1 91.81 69 VAL B C 1
ATOM 2690 O O . VAL B 1 69 ? 12.305 9.594 13.891 1 91.81 69 VAL B O 1
ATOM 2693 N N . TYR B 1 70 ? 13.594 9.305 15.781 1 87.38 70 TYR B N 1
ATOM 2694 C CA . TYR B 1 70 ? 12.766 10.18 16.609 1 87.38 70 TYR B CA 1
ATOM 2695 C C . TYR B 1 70 ? 13.492 11.484 16.922 1 87.38 70 TYR B C 1
ATOM 2697 O O . TYR B 1 70 ? 14.719 11.508 17.031 1 87.38 70 TYR B O 1
ATOM 2705 N N . GLU B 1 71 ? 12.664 12.523 16.969 1 83 71 GLU B N 1
ATOM 2706 C CA . GLU B 1 71 ? 13.234 13.852 17.172 1 83 71 GLU B CA 1
ATOM 2707 C C . GLU B 1 71 ? 14.133 13.891 18.406 1 83 71 GLU B C 1
ATOM 2709 O O . GLU B 1 71 ? 15.172 14.555 18.406 1 83 71 GLU B O 1
ATOM 2714 N N . ARG B 1 72 ? 13.766 13.133 19.375 1 81 72 ARG B N 1
ATOM 2715 C CA . ARG B 1 72 ? 14.492 13.148 20.641 1 81 72 ARG B CA 1
ATOM 2716 C C . ARG B 1 72 ? 15.891 12.57 20.484 1 81 72 ARG B C 1
ATOM 2718 O O . ARG B 1 72 ? 16.766 12.773 21.328 1 81 72 ARG B O 1
ATOM 2725 N N . GLU B 1 73 ? 16.094 11.898 19.375 1 84.44 73 GLU B N 1
ATOM 2726 C CA . GLU B 1 73 ? 17.375 11.234 19.141 1 84.44 73 GLU B CA 1
ATOM 2727 C C . GLU B 1 73 ? 18.328 12.133 18.375 1 84.44 73 GLU B C 1
ATOM 2729 O O . GLU B 1 73 ? 19.516 11.828 18.266 1 84.44 73 GLU B O 1
ATOM 2734 N N . LEU B 1 74 ? 17.719 13.281 17.953 1 85.81 74 LEU B N 1
ATOM 2735 C CA . LEU B 1 74 ? 18.531 14.18 17.141 1 85.81 74 LEU B CA 1
ATOM 2736 C C . LEU B 1 74 ? 19.406 15.07 18.016 1 85.81 74 LEU B C 1
ATOM 2738 O O . LEU B 1 74 ? 18.969 15.516 19.094 1 85.81 74 LEU B O 1
ATOM 2742 N N . ALA B 1 75 ? 20.594 15.312 17.641 1 81.69 75 ALA B N 1
ATOM 2743 C CA . ALA B 1 75 ? 21.594 16.062 18.406 1 81.69 75 ALA B CA 1
ATOM 2744 C C . ALA B 1 75 ? 21.125 17.5 18.641 1 81.69 75 ALA B C 1
ATOM 2746 O O . ALA B 1 75 ? 21.297 18.031 19.734 1 81.69 75 ALA B O 1
ATOM 2747 N N . ASP B 1 76 ? 20.719 18.141 17.641 1 86.75 76 ASP B N 1
ATOM 2748 C CA . ASP B 1 76 ? 20.25 19.516 17.688 1 86.75 76 ASP B CA 1
ATOM 2749 C C . ASP B 1 76 ? 18.891 19.672 17 1 86.75 76 ASP B C 1
ATOM 2751 O O . ASP B 1 76 ? 18.812 19.719 15.773 1 86.75 76 ASP B O 1
ATOM 2755 N N . GLN B 1 77 ? 17.906 19.828 17.828 1 85.88 77 GLN B N 1
ATOM 2756 C CA . GLN B 1 77 ? 16.547 19.891 17.312 1 85.88 77 GLN B CA 1
ATOM 2757 C C . GLN B 1 77 ? 16.266 21.25 16.672 1 85.88 77 GLN B C 1
ATOM 2759 O O . GLN B 1 77 ? 15.266 21.406 15.953 1 85.88 77 GLN B O 1
ATOM 2764 N N . LYS B 1 78 ? 17.188 22.172 16.859 1 87.56 78 LYS B N 1
ATOM 2765 C CA . LYS B 1 78 ? 16.984 23.516 16.328 1 87.56 78 LYS B CA 1
ATOM 2766 C C . LYS B 1 78 ? 17.75 23.688 15.008 1 87.56 78 LYS B C 1
ATOM 2768 O O . LYS B 1 78 ? 17.578 24.703 14.328 1 87.56 78 LYS B O 1
ATOM 2773 N N . ALA B 1 79 ? 18.531 22.688 14.719 1 89.38 79 ALA B N 1
ATOM 2774 C CA . ALA B 1 79 ? 19.281 22.766 13.469 1 89.38 79 ALA B CA 1
ATOM 2775 C C . ALA B 1 79 ? 18.344 22.766 12.266 1 89.38 79 ALA B C 1
ATOM 2777 O O . ALA B 1 79 ? 17.219 22.297 12.352 1 89.38 79 ALA B O 1
ATOM 2778 N N . ARG B 1 80 ? 18.859 23.297 11.188 1 92.75 80 ARG B N 1
ATOM 2779 C CA . ARG B 1 80 ? 18.109 23.312 9.938 1 92.75 80 ARG B CA 1
ATOM 2780 C C . ARG B 1 80 ? 18.312 22.016 9.156 1 92.75 80 ARG B C 1
ATOM 2782 O O . ARG B 1 80 ? 19.062 21.984 8.18 1 92.75 80 ARG B O 1
ATOM 2789 N N . TYR B 1 81 ? 17.516 21.062 9.531 1 94.62 81 TYR B N 1
ATOM 2790 C CA . TYR B 1 81 ? 17.625 19.766 8.867 1 94.62 81 TYR B CA 1
ATOM 2791 C C . TYR B 1 81 ? 17 19.828 7.473 1 94.62 81 TYR B C 1
ATOM 2793 O O . TYR B 1 81 ? 15.984 20.484 7.262 1 94.62 81 TYR B O 1
ATOM 2801 N N . HIS B 1 82 ? 17.672 19.203 6.566 1 96.44 82 HIS B N 1
ATOM 2802 C CA . HIS B 1 82 ? 17.031 18.844 5.309 1 96.44 82 HIS B CA 1
ATOM 2803 C C . HIS B 1 82 ? 16.5 17.406 5.359 1 96.44 82 HIS B C 1
ATOM 2805 O O . HIS B 1 82 ? 17.266 16.453 5.531 1 96.44 82 HIS B O 1
ATOM 2811 N N . ILE B 1 83 ? 15.219 17.297 5.285 1 97.75 83 ILE B N 1
ATOM 2812 C CA . ILE B 1 83 ? 14.57 15.984 5.227 1 97.75 83 ILE B CA 1
ATOM 2813 C C . ILE B 1 83 ? 14.352 15.586 3.77 1 97.75 83 ILE B C 1
ATOM 2815 O O . ILE B 1 83 ? 13.453 16.094 3.105 1 97.75 83 ILE B O 1
ATOM 2819 N N . ILE B 1 84 ? 15.172 14.688 3.279 1 98.06 84 ILE B N 1
ATOM 2820 C CA . ILE B 1 84 ? 15.117 14.273 1.882 1 98.06 84 ILE B CA 1
ATOM 2821 C C . ILE B 1 84 ? 14.125 13.125 1.725 1 98.06 84 ILE B C 1
ATOM 2823 O O . ILE B 1 84 ? 14.273 12.078 2.361 1 98.06 84 ILE B O 1
ATOM 2827 N N . VAL B 1 85 ? 13.141 13.312 0.89 1 98.75 85 VAL B N 1
ATOM 2828 C CA . VAL B 1 85 ? 12.141 12.297 0.571 1 98.75 85 VAL B CA 1
ATOM 2829 C C . VAL B 1 85 ? 12.398 11.734 -0.825 1 98.75 85 VAL B C 1
ATOM 2831 O O . VAL B 1 85 ? 12.203 12.43 -1.826 1 98.75 85 VAL B O 1
ATOM 2834 N N . LEU B 1 86 ? 12.812 10.508 -0.836 1 98 86 LEU B N 1
ATOM 2835 C CA . LEU B 1 86 ? 13.078 9.898 -2.133 1 98 86 LEU B CA 1
ATOM 2836 C C . LEU B 1 86 ? 11.773 9.578 -2.857 1 98 86 LEU B C 1
ATOM 2838 O O . LEU B 1 86 ? 10.75 9.312 -2.219 1 98 86 LEU B O 1
ATOM 2842 N N . GLY B 1 87 ? 11.836 9.578 -4.184 1 95.5 87 GLY B N 1
ATOM 2843 C CA . GLY B 1 87 ? 10.664 9.289 -4.988 1 95.5 87 GLY B CA 1
ATOM 2844 C C . GLY B 1 87 ? 10.086 7.91 -4.738 1 95.5 87 GLY B C 1
ATOM 2845 O O . GLY B 1 87 ? 10.781 7.023 -4.238 1 95.5 87 GLY B O 1
ATOM 2846 N N . GLY B 1 88 ? 8.836 7.711 -5.082 1 94.81 88 GLY B N 1
ATOM 2847 C CA . GLY B 1 88 ? 8.164 6.441 -4.867 1 94.81 88 GLY B CA 1
ATOM 2848 C C . GLY B 1 88 ? 7.086 6.152 -5.895 1 94.81 88 GLY B C 1
ATOM 2849 O O . GLY B 1 88 ? 6.375 5.152 -5.793 1 94.81 88 GLY B O 1
ATOM 2850 N N . GLY B 1 89 ? 6.891 7.02 -6.789 1 94.44 89 GLY B N 1
ATOM 2851 C CA . GLY B 1 89 ? 5.957 6.801 -7.883 1 94.44 89 GLY B CA 1
ATOM 2852 C C . GLY B 1 89 ? 4.625 7.5 -7.684 1 94.44 89 GLY B C 1
ATOM 2853 O O . GLY B 1 89 ? 4.23 7.777 -6.551 1 94.44 89 GLY B O 1
ATOM 2854 N N . HIS B 1 90 ? 3.965 7.801 -8.773 1 95.12 90 HIS B N 1
ATOM 2855 C CA . HIS B 1 90 ? 2.619 8.359 -8.773 1 95.12 90 HIS B CA 1
ATOM 2856 C C . HIS B 1 90 ? 1.89 8.031 -10.078 1 95.12 90 HIS B C 1
ATOM 2858 O O . HIS B 1 90 ? 2.516 7.629 -11.055 1 95.12 90 HIS B O 1
ATOM 2864 N N . GLY B 1 91 ? 0.559 8.102 -10 1 92.88 91 GLY B N 1
ATOM 2865 C CA . GLY B 1 91 ? -0.266 7.934 -11.188 1 92.88 91 GLY B CA 1
ATOM 2866 C C . GLY B 1 91 ? -0.785 9.25 -11.742 1 92.88 91 GLY B C 1
ATOM 2867 O O . GLY B 1 91 ? -0.498 10.312 -11.195 1 92.88 91 GLY B O 1
ATOM 2868 N N . PHE B 1 92 ? -1.451 9.078 -12.867 1 92.44 92 PHE B N 1
ATOM 2869 C CA . PHE B 1 92 ? -2.102 10.219 -13.5 1 92.44 92 PHE B CA 1
ATOM 2870 C C . PHE B 1 92 ? -3.59 9.953 -13.695 1 92.44 92 PHE B C 1
ATOM 2872 O O . PHE B 1 92 ? -3.977 8.906 -14.219 1 92.44 92 PHE B O 1
ATOM 2879 N N . ASP B 1 93 ? -4.34 10.812 -13.188 1 93.56 93 ASP B N 1
ATOM 2880 C CA . ASP B 1 93 ? -5.797 10.789 -13.266 1 93.56 93 ASP B CA 1
ATOM 2881 C C . ASP B 1 93 ? -6.391 12.141 -12.883 1 93.56 93 ASP B C 1
ATOM 2883 O O . ASP B 1 93 ? -6.301 12.562 -11.727 1 93.56 93 ASP B O 1
ATOM 2887 N N . SER B 1 94 ? -7.039 12.805 -13.812 1 90.69 94 SER B N 1
ATOM 2888 C CA . SER B 1 94 ? -7.508 14.164 -13.594 1 90.69 94 SER B CA 1
ATOM 2889 C C . SER B 1 94 ? -8.633 14.203 -12.562 1 90.69 94 SER B C 1
ATOM 2891 O O . SER B 1 94 ? -8.945 15.266 -12.023 1 90.69 94 SER B O 1
ATOM 2893 N N . ARG B 1 95 ? -9.188 13.102 -12.297 1 91.69 95 ARG B N 1
ATOM 2894 C CA . ARG B 1 95 ? -10.32 13.055 -11.375 1 91.69 95 ARG B CA 1
ATOM 2895 C C . ARG B 1 95 ? -9.852 12.984 -9.93 1 91.69 95 ARG B C 1
ATOM 2897 O O . ARG B 1 95 ? -10.641 13.203 -9.008 1 91.69 95 ARG B O 1
ATOM 2904 N N . LEU B 1 96 ? -8.633 12.703 -9.672 1 96.5 96 LEU B N 1
ATOM 2905 C CA . LEU B 1 96 ? -8.156 12.375 -8.328 1 96.5 96 LEU B CA 1
ATOM 2906 C C . LEU B 1 96 ? -7.273 13.5 -7.781 1 96.5 96 LEU B C 1
ATOM 2908 O O . LEU B 1 96 ? -6.484 14.086 -8.523 1 96.5 96 LEU B O 1
ATOM 2912 N N . PRO B 1 97 ? -7.422 13.789 -6.512 1 96.31 97 PRO B N 1
ATOM 2913 C CA . PRO B 1 97 ? -6.496 14.734 -5.883 1 96.31 97 PRO B CA 1
ATOM 2914 C C . PRO B 1 97 ? -5.082 14.18 -5.75 1 96.31 97 PRO B C 1
ATOM 2916 O O . PRO B 1 97 ? -4.879 12.969 -5.875 1 96.31 97 PRO B O 1
ATOM 2919 N N . ALA B 1 98 ? -4.133 15.023 -5.453 1 96.75 98 ALA B N 1
ATOM 2920 C CA . ALA B 1 98 ? -2.711 14.695 -5.461 1 96.75 98 ALA B CA 1
ATOM 2921 C C . ALA B 1 98 ? -2.41 13.555 -4.484 1 96.75 98 ALA B C 1
ATOM 2923 O O . ALA B 1 98 ? -1.629 12.656 -4.793 1 96.75 98 ALA B O 1
ATOM 2924 N N . ASN B 1 99 ? -3.012 13.602 -3.297 1 96.75 99 ASN B N 1
ATOM 2925 C CA . ASN B 1 99 ? -2.752 12.57 -2.295 1 96.75 99 ASN B CA 1
ATOM 2926 C C . ASN B 1 99 ? -3.201 11.195 -2.779 1 96.75 99 ASN B C 1
ATOM 2928 O O . ASN B 1 99 ? -2.631 10.172 -2.381 1 96.75 99 ASN B O 1
ATOM 2932 N N . SER B 1 100 ? -4.172 11.156 -3.682 1 96.75 100 SER B N 1
ATOM 2933 C CA . SER B 1 100 ? -4.68 9.891 -4.215 1 96.75 100 SER B CA 1
ATOM 2934 C C . SER B 1 100 ? -3.889 9.453 -5.441 1 96.75 100 SER B C 1
ATOM 2936 O O . SER B 1 100 ? -4.031 8.32 -5.91 1 96.75 100 SER B O 1
ATOM 2938 N N . LEU B 1 101 ? -3.131 10.367 -5.934 1 96.62 101 LEU B N 1
ATOM 2939 C CA . LEU B 1 101 ? -2.334 10.047 -7.113 1 96.62 101 LEU B CA 1
ATOM 2940 C C . LEU B 1 101 ? -0.978 9.477 -6.711 1 96.62 101 LEU B C 1
ATOM 2942 O O . LEU B 1 101 ? -0.354 8.742 -7.484 1 96.62 101 LEU B O 1
ATOM 2946 N N . LEU B 1 102 ? -0.508 9.789 -5.496 1 97.31 102 LEU B N 1
ATOM 2947 C CA . LEU B 1 102 ? 0.732 9.203 -5 1 97.31 102 LEU B CA 1
ATOM 2948 C C . LEU B 1 102 ? 0.589 7.695 -4.82 1 97.31 102 LEU B C 1
ATOM 2950 O O . LEU B 1 102 ? -0.46 7.215 -4.383 1 97.31 102 LEU B O 1
ATOM 2954 N N . SER B 1 103 ? 1.681 6.98 -5.191 1 96.75 103 SER B N 1
ATOM 2955 C CA . SER B 1 103 ? 1.719 5.582 -4.785 1 96.75 103 SER B CA 1
ATOM 2956 C C . SER B 1 103 ? 1.67 5.441 -3.268 1 96.75 103 SER B C 1
ATOM 2958 O O . SER B 1 103 ? 1.944 6.398 -2.543 1 96.75 103 SER B O 1
ATOM 2960 N N . GLN B 1 104 ? 1.353 4.312 -2.857 1 96.56 104 GLN B N 1
ATOM 2961 C CA . GLN B 1 104 ? 1.336 4.059 -1.421 1 96.56 104 GLN B CA 1
ATOM 2962 C C . GLN B 1 104 ? 2.725 4.242 -0.813 1 96.56 104 GLN B C 1
ATOM 2964 O O . GLN B 1 104 ? 2.855 4.715 0.317 1 96.56 104 GLN B O 1
ATOM 2969 N N . LYS B 1 105 ? 3.727 3.855 -1.568 1 97 105 LYS B N 1
ATOM 2970 C CA . LYS B 1 105 ? 5.105 4.051 -1.129 1 97 105 LYS B CA 1
ATOM 2971 C C . LYS B 1 105 ? 5.418 5.531 -0.943 1 97 105 LYS B C 1
ATOM 2973 O O . LYS B 1 105 ? 5.93 5.938 0.103 1 97 105 LYS B O 1
ATOM 2978 N N . ALA B 1 106 ? 5.051 6.266 -1.949 1 98.12 106 ALA B N 1
ATOM 2979 C CA . ALA B 1 106 ? 5.332 7.695 -1.924 1 98.12 106 ALA B CA 1
ATOM 2980 C C . ALA B 1 106 ? 4.559 8.391 -0.805 1 98.12 106 ALA B C 1
ATOM 2982 O O . ALA B 1 106 ? 5.09 9.273 -0.131 1 98.12 106 ALA B O 1
ATOM 2983 N N . LEU B 1 107 ? 3.375 7.98 -0.636 1 98.5 107 LEU B N 1
ATOM 2984 C CA . LEU B 1 107 ? 2.549 8.578 0.409 1 98.5 107 LEU B CA 1
ATOM 2985 C C . LEU B 1 107 ? 3.125 8.281 1.79 1 98.5 107 LEU B C 1
ATOM 2987 O O . LEU B 1 107 ? 3.164 9.164 2.65 1 98.5 107 LEU B O 1
ATOM 2991 N N . GLY B 1 108 ? 3.521 7.066 1.998 1 98.5 108 GLY B N 1
ATOM 2992 C CA . GLY B 1 108 ? 4.148 6.715 3.262 1 98.5 108 GLY B CA 1
ATOM 2993 C C . GLY B 1 108 ? 5.422 7.5 3.533 1 98.5 108 GLY B C 1
ATOM 2994 O O . GLY B 1 108 ? 5.66 7.93 4.664 1 98.5 108 GLY B O 1
ATOM 2995 N N . ARG B 1 109 ? 6.215 7.676 2.521 1 98.69 109 ARG B N 1
ATOM 2996 C CA . ARG B 1 109 ? 7.445 8.445 2.658 1 98.69 109 ARG B CA 1
ATOM 2997 C C . ARG B 1 109 ? 7.145 9.898 3.025 1 98.69 109 ARG B C 1
ATOM 2999 O O . ARG B 1 109 ? 7.777 10.461 3.918 1 98.69 109 ARG B O 1
ATOM 3006 N N . LEU B 1 110 ? 6.16 10.422 2.334 1 98.75 110 LEU B N 1
ATOM 3007 C CA . LEU B 1 110 ? 5.801 11.805 2.602 1 98.75 110 LEU B CA 1
ATOM 3008 C C . LEU B 1 110 ? 5.258 11.969 4.02 1 98.75 110 LEU B C 1
ATOM 3010 O O . LEU B 1 110 ? 5.586 12.938 4.707 1 98.75 110 LEU B O 1
ATOM 3014 N N . ASN B 1 111 ? 4.453 11.055 4.434 1 98.56 111 ASN B N 1
ATOM 3015 C CA . ASN B 1 111 ? 3.9 11.109 5.785 1 98.56 111 ASN B CA 1
ATOM 3016 C C . ASN B 1 111 ? 4.996 11.055 6.844 1 98.56 111 ASN B C 1
ATOM 3018 O O . ASN B 1 111 ? 4.945 11.789 7.836 1 98.56 111 ASN B O 1
ATOM 3022 N N . GLU B 1 112 ? 5.953 10.211 6.637 1 98.5 112 GLU B N 1
ATOM 3023 C CA . GLU B 1 112 ? 7.09 10.141 7.547 1 98.5 112 GLU B CA 1
ATOM 3024 C C . GLU B 1 112 ? 7.844 11.469 7.582 1 98.5 112 GLU B C 1
ATOM 3026 O O . GLU B 1 112 ? 8.234 11.938 8.656 1 98.5 112 GLU B O 1
ATOM 3031 N N . ALA B 1 113 ? 8.031 12.062 6.488 1 98.62 113 ALA B N 1
ATOM 3032 C CA . ALA B 1 113 ? 8.719 13.344 6.398 1 98.62 113 ALA B CA 1
ATOM 3033 C C . ALA B 1 113 ? 7.938 14.445 7.113 1 98.62 113 ALA B C 1
ATOM 3035 O O . ALA B 1 113 ? 8.523 15.281 7.809 1 98.62 113 ALA B O 1
ATOM 3036 N N . ILE B 1 114 ? 6.637 14.43 6.957 1 98.38 114 ILE B N 1
ATOM 3037 C CA . ILE B 1 114 ? 5.793 15.438 7.586 1 98.38 114 ILE B CA 1
ATOM 3038 C C . ILE B 1 114 ? 5.812 15.258 9.102 1 98.38 114 ILE B C 1
ATOM 3040 O O . ILE B 1 114 ? 5.871 16.234 9.852 1 98.38 114 ILE B O 1
ATOM 3044 N N . ARG B 1 115 ? 5.746 13.984 9.531 1 97.56 115 ARG B N 1
ATOM 3045 C CA . ARG B 1 115 ? 5.887 13.711 10.961 1 97.56 115 ARG B CA 1
ATOM 3046 C C . ARG B 1 115 ? 7.148 14.359 11.523 1 97.56 115 ARG B C 1
ATOM 3048 O O . ARG B 1 115 ? 7.094 15.07 12.531 1 97.56 115 ARG B O 1
ATOM 3055 N N . LEU B 1 116 ? 8.266 14.172 10.867 1 97.62 116 LEU B N 1
ATOM 3056 C CA . LEU B 1 116 ? 9.555 14.711 11.297 1 97.62 116 LEU B CA 1
ATOM 3057 C C . LEU B 1 116 ? 9.562 16.234 11.211 1 97.62 116 LEU B C 1
ATOM 3059 O O . LEU B 1 116 ? 10.016 16.906 12.141 1 97.62 116 LEU B O 1
ATOM 3063 N N . HIS B 1 117 ? 9.047 16.766 10.156 1 97.44 117 HIS B N 1
ATOM 3064 C CA . HIS B 1 117 ? 9.023 18.203 9.922 1 97.44 117 HIS B CA 1
ATOM 3065 C C . HIS B 1 117 ? 8.258 18.922 11.023 1 97.44 117 HIS B C 1
ATOM 3067 O O . HIS B 1 117 ? 8.664 20.016 11.453 1 97.44 117 HIS B O 1
ATOM 3073 N N . ARG B 1 118 ? 7.215 18.359 11.445 1 95.94 118 ARG B N 1
ATOM 3074 C CA . ARG B 1 118 ? 6.387 18.969 12.477 1 95.94 118 ARG B CA 1
ATOM 3075 C C . ARG B 1 118 ? 7.109 19 13.82 1 95.94 118 ARG B C 1
ATOM 3077 O O . ARG B 1 118 ? 6.828 19.844 14.672 1 95.94 118 ARG B O 1
ATOM 3084 N N . GLN B 1 119 ? 8.031 18.078 13.984 1 94.25 119 GLN B N 1
ATOM 3085 C CA . GLN B 1 119 ? 8.812 18.016 15.219 1 94.25 119 GLN B CA 1
ATOM 3086 C C . GLN B 1 119 ? 10.109 18.797 15.094 1 94.25 119 GLN B C 1
ATOM 3088 O O . GLN B 1 119 ? 10.789 19.047 16.094 1 94.25 119 GLN B O 1
ATOM 3093 N N . LEU B 1 120 ? 10.461 19.188 13.859 1 95.5 120 LEU B N 1
ATOM 3094 C CA . LEU B 1 120 ? 11.641 19.984 13.539 1 95.5 120 LEU B CA 1
ATOM 3095 C C . LEU B 1 120 ? 11.258 21.25 12.766 1 95.5 120 LEU B C 1
ATOM 3097 O O . LEU B 1 120 ? 11.492 21.328 11.562 1 95.5 120 LEU B O 1
ATOM 3101 N N . PRO B 1 121 ? 10.828 22.266 13.445 1 90.12 121 PRO B N 1
ATOM 3102 C CA . PRO B 1 121 ? 10.164 23.391 12.797 1 90.12 121 PRO B CA 1
ATOM 3103 C C . PRO B 1 121 ? 11.078 24.141 11.828 1 90.12 121 PRO B C 1
ATOM 3105 O O . PRO B 1 121 ? 10.594 24.812 10.906 1 90.12 121 PRO B O 1
ATOM 3108 N N . ASN B 1 122 ? 12.414 24.047 12 1 94.38 122 ASN B N 1
ATOM 3109 C CA . ASN B 1 122 ? 13.328 24.766 11.117 1 94.38 122 ASN B CA 1
ATOM 3110 C C . ASN B 1 122 ? 13.742 23.922 9.922 1 94.38 122 ASN B C 1
ATOM 3112 O O . ASN B 1 122 ? 14.508 24.359 9.07 1 94.38 122 ASN B O 1
ATOM 3116 N N . SER B 1 123 ? 13.133 22.75 9.828 1 96.38 123 SER B N 1
ATOM 3117 C CA . SER B 1 123 ? 13.547 21.828 8.773 1 96.38 123 SER B CA 1
ATOM 3118 C C . SER B 1 123 ? 12.93 22.203 7.43 1 96.38 123 SER B C 1
ATOM 3120 O O . SER B 1 123 ? 11.961 22.984 7.379 1 96.38 123 SER B O 1
ATOM 3122 N N . LYS B 1 124 ? 13.562 21.719 6.379 1 97.12 124 LYS B N 1
ATOM 3123 C CA . LYS B 1 124 ? 13.031 21.781 5.02 1 97.12 124 LYS B CA 1
ATOM 3124 C C . LYS B 1 124 ? 12.828 20.391 4.441 1 97.12 124 LYS B C 1
ATOM 3126 O O . LYS B 1 124 ? 13.648 19.5 4.652 1 97.12 124 LYS B O 1
ATOM 3131 N N . LEU B 1 125 ? 11.719 20.25 3.754 1 98.19 125 LEU B N 1
ATOM 3132 C CA . LEU B 1 125 ? 11.492 19.031 2.988 1 98.19 125 LEU B CA 1
ATOM 3133 C C . LEU B 1 125 ? 12.133 19.125 1.608 1 98.19 125 LEU B C 1
ATOM 3135 O O . LEU B 1 125 ? 11.875 20.078 0.863 1 98.19 125 LEU B O 1
ATOM 3139 N N . VAL B 1 126 ? 13 18.234 1.288 1 97.88 126 VAL B N 1
ATOM 3140 C CA . VAL B 1 126 ? 13.555 18.125 -0.056 1 97.88 126 VAL B CA 1
ATOM 3141 C C . VAL B 1 126 ? 12.875 16.984 -0.802 1 97.88 126 VAL B C 1
ATOM 3143 O O . VAL B 1 126 ? 13.188 15.812 -0.572 1 97.88 126 VAL B O 1
ATOM 3146 N N . LEU B 1 127 ? 11.953 17.328 -1.667 1 98.44 127 LEU B N 1
ATOM 3147 C CA . LEU B 1 127 ? 11.141 16.359 -2.398 1 98.44 127 LEU B CA 1
ATOM 3148 C C . LEU B 1 127 ? 11.734 16.094 -3.777 1 98.44 127 LEU B C 1
ATOM 3150 O O . LEU B 1 127 ? 12.094 17.031 -4.496 1 98.44 127 LEU B O 1
ATOM 3154 N N . SER B 1 128 ? 11.805 14.781 -4.086 1 96.38 128 SER B N 1
ATOM 3155 C CA . SER B 1 128 ? 12.586 14.445 -5.266 1 96.38 128 SER B CA 1
ATOM 3156 C C . SER B 1 128 ? 11.836 13.469 -6.172 1 96.38 128 SER B C 1
ATOM 3158 O O . SER B 1 128 ? 11 12.703 -5.703 1 96.38 128 SER B O 1
ATOM 3160 N N . GLY B 1 129 ? 12.188 13.555 -7.488 1 93.62 129 GLY B N 1
ATOM 3161 C CA . GLY B 1 129 ? 11.719 12.57 -8.461 1 93.62 129 GLY B CA 1
ATOM 3162 C C . GLY B 1 129 ? 11.18 13.203 -9.727 1 93.62 129 GLY B C 1
ATOM 3163 O O . GLY B 1 129 ? 10.523 14.25 -9.68 1 93.62 129 GLY B O 1
ATOM 3164 N N . PHE B 1 130 ? 11.367 12.508 -10.758 1 89.25 130 PHE B N 1
ATOM 3165 C CA . PHE B 1 130 ? 10.945 12.992 -12.07 1 89.25 130 PHE B CA 1
ATOM 3166 C C . PHE B 1 130 ? 9.594 12.414 -12.461 1 89.25 130 PHE B C 1
ATOM 3168 O O . PHE B 1 130 ? 8.961 11.711 -11.664 1 89.25 130 PHE B O 1
ATOM 3175 N N . SER B 1 131 ? 9.164 12.828 -13.656 1 85.19 131 SER B N 1
ATOM 3176 C CA . SER B 1 131 ? 7.98 12.219 -14.258 1 85.19 131 SER B CA 1
ATOM 3177 C C . SER B 1 131 ? 8.375 11.172 -15.297 1 85.19 131 SER B C 1
ATOM 3179 O O . SER B 1 131 ? 9.258 11.406 -16.125 1 85.19 131 SER B O 1
ATOM 3181 N N . SER B 1 132 ? 7.727 10.07 -15.164 1 79.06 132 SER B N 1
ATOM 3182 C CA . SER B 1 132 ? 7.977 9.047 -16.172 1 79.06 132 SER B CA 1
ATOM 3183 C C . SER B 1 132 ? 7.285 9.398 -17.484 1 79.06 132 SER B C 1
ATOM 3185 O O . SER B 1 132 ? 7.551 8.781 -18.516 1 79.06 132 SER B O 1
ATOM 3187 N N . THR B 1 133 ? 6.371 10.312 -17.453 1 79.38 133 THR B N 1
ATOM 3188 C CA . THR B 1 133 ? 5.648 10.766 -18.625 1 79.38 133 THR B CA 1
ATOM 3189 C C . THR B 1 133 ? 5.996 12.219 -18.953 1 79.38 133 THR B C 1
ATOM 3191 O O . THR B 1 133 ? 5.82 13.102 -18.109 1 79.38 133 THR B O 1
ATOM 3194 N N . GLU B 1 134 ? 6.391 12.375 -20.141 1 76.19 134 GLU B N 1
ATOM 3195 C CA . GLU B 1 134 ? 6.816 13.703 -20.562 1 76.19 134 GLU B CA 1
ATOM 3196 C C . GLU B 1 134 ? 5.68 14.711 -20.438 1 76.19 134 GLU B C 1
ATOM 3198 O O . GLU B 1 134 ? 4.543 14.43 -20.828 1 76.19 134 GLU B O 1
ATOM 3203 N N . GLY B 1 135 ? 6.008 15.891 -19.891 1 74.5 135 GLY B N 1
ATOM 3204 C CA . GLY B 1 135 ? 5.055 16.984 -19.812 1 74.5 135 GLY B CA 1
ATOM 3205 C C . GLY B 1 135 ? 4.09 16.859 -18.656 1 74.5 135 GLY B C 1
ATOM 3206 O O . GLY B 1 135 ? 3.242 17.734 -18.453 1 74.5 135 GLY B O 1
ATOM 3207 N N . GLN B 1 136 ? 4.258 15.852 -17.953 1 86.19 136 GLN B N 1
ATOM 3208 C CA . GLN B 1 136 ? 3.34 15.664 -16.844 1 86.19 136 GLN B CA 1
ATOM 3209 C C . GLN B 1 136 ? 3.99 16.062 -15.516 1 86.19 136 GLN B C 1
ATOM 3211 O O . GLN B 1 136 ? 5.203 16.266 -15.453 1 86.19 136 GLN B O 1
ATOM 3216 N N . THR B 1 137 ? 3.166 16.266 -14.547 1 93.44 137 THR B N 1
ATOM 3217 C CA . THR B 1 137 ? 3.609 16.609 -13.203 1 93.44 137 THR B CA 1
ATOM 3218 C C . THR B 1 137 ? 4.66 15.617 -12.703 1 93.44 137 THR B C 1
ATOM 3220 O O . THR B 1 137 ? 4.504 14.406 -12.867 1 93.44 137 THR B O 1
ATOM 3223 N N . THR B 1 138 ? 5.785 16.125 -12.227 1 96.19 138 THR B N 1
ATOM 3224 C CA . THR B 1 138 ? 6.855 15.273 -11.719 1 96.19 138 THR B CA 1
ATOM 3225 C C . THR B 1 138 ? 6.492 14.703 -10.352 1 96.19 138 THR B C 1
ATOM 3227 O O . THR B 1 138 ? 5.539 15.156 -9.711 1 96.19 138 THR B O 1
ATOM 3230 N N . GLN B 1 139 ? 7.238 13.688 -9.992 1 96.38 139 GLN B N 1
ATOM 3231 C CA . GLN B 1 139 ? 7.082 13.109 -8.656 1 96.38 139 GLN B CA 1
ATOM 3232 C C . GLN B 1 139 ? 7.297 14.172 -7.578 1 96.38 139 GLN B C 1
ATOM 3234 O O . GLN B 1 139 ? 6.539 14.234 -6.605 1 96.38 139 GLN B O 1
ATOM 3239 N N . ALA B 1 140 ? 8.344 14.977 -7.727 1 97.81 140 ALA B N 1
ATOM 3240 C CA . ALA B 1 140 ? 8.641 16.031 -6.766 1 97.81 140 ALA B CA 1
ATOM 3241 C C . ALA B 1 140 ? 7.469 17 -6.629 1 97.81 140 ALA B C 1
ATOM 3243 O O . ALA B 1 140 ? 7.078 17.359 -5.516 1 97.81 140 ALA B O 1
ATOM 3244 N N . GLU B 1 141 ? 6.898 17.375 -7.699 1 97.69 141 GLU B N 1
ATOM 3245 C CA . GLU B 1 141 ? 5.773 18.312 -7.695 1 97.69 141 GLU B CA 1
ATOM 3246 C C . GLU B 1 141 ? 4.531 17.672 -7.082 1 97.69 141 GLU B C 1
ATOM 3248 O O . GLU B 1 141 ? 3.77 18.328 -6.375 1 97.69 141 GLU B O 1
ATOM 3253 N N . MET B 1 142 ? 4.305 16.422 -7.398 1 97.62 142 MET B N 1
ATOM 3254 C CA . MET B 1 142 ? 3.168 15.703 -6.824 1 97.62 142 MET B CA 1
ATOM 3255 C C . MET B 1 142 ? 3.299 15.602 -5.309 1 97.62 142 MET B C 1
ATOM 3257 O O . MET B 1 142 ? 2.318 15.773 -4.582 1 97.62 142 MET B O 1
ATOM 3261 N N . LEU B 1 143 ? 4.488 15.297 -4.887 1 98.62 143 LEU B N 1
ATOM 3262 C CA . LEU B 1 143 ? 4.762 15.281 -3.453 1 98.62 143 LEU B CA 1
ATOM 3263 C C . LEU B 1 143 ? 4.5 16.656 -2.836 1 98.62 143 LEU B C 1
ATOM 3265 O O . LEU B 1 143 ? 3.904 16.75 -1.76 1 98.62 143 LEU B O 1
ATOM 3269 N N . GLN B 1 144 ? 4.945 17.688 -3.498 1 98.56 144 GLN B N 1
ATOM 3270 C CA . GLN B 1 144 ? 4.727 19.047 -3.006 1 98.56 144 GLN B CA 1
ATOM 3271 C C . GLN B 1 144 ? 3.236 19.359 -2.881 1 98.56 144 GLN B C 1
ATOM 3273 O O . GLN B 1 144 ? 2.785 19.844 -1.846 1 98.56 144 GLN B O 1
ATOM 3278 N N . GLU B 1 145 ? 2.51 19.078 -3.951 1 98.06 145 GLU B N 1
ATOM 3279 C CA . GLU B 1 145 ? 1.074 19.344 -3.928 1 98.06 145 GLU B CA 1
ATOM 3280 C C . GLU B 1 145 ? 0.398 18.609 -2.771 1 98.06 145 GLU B C 1
ATOM 3282 O O . GLU B 1 145 ? -0.461 19.172 -2.09 1 98.06 145 GLU B O 1
ATOM 3287 N N . THR B 1 146 ? 0.785 17.406 -2.584 1 98.44 146 THR B N 1
ATOM 3288 C CA . THR B 1 146 ? 0.211 16.625 -1.495 1 98.44 146 THR B CA 1
ATOM 3289 C C . THR B 1 146 ? 0.606 17.203 -0.142 1 98.44 146 THR B C 1
ATOM 3291 O O . THR B 1 146 ? -0.229 17.328 0.758 1 98.44 146 THR B O 1
ATOM 3294 N N . ALA B 1 147 ? 1.87 17.547 0.013 1 98.62 147 ALA B N 1
ATOM 3295 C CA . ALA B 1 147 ? 2.342 18.141 1.256 1 98.62 147 ALA B CA 1
ATOM 3296 C C . ALA B 1 147 ? 1.557 19.406 1.582 1 98.62 147 ALA B C 1
ATOM 3298 O O . ALA B 1 147 ? 1.18 19.641 2.734 1 98.62 147 ALA B O 1
ATOM 3299 N N . LEU B 1 148 ? 1.318 20.219 0.589 1 98.12 148 LEU B N 1
ATOM 3300 C CA . LEU B 1 148 ? 0.545 21.438 0.768 1 98.12 148 LEU B CA 1
ATOM 3301 C C . LEU B 1 148 ? -0.874 21.125 1.229 1 98.12 148 LEU B C 1
ATOM 3303 O O . LEU B 1 148 ? -1.391 21.766 2.145 1 98.12 148 LEU B O 1
ATOM 3307 N N . LEU B 1 149 ? -1.446 20.094 0.618 1 95.94 149 LEU B N 1
ATOM 3308 C CA . LEU B 1 149 ? -2.791 19.672 0.991 1 95.94 149 LEU B CA 1
ATOM 3309 C C . LEU B 1 149 ? -2.832 19.219 2.445 1 95.94 149 LEU B C 1
ATOM 3311 O O . LEU B 1 149 ? -3.867 19.328 3.105 1 95.94 149 LEU B O 1
ATOM 3315 N N . LEU B 1 150 ? -1.688 18.781 2.904 1 96.81 150 LEU B N 1
ATOM 3316 C CA . LEU B 1 150 ? -1.638 18.234 4.258 1 96.81 150 LEU B CA 1
ATOM 3317 C C . LEU B 1 150 ? -1.11 19.281 5.242 1 96.81 150 LEU B C 1
ATOM 3319 O O . LEU B 1 150 ? -0.885 18.969 6.414 1 96.81 150 LEU B O 1
ATOM 3323 N N . GLY B 1 151 ? -0.772 20.469 4.805 1 95.62 151 GLY B N 1
ATOM 3324 C CA . GLY B 1 151 ? -0.573 21.562 5.73 1 95.62 151 GLY B CA 1
ATOM 3325 C C . GLY B 1 151 ? 0.87 22.031 5.801 1 95.62 151 GLY B C 1
ATOM 3326 O O . GLY B 1 151 ? 1.213 22.875 6.629 1 95.62 151 GLY B O 1
ATOM 3327 N N . VAL B 1 152 ? 1.711 21.516 4.988 1 97.94 152 VAL B N 1
ATOM 3328 C CA . VAL B 1 152 ? 3.094 21.984 4.949 1 97.94 152 VAL B CA 1
ATOM 3329 C C . VAL B 1 152 ? 3.168 23.312 4.199 1 97.94 152 VAL B C 1
ATOM 3331 O O . VAL B 1 152 ? 2.529 23.484 3.16 1 97.94 152 VAL B O 1
ATOM 3334 N N . GLU B 1 153 ? 3.893 24.266 4.727 1 97.69 153 GLU B N 1
ATOM 3335 C CA . GLU B 1 153 ? 4.043 25.562 4.086 1 97.69 153 GLU B CA 1
ATOM 3336 C C . GLU B 1 153 ? 4.945 25.484 2.857 1 97.69 153 GLU B C 1
ATOM 3338 O O . GLU B 1 153 ? 5.953 24.766 2.871 1 97.69 153 GLU B O 1
ATOM 3343 N N . ARG B 1 154 ? 4.625 26.203 1.888 1 97.88 154 ARG B N 1
ATOM 3344 C CA . ARG B 1 154 ? 5.355 26.172 0.623 1 97.88 154 ARG B CA 1
ATOM 3345 C C . ARG B 1 154 ? 6.824 26.531 0.832 1 97.88 154 ARG B C 1
ATOM 3347 O O . ARG B 1 154 ? 7.703 25.938 0.198 1 97.88 154 ARG B O 1
ATOM 3354 N N . GLU B 1 155 ? 7.129 27.453 1.729 1 97.31 155 GLU B N 1
ATOM 3355 C CA . GLU B 1 155 ? 8.484 27.938 1.977 1 97.31 155 GLU B CA 1
ATOM 3356 C C . GLU B 1 155 ? 9.359 26.859 2.596 1 97.31 155 GLU B C 1
ATOM 3358 O O . GLU B 1 155 ? 10.586 26.953 2.59 1 97.31 155 GLU B O 1
ATOM 3363 N N . ALA B 1 156 ? 8.734 25.844 3.133 1 97.94 156 ALA B N 1
ATOM 3364 C CA . ALA B 1 156 ? 9.469 24.766 3.795 1 97.94 156 ALA B CA 1
ATOM 3365 C C . ALA B 1 156 ? 9.828 23.656 2.809 1 97.94 156 ALA B C 1
ATOM 3367 O O . ALA B 1 156 ? 10.391 22.625 3.197 1 97.94 156 ALA B O 1
ATOM 3368 N N . ILE B 1 157 ? 9.57 23.859 1.505 1 98.19 157 ILE B N 1
ATOM 3369 C CA . ILE B 1 157 ? 9.711 22.766 0.548 1 98.19 157 ILE B CA 1
ATOM 3370 C C . ILE B 1 157 ? 10.734 23.141 -0.517 1 98.19 157 ILE B C 1
ATOM 3372 O O . ILE B 1 157 ? 10.688 24.25 -1.07 1 98.19 157 ILE B O 1
ATOM 3376 N N . LEU B 1 158 ? 11.672 22.328 -0.713 1 97.31 158 LEU B N 1
ATOM 3377 C CA . LEU B 1 158 ? 12.617 22.375 -1.818 1 97.31 158 LEU B CA 1
ATOM 3378 C C . LEU B 1 158 ? 12.359 21.234 -2.805 1 97.31 158 LEU B C 1
ATOM 3380 O O . LEU B 1 158 ? 12.055 20.109 -2.4 1 97.31 158 LEU B O 1
ATOM 3384 N N . LEU B 1 159 ? 12.562 21.5 -4.133 1 97.31 159 LEU B N 1
ATOM 3385 C CA . LEU B 1 159 ? 12.211 20.516 -5.141 1 97.31 159 LEU B CA 1
ATOM 3386 C C . LEU B 1 159 ? 13.43 20.109 -5.961 1 97.31 159 LEU B C 1
ATOM 3388 O O . LEU B 1 159 ? 14.25 20.969 -6.32 1 97.31 159 LEU B O 1
ATOM 3392 N N . GLN B 1 160 ? 13.555 18.828 -6.172 1 96.44 160 GLN B N 1
ATOM 3393 C CA . GLN B 1 160 ? 14.43 18.234 -7.176 1 96.44 160 GLN B CA 1
ATOM 3394 C C . GLN B 1 160 ? 13.633 17.469 -8.219 1 96.44 160 GLN B C 1
ATOM 3396 O O . GLN B 1 160 ? 13.375 16.266 -8.047 1 96.44 160 GLN B O 1
ATOM 3401 N N . LYS B 1 161 ? 13.43 18.016 -9.406 1 95.81 161 LYS B N 1
ATOM 3402 C CA . LYS B 1 161 ? 12.406 17.531 -10.32 1 95.81 161 LYS B CA 1
ATOM 3403 C C . LYS B 1 161 ? 13 16.609 -11.375 1 95.81 161 LYS B C 1
ATOM 3405 O O . LYS B 1 161 ? 12.281 15.875 -12.055 1 95.81 161 LYS B O 1
ATOM 3410 N N . GLU B 1 162 ? 14.281 16.5 -11.492 1 93.75 162 GLU B N 1
ATOM 3411 C CA . GLU B 1 162 ? 14.898 15.891 -12.672 1 93.75 162 GLU B CA 1
ATOM 3412 C C . GLU B 1 162 ? 15.305 14.445 -12.406 1 93.75 162 GLU B C 1
ATOM 3414 O O . GLU B 1 162 ? 15.305 13.617 -13.328 1 93.75 162 GLU B O 1
ATOM 3419 N N . PRO B 1 163 ? 15.688 14.133 -11.164 1 94.81 163 PRO B N 1
ATOM 3420 C CA . PRO B 1 163 ? 16.281 12.812 -10.945 1 94.81 163 PRO B CA 1
ATOM 3421 C C . PRO B 1 163 ? 15.32 11.672 -11.273 1 94.81 163 PRO B C 1
ATOM 3423 O O . PRO B 1 163 ? 14.164 11.703 -10.859 1 94.81 163 PRO B O 1
ATOM 3426 N N . GLY B 1 164 ? 15.891 10.664 -11.992 1 92.69 164 GLY B N 1
ATOM 3427 C CA . GLY B 1 164 ? 15.109 9.5 -12.375 1 92.69 164 GLY B CA 1
ATOM 3428 C C . GLY B 1 164 ? 15.477 8.25 -11.594 1 92.69 164 GLY B C 1
ATOM 3429 O O . GLY B 1 164 ? 14.906 7.184 -11.812 1 92.69 164 GLY B O 1
ATOM 3430 N N . ASN B 1 165 ? 16.516 8.336 -10.805 1 92.06 165 ASN B N 1
ATOM 3431 C CA . ASN B 1 165 ? 16.938 7.246 -9.93 1 92.06 165 ASN B CA 1
ATOM 3432 C C . ASN B 1 165 ? 17.656 7.773 -8.688 1 92.06 165 ASN B C 1
ATOM 3434 O O . ASN B 1 165 ? 17.859 8.984 -8.555 1 92.06 165 ASN B O 1
ATOM 3438 N N . THR B 1 166 ? 17.969 6.918 -7.777 1 93.5 166 THR B N 1
ATOM 3439 C CA . THR B 1 166 ? 18.484 7.305 -6.473 1 93.5 166 THR B CA 1
ATOM 3440 C C . THR B 1 166 ? 19.859 7.961 -6.617 1 93.5 166 THR B C 1
ATOM 3442 O O . THR B 1 166 ? 20.188 8.906 -5.891 1 93.5 166 THR B O 1
ATOM 3445 N N . PHE B 1 167 ? 20.641 7.48 -7.508 1 92.06 167 PHE B N 1
ATOM 3446 C CA . PHE B 1 167 ? 21.953 8.062 -7.758 1 92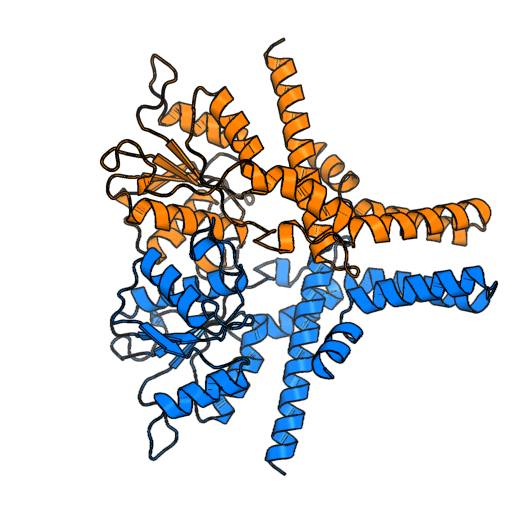.06 167 PHE B CA 1
ATOM 3447 C C . PHE B 1 167 ? 21.828 9.516 -8.203 1 92.06 167 PHE B C 1
ATOM 3449 O O . PHE B 1 167 ? 22.5 10.391 -7.66 1 92.06 167 PHE B O 1
ATOM 3456 N N . GLU B 1 168 ? 20.953 9.742 -9.125 1 94 168 GLU B N 1
ATOM 3457 C CA . GLU B 1 168 ? 20.719 11.094 -9.625 1 94 168 GLU B CA 1
ATOM 3458 C C . GLU B 1 168 ? 20.141 11.992 -8.531 1 94 168 GLU B C 1
ATOM 3460 O O . GLU B 1 168 ? 20.438 13.195 -8.484 1 94 168 GLU B O 1
ATOM 3465 N N . GLU B 1 169 ? 19.344 11.445 -7.668 1 94.88 169 GLU B N 1
ATOM 3466 C CA . GLU B 1 169 ? 18.797 12.203 -6.547 1 94.88 169 GLU B CA 1
ATOM 3467 C C . GLU B 1 169 ? 19.906 12.68 -5.617 1 94.88 169 GLU B C 1
ATOM 3469 O O . GLU B 1 169 ? 19.953 13.852 -5.246 1 94.88 169 GLU B O 1
ATOM 3474 N N . ALA B 1 170 ? 20.781 11.789 -5.285 1 93.75 170 ALA B N 1
ATOM 3475 C CA . ALA B 1 170 ? 21.922 12.125 -4.418 1 93.75 170 ALA B CA 1
ATOM 3476 C C . ALA B 1 170 ? 22.828 13.141 -5.09 1 93.75 170 ALA B C 1
ATOM 3478 O O . ALA B 1 170 ? 23.281 14.102 -4.453 1 93.75 170 ALA B O 1
ATOM 3479 N N . LYS B 1 171 ? 23.078 12.922 -6.32 1 93.12 171 LYS B N 1
ATOM 3480 C CA . LYS B 1 171 ? 23.938 13.82 -7.082 1 93.12 171 LYS B CA 1
ATOM 3481 C C . LYS B 1 171 ? 23.344 15.227 -7.129 1 93.12 171 LYS B C 1
ATOM 3483 O O . LYS B 1 171 ? 24.047 16.203 -6.852 1 93.12 171 LYS B O 1
ATOM 3488 N N . MET B 1 172 ? 22.109 15.312 -7.457 1 94.06 172 MET B N 1
ATOM 3489 C CA . MET B 1 172 ? 21.484 16.625 -7.559 1 94.06 172 MET B CA 1
ATOM 3490 C C . MET B 1 172 ? 21.469 17.328 -6.207 1 94.06 172 MET B C 1
ATOM 3492 O O . MET B 1 172 ? 21.672 18.547 -6.133 1 94.06 172 MET B O 1
ATOM 3496 N N . TYR B 1 173 ? 21.188 16.547 -5.203 1 93.88 173 TYR B N 1
ATOM 3497 C CA . TYR B 1 173 ? 21.234 17.141 -3.871 1 93.88 173 TYR B CA 1
ATOM 3498 C C . TYR B 1 173 ? 22.625 17.672 -3.562 1 93.88 173 TYR B C 1
ATOM 3500 O O . TYR B 1 173 ? 22.766 18.797 -3.061 1 93.88 173 TYR B O 1
ATOM 3508 N N . SER B 1 174 ? 23.594 16.922 -3.818 1 90.62 174 SER B N 1
ATOM 3509 C CA . SER B 1 174 ? 24.969 17.328 -3.568 1 90.62 174 SER B CA 1
ATOM 3510 C C . SER B 1 174 ? 25.328 18.594 -4.336 1 90.62 174 SER B C 1
ATOM 3512 O O . SER B 1 174 ? 25.984 19.484 -3.797 1 90.62 174 SER B O 1
ATOM 3514 N N . GLU B 1 175 ? 24.891 18.719 -5.488 1 89.69 175 GLU B N 1
ATOM 3515 C CA . GLU B 1 175 ? 25.203 19.859 -6.352 1 89.69 175 GLU B CA 1
ATOM 3516 C C . GLU B 1 175 ? 24.453 21.109 -5.906 1 89.69 175 GLU B C 1
ATOM 3518 O O . GLU B 1 175 ? 24.969 22.219 -6.02 1 89.69 175 GLU B O 1
ATOM 3523 N N . GLY B 1 176 ? 23.281 20.891 -5.406 1 86.62 176 GLY B N 1
ATOM 3524 C CA . GLY B 1 176 ? 22.422 22.016 -5.066 1 86.62 176 GLY B CA 1
ATOM 3525 C C . GLY B 1 176 ? 22.609 22.484 -3.633 1 86.62 176 GLY B C 1
ATOM 3526 O O . GLY B 1 176 ? 22.516 23.672 -3.346 1 86.62 176 GLY B O 1
ATOM 3527 N N . TYR B 1 177 ? 22.781 21.547 -2.799 1 80.19 177 TYR B N 1
ATOM 3528 C CA . TYR B 1 177 ? 22.703 21.906 -1.387 1 80.19 177 TYR B CA 1
ATOM 3529 C C . TYR B 1 177 ? 23.969 21.453 -0.65 1 80.19 177 TYR B C 1
ATOM 3531 O O . TYR B 1 177 ? 24.062 21.594 0.571 1 80.19 177 TYR B O 1
ATOM 3539 N N . GLY B 1 178 ? 24.844 20.781 -1.387 1 66.12 178 GLY B N 1
ATOM 3540 C CA . GLY B 1 178 ? 26.125 20.391 -0.827 1 66.12 178 GLY B CA 1
ATOM 3541 C C . GLY B 1 178 ? 27.141 21.516 -0.794 1 66.12 178 GLY B C 1
ATOM 3542 O O . GLY B 1 178 ? 26.969 22.531 -1.473 1 66.12 178 GLY B O 1
ATOM 3543 N N . SER B 1 179 ? 27.844 21.812 0.363 1 59.91 179 SER B N 1
ATOM 3544 C CA . SER B 1 179 ? 28.859 22.844 0.43 1 59.91 179 SER B CA 1
ATOM 3545 C C . SER B 1 179 ? 29.922 22.656 -0.653 1 59.91 179 SER B C 1
ATOM 3547 O O . SER B 1 179 ? 30.234 21.516 -1.026 1 59.91 179 SER B O 1
ATOM 3549 N N . ALA B 1 180 ? 30.109 23.734 -1.531 1 49.28 180 ALA B N 1
ATOM 3550 C CA . ALA B 1 180 ? 31.094 23.859 -2.6 1 49.28 180 ALA B CA 1
ATOM 3551 C C . ALA B 1 180 ? 32.406 23.203 -2.203 1 49.28 180 ALA B C 1
ATOM 3553 O O . ALA B 1 180 ? 33.031 22.5 -3.008 1 49.28 180 ALA B O 1
ATOM 3554 N N . SER B 1 181 ? 33.062 23.719 -1.137 1 48.19 181 SER B N 1
ATOM 3555 C CA . SER B 1 181 ? 34.5 23.5 -0.946 1 48.19 181 SER B CA 1
ATOM 3556 C C . SER B 1 181 ? 34.781 22.062 -0.497 1 48.19 181 SER B C 1
ATOM 3558 O O . SER B 1 181 ? 35.875 21.531 -0.747 1 48.19 181 SER B O 1
ATOM 3560 N N . GLU B 1 182 ? 33.906 21.5 0.56 1 49.44 182 GLU B N 1
ATOM 3561 C CA . GLU B 1 182 ? 34.375 20.281 1.212 1 49.44 182 GLU B CA 1
ATOM 3562 C C . GLU B 1 182 ? 33.344 19.172 1.104 1 49.44 182 GLU B C 1
ATOM 3564 O O . GLU B 1 182 ? 33.5 18.109 1.707 1 49.44 182 GLU B O 1
ATOM 3569 N N . ASN B 1 183 ? 32.531 19.125 0.129 1 48.69 183 ASN B N 1
ATOM 3570 C CA . ASN B 1 183 ? 31.594 18.031 -0.063 1 48.69 183 ASN B CA 1
ATOM 3571 C C . ASN B 1 183 ? 30.797 17.734 1.212 1 48.69 183 ASN B C 1
ATOM 3573 O O . ASN B 1 183 ? 30.578 16.562 1.558 1 48.69 183 ASN B O 1
ATOM 3577 N N . LYS B 1 184 ? 30.828 18.641 2.203 1 57.59 184 LYS B N 1
ATOM 3578 C CA . LYS B 1 184 ? 30.078 18.406 3.434 1 57.59 184 LYS B CA 1
ATOM 3579 C C . LYS B 1 184 ? 28.734 19.125 3.406 1 57.59 184 LYS B C 1
ATOM 3581 O O . LYS B 1 184 ? 28.609 20.203 2.816 1 57.59 184 LYS B O 1
ATOM 3586 N N . PRO B 1 185 ? 27.688 18.406 3.893 1 60.16 185 PRO B N 1
ATOM 3587 C CA . PRO B 1 185 ? 26.375 19.062 3.891 1 60.16 185 PRO B CA 1
ATOM 3588 C C . PRO B 1 185 ? 26.344 20.312 4.75 1 60.16 185 PRO B C 1
ATOM 3590 O O . PRO B 1 185 ? 26.984 20.375 5.801 1 60.16 185 PRO B O 1
ATOM 3593 N N . GLN B 1 186 ? 25.844 21.391 4.199 1 72.88 186 GLN B N 1
ATOM 3594 C CA . GLN B 1 186 ? 25.625 22.625 4.945 1 72.88 186 GLN B CA 1
ATOM 3595 C C . GLN B 1 186 ? 24.625 22.422 6.082 1 72.88 186 GLN B C 1
ATOM 3597 O O . GLN B 1 186 ? 24.641 23.156 7.074 1 72.88 186 GLN B O 1
ATOM 3602 N N . HIS B 1 187 ? 23.859 21.344 5.926 1 85.06 187 HIS B N 1
ATOM 3603 C CA . HIS B 1 187 ? 22.812 21.016 6.879 1 85.06 187 HIS B CA 1
ATOM 3604 C C . HIS B 1 187 ? 22.812 19.531 7.223 1 85.06 187 HIS B C 1
ATOM 3606 O O . HIS B 1 187 ? 23.156 18.688 6.383 1 85.06 187 HIS B O 1
ATOM 3612 N N . PRO B 1 188 ? 22.531 19.281 8.438 1 91 188 PRO B N 1
ATOM 3613 C CA . PRO B 1 188 ? 22.297 17.859 8.695 1 91 188 PRO B CA 1
ATOM 3614 C C . PRO B 1 188 ? 21.156 17.281 7.859 1 91 188 PRO B C 1
ATOM 3616 O O . PRO B 1 188 ? 20.156 17.984 7.613 1 91 188 PRO B O 1
ATOM 3619 N N . VAL B 1 189 ? 21.328 16.031 7.48 1 94.25 189 VAL B N 1
ATOM 3620 C CA . VAL B 1 189 ? 20.406 15.445 6.508 1 94.25 189 VAL B CA 1
ATOM 3621 C C . VAL B 1 189 ? 19.688 14.242 7.125 1 94.25 189 VAL B C 1
ATOM 3623 O O . VAL B 1 189 ? 20.328 13.375 7.73 1 94.25 189 VAL B O 1
ATOM 3626 N N . ILE B 1 190 ? 18.375 14.227 7.027 1 97.19 190 ILE B N 1
ATOM 3627 C CA . ILE B 1 190 ? 17.562 13.047 7.312 1 97.19 190 ILE B CA 1
ATOM 3628 C C . ILE B 1 190 ? 17.062 12.438 6.008 1 97.19 190 ILE B C 1
ATOM 3630 O O . ILE B 1 190 ? 16.531 13.148 5.148 1 97.19 190 ILE B O 1
ATOM 3634 N N . LEU B 1 191 ? 17.266 11.164 5.82 1 98.25 191 LEU B N 1
ATOM 3635 C CA . LEU B 1 191 ? 16.891 10.461 4.602 1 98.25 191 LEU B CA 1
ATOM 3636 C C . LEU B 1 191 ? 15.641 9.609 4.836 1 98.25 191 LEU B C 1
ATOM 3638 O O . LEU B 1 191 ? 15.641 8.742 5.707 1 98.25 191 LEU B O 1
ATOM 3642 N N . VAL B 1 192 ? 14.609 9.891 4.031 1 98.75 192 VAL B N 1
ATOM 3643 C CA . VAL B 1 192 ? 13.344 9.18 4.199 1 98.75 192 VAL B CA 1
ATOM 3644 C C . VAL B 1 192 ? 13.047 8.352 2.953 1 98.75 192 VAL B C 1
ATOM 3646 O O . VAL B 1 192 ? 12.938 8.891 1.851 1 98.75 192 VAL B O 1
ATOM 3649 N N . THR B 1 193 ? 12.867 7.102 3.104 1 98.62 193 THR B N 1
ATOM 3650 C CA . THR B 1 193 ? 12.453 6.16 2.07 1 98.62 193 THR B CA 1
ATOM 3651 C C . THR B 1 193 ? 11.945 4.863 2.693 1 98.62 193 THR B C 1
ATOM 3653 O O . THR B 1 193 ? 11.828 4.758 3.916 1 98.62 193 THR B O 1
ATOM 3656 N N . ASN B 1 194 ? 11.562 3.904 1.875 1 98.56 194 ASN B N 1
ATOM 3657 C CA . ASN B 1 194 ? 11.117 2.615 2.389 1 98.56 194 ASN B CA 1
ATOM 3658 C C . ASN B 1 194 ? 12.219 1.908 3.172 1 98.56 194 ASN B C 1
ATOM 3660 O O . ASN B 1 194 ? 13.391 1.973 2.799 1 98.56 194 ASN B O 1
ATOM 3664 N N . ALA B 1 195 ? 11.797 1.153 4.152 1 98.56 195 ALA B N 1
ATOM 3665 C CA . ALA B 1 195 ? 12.734 0.412 4.984 1 98.56 195 ALA B CA 1
ATOM 3666 C C . ALA B 1 195 ? 13.586 -0.534 4.141 1 98.56 195 ALA B C 1
ATOM 3668 O O . ALA B 1 195 ? 14.797 -0.648 4.355 1 98.56 195 ALA B O 1
ATOM 3669 N N . SER B 1 196 ? 13.016 -1.171 3.166 1 98.5 196 SER B N 1
ATOM 3670 C CA . SER B 1 196 ? 13.719 -2.133 2.326 1 98.5 196 SER B CA 1
ATOM 3671 C C . SER B 1 196 ? 14.75 -1.443 1.44 1 98.5 196 SER B C 1
ATOM 3673 O O . SER B 1 196 ? 15.734 -2.059 1.031 1 98.5 196 SER B O 1
ATOM 3675 N N . HIS B 1 197 ? 14.523 -0.173 1.132 1 98.38 197 HIS B N 1
ATOM 3676 C CA . HIS B 1 197 ? 15.344 0.584 0.197 1 98.38 197 HIS B CA 1
ATOM 3677 C C . HIS B 1 197 ? 16.422 1.377 0.93 1 98.38 197 HIS B C 1
ATOM 3679 O O . HIS B 1 197 ? 17.328 1.923 0.303 1 98.38 197 HIS B O 1
ATOM 3685 N N . MET B 1 198 ? 16.391 1.46 2.238 1 98.56 198 MET B N 1
ATOM 3686 C CA . MET B 1 198 ? 17.156 2.416 3.023 1 98.56 198 MET B CA 1
ATOM 3687 C C . MET B 1 198 ? 18.656 2.113 2.934 1 98.56 198 MET B C 1
ATOM 3689 O O . MET B 1 198 ? 19.469 3.027 2.818 1 98.56 198 MET B O 1
ATOM 3693 N N . SER B 1 199 ? 19.031 0.82 2.949 1 97.31 199 SER B N 1
ATOM 3694 C CA . SER B 1 199 ? 20.438 0.454 2.891 1 97.31 199 SER B CA 1
ATOM 3695 C C . SER B 1 199 ? 21.078 0.955 1.604 1 97.31 199 SER B C 1
ATOM 3697 O O . SER B 1 199 ? 22.156 1.573 1.64 1 97.31 199 SER B O 1
ATOM 3699 N N . ARG B 1 200 ? 20.453 0.736 0.533 1 96.38 200 ARG B N 1
ATOM 3700 C CA . ARG B 1 200 ? 20.984 1.166 -0.755 1 96.38 200 ARG B CA 1
ATOM 3701 C C . ARG B 1 200 ? 21 2.688 -0.86 1 96.38 200 ARG B C 1
ATOM 3703 O O . ARG B 1 200 ? 21.938 3.266 -1.423 1 96.38 200 ARG B O 1
ATOM 3710 N N . ALA B 1 201 ? 19.953 3.305 -0.341 1 97.25 201 ALA B N 1
ATOM 3711 C CA . ALA B 1 201 ? 19.875 4.766 -0.367 1 97.25 201 ALA B CA 1
ATOM 3712 C C . ALA B 1 201 ? 21.016 5.391 0.436 1 97.25 201 ALA B C 1
ATOM 3714 O O . ALA B 1 201 ? 21.688 6.305 -0.042 1 97.25 201 ALA B O 1
ATOM 3715 N N . VAL B 1 202 ? 21.203 4.906 1.652 1 96.56 202 VAL B N 1
ATOM 3716 C CA . VAL B 1 202 ? 22.281 5.406 2.51 1 96.56 202 VAL B CA 1
ATOM 3717 C C . VAL B 1 202 ? 23.625 5.219 1.822 1 96.56 202 VAL B C 1
ATOM 3719 O O . VAL B 1 202 ? 24.438 6.141 1.777 1 96.56 202 VAL B O 1
ATOM 3722 N N . MET B 1 203 ? 23.844 4.059 1.262 1 94.62 203 MET B N 1
ATOM 3723 C CA . MET B 1 203 ? 25.078 3.77 0.533 1 94.62 203 MET B CA 1
ATOM 3724 C C . MET B 1 203 ? 25.297 4.777 -0.588 1 94.62 203 MET B C 1
ATOM 3726 O O . MET B 1 203 ? 26.406 5.277 -0.774 1 94.62 203 MET B O 1
ATOM 3730 N N . THR B 1 204 ? 24.297 5.117 -1.301 1 93.88 204 THR B N 1
ATOM 3731 C CA . THR B 1 204 ? 24.375 6.027 -2.436 1 93.88 204 THR B CA 1
ATOM 3732 C C . THR B 1 204 ? 24.719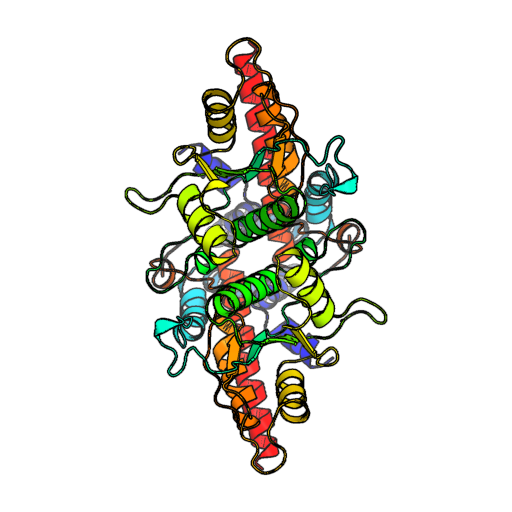 7.441 -1.972 1 93.88 204 THR B C 1
ATOM 3734 O O . THR B 1 204 ? 25.609 8.078 -2.531 1 93.88 204 THR B O 1
ATOM 3737 N N . PHE B 1 205 ? 24.062 7.926 -0.946 1 93.88 205 PHE B N 1
ATOM 3738 C CA . PHE B 1 205 ? 24.297 9.281 -0.458 1 93.88 205 PHE B CA 1
ATOM 3739 C C . PHE B 1 205 ? 25.688 9.398 0.147 1 93.88 205 PHE B C 1
ATOM 3741 O O . PHE B 1 205 ? 26.328 10.453 0.065 1 93.88 205 PHE B O 1
ATOM 3748 N N . ARG B 1 206 ? 26.156 8.359 0.745 1 91.81 206 ARG B N 1
ATOM 3749 C CA . ARG B 1 206 ? 27.5 8.359 1.311 1 91.81 206 ARG B CA 1
ATOM 3750 C C . ARG B 1 206 ? 28.547 8.484 0.217 1 91.81 206 ARG B C 1
ATOM 3752 O O . ARG B 1 206 ? 29.609 9.07 0.436 1 91.81 206 ARG B O 1
ATOM 3759 N N . GLU B 1 207 ? 28.266 8.016 -0.923 1 88.94 207 GLU B N 1
ATOM 3760 C CA . GLU B 1 207 ? 29.172 8.141 -2.059 1 88.94 207 GLU B CA 1
ATOM 3761 C C . GLU B 1 207 ? 29.375 9.602 -2.455 1 88.94 207 GLU B C 1
ATOM 3763 O O . GLU B 1 207 ? 30.391 9.953 -3.051 1 88.94 207 GLU B O 1
ATOM 3768 N N . PHE B 1 208 ? 28.469 10.398 -2.129 1 88.88 208 PHE B N 1
ATOM 3769 C CA . PHE B 1 208 ? 28.547 11.812 -2.465 1 88.88 208 PHE B CA 1
ATOM 3770 C C . PHE B 1 208 ? 29 12.633 -1.257 1 88.88 208 PHE B C 1
ATOM 3772 O O . PHE B 1 208 ? 28.859 13.859 -1.245 1 88.88 208 PHE B O 1
ATOM 3779 N N . GLY B 1 209 ? 29.438 11.953 -0.154 1 86.19 209 GLY B N 1
ATOM 3780 C CA . GLY B 1 209 ? 30.047 12.602 0.989 1 86.19 209 GLY B CA 1
ATOM 3781 C C . GLY B 1 209 ? 29.078 12.922 2.1 1 86.19 209 GLY B C 1
ATOM 3782 O O . GLY B 1 209 ? 29.422 13.586 3.074 1 86.19 209 GLY B O 1
ATOM 3783 N N . PHE B 1 210 ? 27.875 12.375 1.939 1 89.19 210 PHE B N 1
ATOM 3784 C CA . PHE B 1 210 ? 26.891 12.633 2.971 1 89.19 210 PHE B CA 1
ATOM 3785 C C . PHE B 1 210 ? 26.797 11.469 3.947 1 89.19 210 PHE B C 1
ATOM 3787 O O . PHE B 1 210 ? 27.172 10.344 3.609 1 89.19 210 PHE B O 1
ATOM 3794 N N . ASP B 1 211 ? 26.484 11.781 5.168 1 90.31 211 ASP B N 1
ATOM 3795 C CA . ASP B 1 211 ? 26.156 10.781 6.18 1 90.31 211 ASP B CA 1
ATOM 3796 C C . ASP B 1 211 ? 24.766 11 6.754 1 90.31 211 ASP B C 1
ATOM 3798 O O . ASP B 1 211 ? 24.625 11.406 7.91 1 90.31 211 ASP B O 1
ATOM 3802 N N . PRO B 1 212 ? 23.828 10.695 5.961 1 95.06 212 PRO B N 1
ATOM 3803 C CA . PRO B 1 212 ? 22.453 11.023 6.359 1 95.06 212 PRO B CA 1
ATOM 3804 C C . PRO B 1 212 ? 21.969 10.211 7.559 1 95.06 212 PRO B C 1
ATOM 3806 O O . PRO B 1 212 ? 22.453 9.094 7.777 1 95.06 212 PRO B O 1
ATOM 3809 N N . ILE B 1 213 ? 21.141 10.766 8.375 1 96.56 213 ILE B N 1
ATOM 3810 C CA . ILE B 1 213 ? 20.391 10.055 9.398 1 96.56 213 ILE B CA 1
ATOM 3811 C C . ILE B 1 213 ? 19.203 9.344 8.766 1 96.56 213 ILE B C 1
ATOM 3813 O O . ILE B 1 213 ? 18.25 9.992 8.297 1 96.56 213 ILE B O 1
ATOM 3817 N N . PRO B 1 214 ? 19.234 8.031 8.711 1 98 214 PRO B N 1
ATOM 3818 C CA . PRO B 1 214 ? 18.141 7.305 8.07 1 98 214 PRO B CA 1
ATOM 3819 C C . PRO B 1 214 ? 16.844 7.355 8.875 1 98 214 PRO B C 1
ATOM 3821 O O . PRO B 1 214 ? 16.875 7.293 10.102 1 98 214 PRO B O 1
ATOM 3824 N N . SER B 1 215 ? 15.742 7.508 8.258 1 98.44 215 SER B N 1
ATOM 3825 C CA . SER B 1 215 ? 14.406 7.359 8.828 1 98.44 215 SER B CA 1
ATOM 3826 C C . SER B 1 215 ? 13.5 6.543 7.918 1 98.44 215 SER B C 1
ATOM 3828 O O . SER B 1 215 ? 12.641 7.098 7.23 1 98.44 215 SER B O 1
ATOM 3830 N N . PRO B 1 216 ? 13.617 5.238 8 1 98.62 216 PRO B N 1
ATOM 3831 C CA . PRO B 1 216 ? 12.844 4.352 7.133 1 98.62 216 PRO B CA 1
ATOM 3832 C C . PRO B 1 216 ? 11.352 4.344 7.473 1 98.62 216 PRO B C 1
ATOM 3834 O O . PRO B 1 216 ? 10.977 4.613 8.617 1 98.62 216 PRO B O 1
ATOM 3837 N N . THR B 1 217 ? 10.523 4.086 6.457 1 98.31 217 THR B N 1
ATOM 3838 C CA . THR B 1 217 ? 9.078 3.918 6.59 1 98.31 217 THR B CA 1
ATOM 3839 C C . THR B 1 217 ? 8.586 2.768 5.719 1 98.31 217 THR B C 1
ATOM 3841 O O . THR B 1 217 ? 9.391 1.991 5.195 1 98.31 217 THR B O 1
ATOM 3844 N N . ASN B 1 218 ? 7.258 2.562 5.668 1 98.06 218 ASN B N 1
ATOM 3845 C CA . ASN B 1 218 ? 6.637 1.525 4.852 1 98.06 218 ASN B CA 1
ATOM 3846 C C . ASN B 1 218 ? 7.23 0.15 5.145 1 98.06 218 ASN B C 1
ATOM 3848 O O . ASN B 1 218 ? 7.543 -0.604 4.223 1 98.06 218 ASN B O 1
ATOM 3852 N N . PHE B 1 219 ? 7.434 -0.127 6.398 1 98 219 PHE B N 1
ATOM 3853 C CA . PHE B 1 219 ? 7.828 -1.481 6.77 1 98 219 PHE B CA 1
ATOM 3854 C C . PHE B 1 219 ? 6.766 -2.488 6.348 1 98 219 PHE B C 1
ATOM 3856 O O . PHE B 1 219 ? 5.578 -2.299 6.629 1 98 219 PHE B O 1
ATOM 3863 N N . ARG B 1 220 ? 7.184 -3.551 5.715 1 96.88 220 ARG B N 1
ATOM 3864 C CA . ARG B 1 220 ? 6.266 -4.621 5.34 1 96.88 220 ARG B CA 1
ATOM 3865 C C . ARG B 1 220 ? 6.141 -5.652 6.457 1 96.88 220 ARG B C 1
ATOM 3867 O O . ARG B 1 220 ? 5.062 -6.203 6.684 1 96.88 220 ARG B O 1
ATOM 3874 N N . LEU B 1 221 ? 7.27 -5.902 7.109 1 96.19 221 LEU B N 1
ATOM 3875 C CA . LEU B 1 221 ? 7.289 -6.816 8.242 1 96.19 221 LEU B CA 1
ATOM 3876 C C . LEU B 1 221 ? 7.328 -6.051 9.562 1 96.19 221 LEU B C 1
ATOM 3878 O O . LEU B 1 221 ? 8.281 -5.316 9.828 1 96.19 221 LEU B O 1
ATOM 3882 N N . LYS B 1 222 ? 6.301 -6.246 10.359 1 93.31 222 LYS B N 1
ATOM 3883 C CA . LYS B 1 222 ? 6.191 -5.531 11.633 1 93.31 222 LYS B CA 1
ATOM 3884 C C . LYS B 1 222 ? 6.023 -6.508 12.797 1 93.31 222 LYS B C 1
ATOM 3886 O O . LYS B 1 222 ? 5.305 -7.5 12.68 1 93.31 222 LYS B O 1
ATOM 3891 N N . GLY B 1 223 ? 6.688 -6.242 13.852 1 90.75 223 GLY B N 1
ATOM 3892 C CA . GLY B 1 223 ? 6.516 -6.996 15.078 1 90.75 223 GLY B CA 1
ATOM 3893 C C . GLY B 1 223 ? 6.734 -8.484 14.906 1 90.75 223 GLY B C 1
ATOM 3894 O O . GLY B 1 223 ? 7.77 -8.906 14.383 1 90.75 223 GLY B O 1
ATOM 3895 N N . SER B 1 224 ? 5.637 -9.25 15.234 1 82.88 224 SER B N 1
ATOM 3896 C CA . SER B 1 224 ? 5.734 -10.711 15.242 1 82.88 224 SER B CA 1
ATOM 3897 C C . SER B 1 224 ? 5.852 -11.266 13.828 1 82.88 224 SER B C 1
ATOM 3899 O O . SER B 1 224 ? 6.316 -12.391 13.641 1 82.88 224 SER B O 1
ATOM 3901 N N . TRP B 1 225 ? 5.52 -10.5 12.93 1 85.44 225 TRP B N 1
ATOM 3902 C CA . TRP B 1 225 ? 5.555 -10.969 11.547 1 85.44 225 TRP B CA 1
ATOM 3903 C C . TRP B 1 225 ? 6.988 -11.109 11.055 1 85.44 225 TRP B C 1
ATOM 3905 O O . TRP B 1 225 ? 7.254 -11.828 10.086 1 85.44 225 TRP B O 1
ATOM 3915 N N . LYS B 1 226 ? 7.871 -10.461 11.734 1 85.31 226 LYS B N 1
ATOM 3916 C CA . LYS B 1 226 ? 9.289 -10.523 11.375 1 85.31 226 LYS B CA 1
ATOM 3917 C C . LYS B 1 226 ? 9.852 -11.922 11.594 1 85.31 226 LYS B C 1
ATOM 3919 O O . LYS B 1 226 ? 10.805 -12.328 10.93 1 85.31 226 LYS B O 1
ATOM 3924 N N . HIS B 1 227 ? 9.133 -12.625 12.531 1 84.38 227 HIS B N 1
ATOM 3925 C CA . HIS B 1 227 ? 9.672 -13.93 12.891 1 84.38 227 HIS B CA 1
ATOM 3926 C C . HIS B 1 227 ? 8.688 -15.047 12.547 1 84.38 227 HIS B C 1
ATOM 3928 O O . HIS B 1 227 ? 8.75 -16.125 13.133 1 84.38 227 HIS B O 1
ATOM 3934 N N . ARG B 1 228 ? 7.805 -14.672 11.695 1 87.88 228 ARG B N 1
ATOM 3935 C CA . ARG B 1 228 ? 6.918 -15.719 11.195 1 87.88 228 ARG B CA 1
ATOM 3936 C C . ARG B 1 228 ? 7.582 -16.516 10.07 1 87.88 228 ARG B C 1
ATOM 3938 O O . ARG B 1 228 ? 7.773 -15.992 8.969 1 87.88 228 ARG B O 1
ATOM 3945 N N . TRP B 1 229 ? 7.82 -17.797 10.367 1 91.62 229 TRP B N 1
ATOM 3946 C CA . TRP B 1 229 ? 8.609 -18.578 9.422 1 91.62 229 TRP B CA 1
ATOM 3947 C C . TRP B 1 229 ? 7.754 -19.672 8.773 1 91.62 229 TRP B C 1
ATOM 3949 O O . TRP B 1 229 ? 8.148 -20.25 7.754 1 91.62 229 TRP B O 1
ATOM 3959 N N . VAL B 1 230 ? 6.625 -19.891 9.398 1 94 230 VAL B N 1
ATOM 3960 C CA . VAL B 1 230 ? 5.738 -20.922 8.891 1 94 230 VAL B CA 1
ATOM 3961 C C . VAL B 1 230 ? 4.379 -20.312 8.547 1 94 230 VAL B C 1
ATOM 3963 O O . VAL B 1 230 ? 3.889 -19.438 9.258 1 94 230 VAL B O 1
ATOM 3966 N N . GLY B 1 231 ? 3.793 -20.75 7.457 1 94.44 231 GLY B N 1
ATOM 3967 C CA . GLY B 1 231 ? 2.479 -20.281 7.043 1 94.44 2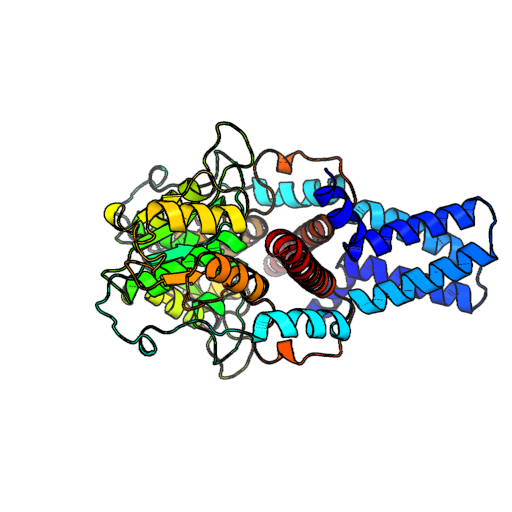31 GLY B CA 1
ATOM 3968 C C . GLY B 1 231 ? 2.045 -20.828 5.699 1 94.44 231 GLY B C 1
ATOM 3969 O O . GLY B 1 231 ? 2.846 -21.422 4.98 1 94.44 231 GLY B O 1
ATOM 3970 N N . LEU B 1 232 ? 0.81 -20.609 5.336 1 95.06 232 LEU B N 1
ATOM 3971 C CA . LEU B 1 232 ? 0.26 -21.031 4.055 1 95.06 232 LEU B CA 1
ATOM 3972 C C . LEU B 1 232 ? 0.715 -20.109 2.932 1 95.06 232 LEU B C 1
ATOM 3974 O O . LEU B 1 232 ? 1.13 -18.969 3.186 1 95.06 232 LEU B O 1
ATOM 3978 N N . PRO B 1 233 ? 0.69 -20.594 1.709 1 96.94 233 PRO B N 1
ATOM 3979 C CA . PRO B 1 233 ? 1.017 -19.734 0.567 1 96.94 233 PRO B CA 1
ATOM 3980 C C . PRO B 1 233 ? 0.16 -18.469 0.514 1 96.94 233 PRO B C 1
ATOM 3982 O O . PRO B 1 233 ? -1.044 -18.516 0.776 1 96.94 233 PRO B O 1
ATOM 3985 N N . ALA B 1 234 ? 0.845 -17.375 0.265 1 96.62 234 ALA B N 1
ATOM 3986 C CA . ALA B 1 234 ? 0.155 -16.078 0.164 1 96.62 234 ALA B CA 1
ATOM 3987 C C . ALA B 1 234 ? 0.84 -15.172 -0.848 1 96.62 234 ALA B C 1
ATOM 3989 O O . ALA B 1 234 ? 2.064 -15.195 -0.988 1 96.62 234 ALA B O 1
ATOM 3990 N N . ILE B 1 235 ? 0.041 -14.391 -1.479 1 96.5 235 ILE B N 1
ATOM 3991 C CA . ILE B 1 235 ? 0.547 -13.477 -2.498 1 96.5 235 ILE B CA 1
ATOM 3992 C C . ILE B 1 235 ? 1.521 -12.492 -1.866 1 96.5 235 ILE B C 1
ATOM 3994 O O . ILE B 1 235 ? 2.502 -12.086 -2.496 1 96.5 235 ILE B O 1
ATOM 3998 N N . GLU B 1 236 ? 1.271 -12.086 -0.652 1 96 236 GLU B N 1
ATOM 3999 C CA . GLU B 1 236 ? 2.102 -11.125 0.067 1 96 236 GLU B CA 1
ATOM 4000 C C . GLU B 1 236 ? 3.543 -11.617 0.175 1 96 236 GLU B C 1
ATOM 4002 O O . GLU B 1 236 ? 4.48 -10.812 0.116 1 96 236 GLU B O 1
ATOM 4007 N N . ASN B 1 237 ? 3.682 -12.875 0.382 1 97.94 237 ASN B N 1
ATOM 4008 C CA . ASN B 1 237 ? 5.023 -13.438 0.481 1 97.94 237 ASN B CA 1
ATOM 4009 C C . ASN B 1 237 ? 5.785 -13.297 -0.833 1 97.94 237 ASN B C 1
ATOM 4011 O O . ASN B 1 237 ? 6.988 -13.031 -0.832 1 97.94 237 ASN B O 1
ATOM 4015 N N . ILE B 1 238 ? 5.098 -13.492 -1.909 1 98.25 238 ILE B N 1
ATOM 4016 C CA . ILE B 1 238 ? 5.73 -13.359 -3.217 1 98.25 238 ILE B CA 1
ATOM 4017 C C . ILE B 1 238 ? 6.184 -11.914 -3.42 1 98.25 238 ILE B C 1
ATOM 4019 O O . ILE B 1 238 ? 7.297 -11.664 -3.889 1 98.25 238 ILE B O 1
ATOM 4023 N N . GLU B 1 239 ? 5.391 -11 -3.008 1 97.56 239 GLU B N 1
ATOM 4024 C CA . GLU B 1 239 ? 5.727 -9.586 -3.109 1 97.56 239 GLU B CA 1
ATOM 4025 C C . GLU B 1 239 ? 6.918 -9.234 -2.221 1 97.56 239 GLU B C 1
ATOM 4027 O O . GLU B 1 239 ? 7.797 -8.469 -2.623 1 97.56 239 GLU B O 1
ATOM 4032 N N . ASN B 1 240 ? 6.863 -9.766 -1.028 1 98.12 240 ASN B N 1
ATOM 4033 C CA . ASN B 1 240 ? 7.969 -9.531 -0.109 1 98.12 240 ASN B CA 1
ATOM 4034 C C . ASN B 1 240 ? 9.297 -9.984 -0.705 1 98.12 240 ASN B C 1
ATOM 4036 O O . ASN B 1 240 ? 10.297 -9.273 -0.623 1 98.12 240 ASN B O 1
ATOM 4040 N N . LEU B 1 241 ? 9.25 -11.125 -1.268 1 98.44 241 LEU B N 1
ATOM 4041 C CA . LEU B 1 241 ? 10.469 -11.641 -1.885 1 98.44 241 LEU B CA 1
ATOM 4042 C C . LEU B 1 241 ? 10.891 -10.773 -3.068 1 98.44 241 LEU B C 1
ATOM 4044 O O . LEU B 1 241 ? 12.078 -10.492 -3.24 1 98.44 241 LEU B O 1
ATOM 4048 N N . LYS B 1 242 ? 9.953 -10.414 -3.869 1 98.06 242 LYS B N 1
ATOM 4049 C CA . LYS B 1 242 ? 10.234 -9.555 -5.016 1 98.06 242 LYS B CA 1
ATOM 4050 C C . LYS B 1 242 ? 10.961 -8.281 -4.586 1 98.06 242 LYS B C 1
ATOM 4052 O O . LYS B 1 242 ? 11.984 -7.918 -5.164 1 98.06 242 LYS B O 1
ATOM 4057 N N . VAL B 1 243 ? 10.477 -7.641 -3.545 1 97.81 243 VAL B N 1
ATOM 4058 C CA . VAL B 1 243 ? 11.07 -6.414 -3.025 1 97.81 243 VAL B CA 1
ATOM 4059 C C . VAL B 1 243 ? 12.5 -6.684 -2.57 1 97.81 243 VAL B C 1
ATOM 4061 O O . VAL B 1 243 ? 13.422 -5.934 -2.91 1 97.81 243 VAL B O 1
ATOM 4064 N N . GLY B 1 244 ? 12.641 -7.734 -1.836 1 98.19 244 GLY B N 1
ATOM 4065 C CA . GLY B 1 244 ? 13.969 -8.078 -1.344 1 98.19 244 GLY B CA 1
ATOM 4066 C C . GLY B 1 244 ? 14.961 -8.352 -2.455 1 98.19 244 GLY B C 1
ATOM 4067 O O . GLY B 1 244 ? 16.078 -7.828 -2.434 1 98.19 244 GLY B O 1
ATOM 4068 N N . VAL B 1 245 ? 14.586 -9.164 -3.391 1 97.69 245 VAL B N 1
ATOM 4069 C CA . VAL B 1 245 ? 15.445 -9.539 -4.504 1 97.69 245 VAL B CA 1
ATOM 4070 C C . VAL B 1 245 ? 15.844 -8.297 -5.293 1 97.69 245 VAL B C 1
ATOM 4072 O O . VAL B 1 245 ? 17.016 -8.109 -5.621 1 97.69 245 VAL B O 1
ATOM 4075 N N . TYR B 1 246 ? 14.945 -7.43 -5.551 1 96 246 TYR B N 1
ATOM 4076 C CA . TYR B 1 246 ? 15.211 -6.211 -6.305 1 96 246 TYR B CA 1
ATOM 4077 C C . TYR B 1 246 ? 16.219 -5.332 -5.578 1 96 246 TYR B C 1
ATOM 4079 O O . TYR B 1 246 ? 17.125 -4.766 -6.199 1 96 246 TYR B O 1
ATOM 4087 N N . GLU B 1 247 ? 16.078 -5.215 -4.301 1 96.94 247 GLU B N 1
ATOM 4088 C CA . GLU B 1 247 ? 16.984 -4.363 -3.533 1 96.94 247 GLU B CA 1
ATOM 4089 C C . GLU B 1 247 ? 18.375 -4.961 -3.475 1 96.94 247 GLU B C 1
ATOM 4091 O O . GLU B 1 247 ? 19.375 -4.242 -3.604 1 96.94 247 GLU B O 1
ATOM 4096 N N . TYR B 1 248 ? 18.453 -6.262 -3.311 1 96.88 248 TYR B N 1
ATOM 4097 C CA . TYR B 1 248 ? 19.781 -6.883 -3.262 1 96.88 248 TYR B CA 1
ATOM 4098 C C . TYR B 1 248 ? 20.469 -6.816 -4.621 1 96.88 248 TYR B C 1
ATOM 4100 O O . TYR B 1 248 ? 21.672 -6.625 -4.699 1 96.88 248 TYR B O 1
ATOM 4108 N N . VAL B 1 249 ? 19.734 -6.992 -5.652 1 95 249 VAL B N 1
ATOM 4109 C CA . VAL B 1 249 ? 20.312 -6.832 -6.992 1 95 249 VAL B CA 1
ATOM 4110 C C . VAL B 1 249 ? 20.75 -5.391 -7.195 1 95 249 VAL B C 1
ATOM 4112 O O . VAL B 1 249 ? 21.812 -5.141 -7.77 1 95 249 VAL B O 1
ATOM 4115 N N . GLY B 1 250 ? 19.906 -4.422 -6.676 1 92.81 250 GLY B N 1
ATOM 4116 C CA . GLY B 1 250 ? 20.297 -3.023 -6.719 1 92.81 250 GLY B CA 1
ATOM 4117 C C . GLY B 1 250 ? 21.594 -2.746 -5.973 1 92.81 250 GLY B C 1
ATOM 4118 O O . GLY B 1 250 ? 22.469 -2.029 -6.469 1 92.81 250 GLY B O 1
ATOM 4119 N N . ILE B 1 251 ? 21.75 -3.314 -4.84 1 94.19 251 ILE B N 1
ATOM 4120 C CA . ILE B 1 251 ? 22.953 -3.158 -4.035 1 94.19 251 ILE B CA 1
ATOM 4121 C C . ILE B 1 251 ? 24.156 -3.752 -4.773 1 94.19 251 ILE B C 1
ATOM 4123 O O . ILE B 1 251 ? 25.219 -3.131 -4.848 1 94.19 251 ILE B O 1
ATOM 4127 N N . ALA B 1 252 ? 23.938 -4.902 -5.371 1 92.88 252 ALA B N 1
ATOM 4128 C CA . ALA B 1 252 ? 25.016 -5.559 -6.117 1 92.88 252 ALA B CA 1
ATOM 4129 C C . ALA B 1 252 ? 25.422 -4.727 -7.328 1 92.88 252 ALA B C 1
ATOM 4131 O O . ALA B 1 252 ? 26.625 -4.586 -7.613 1 92.88 252 ALA B O 1
ATOM 4132 N N . TRP B 1 253 ? 24.453 -4.23 -8.008 1 87 253 TRP B N 1
ATOM 4133 C CA . TRP B 1 253 ? 24.688 -3.395 -9.18 1 87 253 TRP B CA 1
ATOM 4134 C C . TRP B 1 253 ? 25.484 -2.145 -8.805 1 87 253 TRP B C 1
ATOM 4136 O O . TRP B 1 253 ? 26.406 -1.748 -9.516 1 87 253 TRP B O 1
ATOM 4146 N N . TYR B 1 254 ? 25.094 -1.525 -7.73 1 84.75 254 TYR B N 1
ATOM 4147 C CA . TYR B 1 254 ? 25.766 -0.32 -7.254 1 84.75 254 TYR B CA 1
ATOM 4148 C C . TYR B 1 254 ? 27.219 -0.612 -6.867 1 84.75 254 TYR B C 1
ATOM 4150 O O . TYR B 1 254 ? 28.125 0.142 -7.227 1 84.75 254 TYR B O 1
ATOM 4158 N N . ASN B 1 255 ? 27.422 -1.704 -6.238 1 86.69 255 ASN B N 1
ATOM 4159 C CA . ASN B 1 255 ? 28.781 -2.082 -5.84 1 86.69 255 ASN B CA 1
ATOM 4160 C C . ASN B 1 255 ? 29.656 -2.385 -7.047 1 86.69 255 ASN B C 1
ATOM 4162 O O . ASN B 1 255 ? 30.844 -2.08 -7.043 1 86.69 255 ASN B O 1
ATOM 4166 N N . LEU B 1 256 ? 29.031 -2.92 -8.047 1 84.5 256 LEU B N 1
ATOM 4167 C CA . LEU B 1 256 ? 29.781 -3.223 -9.266 1 84.5 256 LEU B CA 1
ATOM 4168 C C . LEU B 1 256 ? 30.125 -1.944 -10.023 1 84.5 256 LEU B C 1
ATOM 4170 O O . LEU B 1 256 ? 31.219 -1.818 -10.562 1 84.5 256 LEU B O 1
ATOM 4174 N N . LEU B 1 257 ? 29.141 -1.037 -10.07 1 74.56 257 LEU B N 1
ATOM 4175 C CA . LEU B 1 257 ? 29.359 0.23 -10.758 1 74.56 257 LEU B CA 1
ATOM 4176 C C . LEU B 1 257 ? 30.375 1.082 -10.016 1 74.56 257 LEU B C 1
ATOM 4178 O O . LEU B 1 257 ? 31.219 1.749 -10.633 1 74.56 257 LEU B O 1
ATOM 4182 N N . LEU B 1 258 ? 30.203 1.08 -8.766 1 67.56 258 LEU B N 1
ATOM 4183 C CA . LEU B 1 258 ? 31.141 1.869 -7.969 1 67.56 258 LEU B CA 1
ATOM 4184 C C . LEU B 1 258 ? 32.531 1.258 -7.996 1 67.56 258 LEU B C 1
ATOM 4186 O O . LEU B 1 258 ? 33.531 1.977 -7.906 1 67.56 258 LEU B O 1
ATOM 4190 N N . SER B 1 259 ? 32.531 -0.01 -8.008 1 62.41 259 SER B N 1
ATOM 4191 C CA . SER B 1 259 ? 33.812 -0.66 -8.141 1 62.41 259 SER B CA 1
ATOM 4192 C C . SER B 1 259 ? 34.469 -0.316 -9.477 1 62.41 259 SER B C 1
ATOM 4194 O O . SER B 1 259 ? 35.688 -0.232 -9.562 1 62.41 259 SER B O 1
ATOM 4196 N N . ASP B 1 260 ? 33.656 -0.14 -10.383 1 56.38 260 ASP B N 1
ATOM 4197 C CA . ASP B 1 260 ? 34.219 0.212 -11.68 1 56.38 260 ASP B CA 1
ATOM 4198 C C . ASP B 1 260 ? 34.688 1.664 -11.703 1 56.38 260 ASP B C 1
ATOM 4200 O O . ASP B 1 260 ? 35.656 1.996 -12.375 1 56.38 260 ASP B O 1
ATOM 4204 N N . ILE B 1 261 ? 34 2.561 -10.961 1 44.06 261 ILE B N 1
ATOM 4205 C CA . ILE B 1 261 ? 34.406 3.961 -10.891 1 44.06 261 ILE B CA 1
ATOM 4206 C C . ILE B 1 261 ? 35.656 4.09 -10.031 1 44.06 261 ILE B C 1
ATOM 4208 O O . ILE B 1 261 ? 36.5 4.957 -10.281 1 44.06 261 ILE B O 1
ATOM 4212 N N . ALA B 1 262 ? 35.812 3.297 -9.047 1 41.09 262 ALA B N 1
ATOM 4213 C CA . ALA B 1 262 ? 37 3.307 -8.211 1 41.09 262 ALA B CA 1
ATOM 4214 C C . ALA B 1 262 ? 38.188 2.684 -8.945 1 41.09 262 ALA B C 1
ATOM 4216 O O . ALA B 1 262 ? 39.344 2.752 -8.477 1 41.09 262 ALA B O 1
ATOM 4217 N N . ILE B 1 263 ? 37.906 1.989 -9.914 1 31.61 263 ILE B N 1
ATOM 4218 C CA . ILE B 1 263 ? 39 1.509 -10.75 1 31.61 263 ILE B CA 1
ATOM 4219 C C . ILE B 1 263 ? 39.281 2.523 -11.852 1 31.61 263 ILE B C 1
ATOM 4221 O O . ILE B 1 263 ? 38.375 2.996 -12.523 1 31.61 263 ILE B O 1
#

InterPro domains:
  IPR003848 Domain of unknown function DUF218 [PF02698] (83-250)
  IPR003848 Domain of unknown function DUF218 [cd06259] (83-251)
  IPR014729 Rossmann-like alpha/beta/alpha sandwich fold [G3DSA:3.40.50.620] (58-216)
  IPR051599 Cell Envelope Integrity and Synthesis Associated Protein [PTHR30336] (35-254)

pLDDT: mean 91.51, std 10.75, range [31.61, 98.75]

Solvent-accessible surface area (backbone atoms only — not comparable to full-atom values): 27055 Å² total; per-residue (Å²): 109,69,65,58,52,50,53,50,65,68,26,60,68,46,47,44,54,53,42,47,50,50,21,51,48,26,49,74,70,65,35,60,70,60,19,52,54,32,49,53,48,37,52,53,51,46,52,47,41,20,15,29,42,57,14,37,55,53,30,42,67,36,40,67,73,60,58,51,67,51,69,89,73,45,92,56,62,79,48,53,31,38,38,35,32,55,59,50,56,63,61,58,42,94,79,52,55,51,68,51,27,37,28,68,60,25,46,39,26,50,50,53,49,46,37,50,38,69,71,22,78,58,31,30,41,36,29,26,16,28,43,96,47,89,95,48,81,23,35,12,54,39,51,46,52,28,40,46,49,57,66,49,58,72,89,38,54,44,79,38,54,73,26,85,49,70,63,45,42,40,49,51,44,41,72,70,56,27,36,87,89,70,46,38,60,78,41,60,41,35,38,27,31,41,19,60,50,37,63,53,50,52,56,50,34,38,73,62,52,40,82,59,45,59,29,37,26,65,58,85,63,48,48,70,54,57,72,42,54,75,62,72,74,36,71,65,24,38,50,38,30,39,54,31,53,54,41,54,52,48,44,50,49,48,51,52,52,50,50,51,67,75,91,110,69,65,58,51,50,54,51,64,66,28,60,68,47,47,44,55,51,43,47,51,50,23,51,48,26,50,74,69,67,35,59,71,59,18,54,54,34,47,53,49,36,52,53,50,46,52,48,39,18,15,30,40,58,14,38,54,52,31,44,68,35,39,66,72,61,58,51,67,51,69,87,74,47,92,57,63,76,47,53,30,35,39,36,32,55,58,49,56,63,60,60,45,93,77,52,57,49,69,52,27,36,27,69,61,25,46,38,26,50,50,52,50,46,37,49,40,70,68,22,78,58,32,30,40,35,30,26,16,29,44,96,47,88,94,47,80,23,37,12,53,40,50,48,53,26,40,44,52,57,66,49,58,72,90,37,53,45,80,40,55,72,25,84,48,72,63,45,42,39,50,52,44,41,73,72,56,28,36,85,90,71,47,38,59,77,40,59,39,35,38,26,32,41,19,60,49,37,64,55,51,52,56,51,34,38,73,62,52,39,81,60,46,60,30,36,28,66,59,87,64,45,46,71,55,59,73,42,55,75,62,71,74,38,71,67,22,38,51,38,30,38,54,31,53,52,41,52,51,47,44,51,50,49,52,50,52,48,49,52,68,76,92

Organism: NCBI:txid1194090